Protein AF-A0A834VU44-F1 (afdb_monomer)

Structure (mmCIF, N/CA/C/O backbone):
data_AF-A0A834VU44-F1
#
_entry.id   AF-A0A834VU44-F1
#
loop_
_atom_site.group_PDB
_atom_site.id
_atom_site.type_symbol
_atom_site.label_atom_id
_atom_site.label_alt_id
_atom_site.label_comp_id
_atom_site.label_asym_id
_atom_site.label_entity_id
_atom_site.label_seq_id
_atom_site.pdbx_PDB_ins_code
_atom_site.Cartn_x
_atom_site.Cartn_y
_atom_site.Cartn_z
_atom_site.occupancy
_atom_site.B_iso_or_equiv
_atom_site.auth_seq_id
_atom_site.auth_comp_id
_atom_site.auth_asym_id
_atom_site.auth_atom_id
_atom_site.pdbx_PDB_model_num
ATOM 1 N N . MET A 1 1 ? 77.446 65.849 31.040 1.00 35.78 1 MET A N 1
ATOM 2 C CA . MET A 1 1 ? 78.351 64.693 31.191 1.00 35.78 1 MET A CA 1
ATOM 3 C C . MET A 1 1 ? 77.776 63.542 30.382 1.00 35.78 1 MET A C 1
ATOM 5 O O . MET A 1 1 ? 76.684 63.081 30.674 1.00 35.78 1 MET A O 1
ATOM 9 N N . THR A 1 2 ? 78.467 63.194 29.299 1.00 25.91 2 THR A N 1
ATOM 10 C CA . THR A 1 2 ? 78.384 61.926 28.547 1.00 25.91 2 THR A CA 1
ATOM 11 C C . THR A 1 2 ? 78.562 60.731 29.512 1.00 25.91 2 THR A C 1
ATOM 13 O O . THR A 1 2 ? 79.179 60.911 30.555 1.00 25.91 2 THR A O 1
ATOM 16 N N . ALA A 1 3 ? 78.030 59.518 29.307 1.00 26.41 3 ALA A N 1
ATOM 17 C CA . ALA A 1 3 ? 78.133 58.629 28.142 1.00 26.41 3 ALA A CA 1
ATOM 18 C C . ALA A 1 3 ? 77.092 57.465 28.229 1.00 26.41 3 ALA A C 1
ATOM 20 O O . ALA A 1 3 ? 76.773 57.043 29.334 1.00 26.41 3 ALA A O 1
ATOM 21 N N . ARG A 1 4 ? 76.456 57.072 27.100 1.00 25.58 4 ARG A N 1
ATOM 22 C CA . ARG A 1 4 ? 76.541 55.774 26.347 1.00 25.58 4 ARG A CA 1
ATOM 23 C C . ARG A 1 4 ? 76.145 54.480 27.096 1.00 25.58 4 ARG A C 1
ATOM 25 O O . ARG A 1 4 ? 76.582 54.294 28.215 1.00 25.58 4 ARG A O 1
ATOM 32 N N . SER A 1 5 ? 75.510 53.452 26.515 1.00 27.27 5 SER A N 1
ATOM 33 C CA . SER A 1 5 ? 74.769 53.168 25.258 1.00 27.27 5 SER A CA 1
ATOM 34 C C . SER A 1 5 ? 74.458 51.648 25.223 1.00 27.27 5 SER A C 1
ATOM 36 O O . SER A 1 5 ? 75.159 50.902 25.901 1.00 27.27 5 SER A O 1
ATOM 38 N N . VAL A 1 6 ? 73.552 51.224 24.323 1.00 26.75 6 VAL A N 1
ATOM 39 C CA . VAL A 1 6 ? 73.434 49.909 23.620 1.00 26.75 6 VAL A CA 1
ATOM 40 C C . VAL A 1 6 ? 72.148 49.084 23.885 1.00 26.75 6 VAL A C 1
ATOM 42 O O . VAL A 1 6 ? 71.980 48.463 24.928 1.00 26.75 6 VAL A O 1
ATOM 45 N N . ASP A 1 7 ? 71.292 49.103 22.851 1.00 26.14 7 ASP A N 1
ATOM 46 C CA . ASP A 1 7 ? 70.424 48.086 22.218 1.00 26.14 7 ASP A CA 1
ATOM 47 C C . ASP A 1 7 ? 69.514 47.113 23.000 1.00 26.14 7 ASP A C 1
ATOM 49 O O . ASP A 1 7 ? 69.965 46.185 23.673 1.00 26.14 7 ASP A O 1
ATOM 53 N N . ARG A 1 8 ? 68.206 47.189 22.681 1.00 26.48 8 ARG A N 1
ATOM 54 C CA . ARG A 1 8 ? 67.416 46.085 22.078 1.00 26.48 8 ARG A CA 1
ATOM 55 C C . ARG A 1 8 ? 66.049 46.586 21.551 1.00 26.48 8 ARG A C 1
ATOM 57 O O . ARG A 1 8 ? 65.388 47.327 22.275 1.00 26.48 8 ARG A O 1
ATOM 64 N N . PRO A 1 9 ? 65.602 46.205 20.336 1.00 29.59 9 PRO A N 1
ATOM 65 C CA . PRO A 1 9 ? 64.271 46.543 19.835 1.00 29.59 9 PRO A CA 1
ATOM 66 C C . PRO A 1 9 ? 63.207 45.531 20.292 1.00 29.59 9 PRO A C 1
ATOM 68 O O . PRO A 1 9 ? 63.489 44.355 20.516 1.00 29.59 9 PRO A O 1
ATOM 71 N N . VAL A 1 10 ? 61.984 46.041 20.422 1.00 31.08 10 VAL A N 1
ATOM 72 C CA . VAL A 1 10 ? 60.746 45.368 20.831 1.00 31.08 10 VAL A CA 1
ATOM 73 C C . VAL A 1 10 ? 60.162 44.595 19.639 1.00 31.08 10 VAL A C 1
ATOM 75 O O . VAL A 1 10 ? 59.882 45.197 18.604 1.00 31.08 10 VAL A O 1
ATOM 78 N N . GLU A 1 11 ? 59.983 43.275 19.769 1.00 29.22 11 GLU A N 1
ATOM 79 C CA . GLU A 1 11 ? 59.126 42.478 18.877 1.00 29.22 11 GLU A CA 1
ATOM 80 C C . GLU A 1 11 ? 57.672 42.580 19.356 1.00 29.22 11 GLU A C 1
ATOM 82 O O . GLU A 1 11 ? 57.302 42.008 20.379 1.00 29.22 11 GLU A O 1
ATOM 87 N N . GLU A 1 12 ? 56.838 43.275 18.587 1.00 33.94 12 GLU A N 1
ATOM 88 C CA . GLU A 1 12 ? 55.380 43.212 18.667 1.00 33.94 12 GLU A CA 1
ATOM 89 C C . GLU A 1 12 ? 54.871 42.863 17.258 1.00 33.94 12 GLU A C 1
ATOM 91 O O . GLU A 1 12 ? 55.197 43.552 16.291 1.00 33.94 12 GLU A O 1
ATOM 96 N N . GLY A 1 13 ? 54.113 41.767 17.117 1.00 36.47 13 GLY A N 1
ATOM 97 C CA . GLY A 1 13 ? 53.391 41.456 15.872 1.00 36.47 13 GLY A CA 1
ATOM 98 C C . GLY A 1 13 ? 53.697 40.117 15.191 1.00 36.47 13 GLY A C 1
ATOM 99 O O . GLY A 1 13 ? 53.938 40.095 13.983 1.00 36.47 13 GLY A O 1
ATOM 100 N N . LYS A 1 14 ? 53.628 38.982 15.909 1.00 30.94 14 LYS A N 1
ATOM 101 C CA . LYS A 1 14 ? 53.729 37.651 15.267 1.00 30.94 14 LYS A CA 1
ATOM 102 C C . LYS A 1 14 ? 52.655 36.614 15.613 1.00 30.94 14 LYS A C 1
ATOM 104 O O . LYS A 1 14 ? 52.687 35.538 15.029 1.00 30.94 14 LYS A O 1
ATOM 109 N N . GLU A 1 15 ? 51.660 36.924 16.445 1.00 35.28 15 GLU A N 1
ATOM 110 C CA . GLU A 1 15 ? 50.640 35.924 16.826 1.00 35.28 15 GLU A CA 1
ATOM 111 C C . GLU A 1 15 ? 49.313 35.986 16.047 1.00 35.28 15 GLU A C 1
ATOM 113 O O . GLU A 1 15 ? 48.540 35.037 16.099 1.00 35.28 15 GLU A O 1
ATOM 118 N N . LEU A 1 16 ? 49.057 37.013 15.225 1.00 35.88 16 LEU A N 1
ATOM 119 C CA . LEU A 1 16 ? 47.782 37.118 14.484 1.00 35.88 16 LEU A CA 1
ATOM 120 C C . LEU A 1 16 ? 47.770 36.504 13.070 1.00 35.88 16 LEU A C 1
ATOM 122 O O . LEU A 1 16 ? 46.755 36.581 12.381 1.00 35.88 16 LEU A O 1
ATOM 126 N N . ARG A 1 17 ? 48.866 35.889 12.604 1.00 31.48 17 ARG A N 1
ATOM 127 C CA . ARG A 1 17 ? 48.959 35.350 11.226 1.00 31.48 17 ARG A CA 1
ATOM 128 C C . ARG A 1 17 ? 48.899 33.828 11.108 1.00 31.48 17 ARG A C 1
ATOM 130 O O . ARG A 1 17 ? 48.793 33.328 9.992 1.00 31.48 17 ARG A O 1
ATOM 137 N N . THR A 1 18 ? 48.924 33.093 12.215 1.00 35.19 18 THR A N 1
ATOM 138 C CA . THR A 1 18 ? 48.945 31.620 12.201 1.00 35.19 18 THR A CA 1
ATOM 139 C C . THR A 1 18 ? 47.551 30.990 12.178 1.00 35.19 18 THR A C 1
ATOM 141 O O . THR A 1 18 ? 47.404 29.892 11.652 1.00 35.19 18 THR A O 1
ATOM 144 N N . HIS A 1 19 ? 46.512 31.693 12.643 1.00 34.56 19 HIS A N 1
ATOM 145 C CA . HIS A 1 19 ? 45.138 31.167 12.629 1.00 34.56 19 HIS A CA 1
ATOM 146 C C . HIS A 1 19 ? 44.426 31.328 11.275 1.00 34.56 19 HIS A C 1
ATOM 148 O O . HIS A 1 19 ? 43.649 30.463 10.893 1.00 34.56 19 HIS A O 1
ATOM 154 N N . ALA A 1 20 ? 44.771 32.346 10.478 1.00 34.84 20 ALA A N 1
ATOM 155 C CA . ALA A 1 20 ? 44.154 32.565 9.162 1.00 34.84 20 ALA A CA 1
ATOM 156 C C . ALA A 1 20 ? 44.626 31.582 8.065 1.00 34.84 20 ALA A C 1
ATOM 158 O O . ALA A 1 20 ? 44.031 31.517 6.992 1.00 34.84 20 ALA A O 1
ATOM 159 N N . VAL A 1 21 ? 45.699 30.818 8.305 1.00 37.38 21 VAL A N 1
ATOM 160 C CA . VAL A 1 21 ? 46.232 29.832 7.340 1.00 37.38 21 VAL A CA 1
ATOM 161 C C . VAL A 1 21 ? 45.755 28.406 7.655 1.00 37.38 21 VAL A C 1
ATOM 163 O O . VAL A 1 21 ? 45.798 27.543 6.777 1.00 37.38 21 VAL A O 1
ATOM 166 N N . ALA A 1 22 ? 45.255 28.159 8.871 1.00 34.41 22 ALA A N 1
ATOM 167 C CA . ALA A 1 22 ? 44.713 26.861 9.267 1.00 34.41 22 ALA A CA 1
ATOM 168 C C . ALA A 1 22 ? 43.292 26.634 8.712 1.00 34.41 22 ALA A C 1
ATOM 170 O O . ALA A 1 22 ? 43.035 25.568 8.156 1.00 34.41 22 ALA A O 1
ATOM 171 N N . ASP A 1 23 ? 42.420 27.648 8.736 1.00 39.59 23 ASP A N 1
ATOM 172 C CA . ASP A 1 23 ? 41.033 27.511 8.250 1.00 39.59 23 ASP A CA 1
ATOM 173 C C . ASP A 1 23 ? 40.938 27.383 6.719 1.00 39.59 23 ASP A C 1
ATOM 175 O O . ASP A 1 23 ? 40.192 26.553 6.203 1.00 39.59 23 ASP A O 1
ATOM 179 N N . ALA A 1 24 ? 41.810 28.064 5.965 1.00 37.41 24 ALA A N 1
ATOM 180 C CA . ALA A 1 24 ? 41.859 27.962 4.497 1.00 37.41 24 ALA A CA 1
ATOM 181 C C . ALA A 1 24 ? 42.406 26.613 3.967 1.00 37.41 24 ALA A C 1
ATOM 183 O O . ALA A 1 24 ? 42.509 26.391 2.748 1.00 37.41 24 ALA A O 1
ATOM 184 N N . ARG A 1 25 ? 42.839 25.718 4.864 1.00 34.88 25 ARG A N 1
ATOM 185 C CA . ARG A 1 25 ? 43.260 24.350 4.534 1.00 34.88 25 ARG A CA 1
ATOM 186 C C . ARG A 1 25 ? 42.205 23.311 4.937 1.00 34.88 25 ARG A C 1
ATOM 188 O O . ARG A 1 25 ? 42.191 22.252 4.326 1.00 34.88 25 ARG A O 1
ATOM 195 N N . VAL A 1 26 ? 41.301 23.626 5.868 1.00 40.75 26 VAL A N 1
ATOM 196 C CA . VAL A 1 26 ? 40.202 22.731 6.284 1.00 40.75 26 VAL A CA 1
ATOM 197 C C . VAL A 1 26 ? 38.992 22.837 5.343 1.00 40.75 26 VAL A C 1
ATOM 199 O O . VAL A 1 26 ? 38.330 21.836 5.092 1.00 40.75 26 VAL A O 1
ATOM 202 N N . GLU A 1 27 ? 38.762 23.988 4.704 1.00 37.47 27 GLU A N 1
ATOM 203 C CA . GLU A 1 27 ? 37.685 24.150 3.704 1.00 37.47 27 GLU A CA 1
ATOM 204 C C . GLU A 1 27 ? 38.009 23.595 2.304 1.00 37.47 27 GLU A C 1
ATOM 206 O O . GLU A 1 27 ? 37.139 23.576 1.435 1.00 37.47 27 GLU A O 1
ATOM 211 N N . ARG A 1 28 ? 39.237 23.116 2.056 1.00 38.34 28 ARG A N 1
ATOM 212 C CA . ARG A 1 28 ? 39.633 22.561 0.744 1.00 38.34 28 ARG A CA 1
ATOM 213 C C . ARG A 1 28 ? 39.470 21.049 0.590 1.00 38.34 28 ARG A C 1
ATOM 215 O O . ARG A 1 28 ? 39.653 20.568 -0.521 1.00 38.34 28 ARG A O 1
ATOM 222 N N . ASP A 1 29 ? 39.068 20.345 1.647 1.00 34.25 29 ASP A N 1
ATOM 223 C CA . ASP A 1 29 ? 38.863 18.888 1.641 1.00 34.25 29 ASP A CA 1
ATOM 224 C C . ASP A 1 29 ? 37.454 18.467 2.097 1.00 34.25 29 ASP A C 1
ATOM 226 O O . ASP A 1 29 ? 37.222 17.312 2.459 1.00 34.25 29 ASP A O 1
ATOM 230 N N . LEU A 1 30 ? 36.459 19.359 2.005 1.00 40.66 30 LEU A N 1
ATOM 231 C CA . LEU A 1 30 ? 35.083 18.891 1.849 1.00 40.66 30 LEU A CA 1
ATOM 232 C C . LEU A 1 30 ? 34.973 18.322 0.435 1.00 40.66 30 LEU A C 1
ATOM 234 O O . LEU A 1 30 ? 34.615 19.030 -0.506 1.00 40.66 30 LEU A O 1
ATOM 238 N N . GLN A 1 31 ? 35.335 17.045 0.282 1.00 39.56 31 GLN A N 1
ATOM 239 C CA . GLN A 1 31 ? 34.972 16.260 -0.889 1.00 39.56 31 GLN A CA 1
ATOM 240 C C . GLN A 1 31 ? 33.460 16.381 -1.047 1.00 39.56 31 GLN A C 1
ATOM 242 O O . GLN A 1 31 ? 32.682 15.738 -0.340 1.00 39.56 31 GLN A O 1
ATOM 247 N N . GLN A 1 32 ? 33.048 17.259 -1.956 1.00 38.91 32 GLN A N 1
ATOM 248 C CA . GLN A 1 32 ? 31.698 17.279 -2.462 1.00 38.91 32 GLN A CA 1
ATOM 249 C C . GLN A 1 32 ? 31.434 15.859 -2.949 1.00 38.91 32 GLN A C 1
ATOM 251 O O . GLN A 1 32 ? 32.124 15.379 -3.850 1.00 38.91 32 GLN A O 1
ATOM 256 N N . TRP A 1 33 ? 30.514 15.164 -2.271 1.00 32.84 33 TRP A N 1
ATOM 257 C CA . TRP A 1 33 ? 30.077 13.831 -2.670 1.00 32.84 33 TRP A CA 1
ATOM 258 C C . TRP A 1 33 ? 29.846 13.876 -4.180 1.00 32.84 33 TRP A C 1
ATOM 260 O O . TRP A 1 33 ? 29.156 14.803 -4.619 1.00 32.84 33 TRP A O 1
ATOM 270 N N . PRO A 1 34 ? 30.452 12.979 -4.977 1.00 38.06 34 PRO A N 1
ATOM 271 C CA . PRO A 1 34 ? 30.353 13.067 -6.421 1.00 38.06 34 PRO A CA 1
ATOM 272 C C . PRO A 1 34 ? 28.873 12.990 -6.786 1.00 38.06 34 PRO A C 1
ATOM 274 O O . PRO A 1 34 ? 28.247 11.935 -6.712 1.00 38.06 34 PRO A O 1
ATOM 277 N N . SER A 1 35 ? 28.285 14.135 -7.130 1.00 43.75 35 SER A N 1
ATOM 278 C CA . SER A 1 35 ? 26.992 14.168 -7.783 1.00 43.75 35 SER A CA 1
ATOM 279 C C . SER A 1 35 ? 27.274 13.685 -9.193 1.00 43.75 35 SER A C 1
ATOM 281 O O . SER A 1 35 ? 27.746 14.460 -10.027 1.00 43.75 35 SER A O 1
ATOM 283 N N . THR A 1 36 ? 27.073 12.389 -9.427 1.00 47.22 36 THR A N 1
ATOM 284 C CA . THR A 1 36 ? 27.122 11.812 -10.770 1.00 47.22 36 THR A CA 1
ATOM 285 C C . THR A 1 36 ? 26.264 12.683 -11.668 1.00 47.22 36 THR A C 1
ATOM 287 O O . THR A 1 36 ? 25.070 12.859 -11.398 1.00 47.22 36 THR A O 1
ATOM 290 N N . ARG A 1 37 ? 26.874 13.287 -12.688 1.00 47.69 37 ARG A N 1
ATOM 291 C CA . ARG A 1 37 ? 26.114 14.086 -13.651 1.00 47.69 37 ARG A CA 1
ATOM 292 C C . ARG A 1 37 ? 25.110 13.159 -14.328 1.00 47.69 37 ARG A C 1
ATOM 294 O O . ARG A 1 37 ? 25.424 11.998 -14.575 1.00 47.69 37 ARG A O 1
ATOM 301 N N . ASP A 1 38 ? 23.925 13.665 -14.663 1.00 49.00 38 ASP A N 1
ATOM 302 C CA . ASP A 1 38 ? 22.900 12.869 -15.358 1.00 49.00 38 ASP A CA 1
ATOM 303 C C . ASP A 1 38 ? 23.470 12.164 -16.605 1.00 49.00 38 ASP A C 1
ATOM 305 O O . ASP A 1 38 ? 23.071 11.048 -16.929 1.00 49.00 38 ASP A O 1
ATOM 309 N N . ASP A 1 39 ? 24.448 12.795 -17.260 1.00 50.66 39 ASP A N 1
ATOM 310 C CA . ASP A 1 39 ? 25.165 12.268 -18.421 1.00 50.66 39 ASP A CA 1
ATOM 311 C C . ASP A 1 39 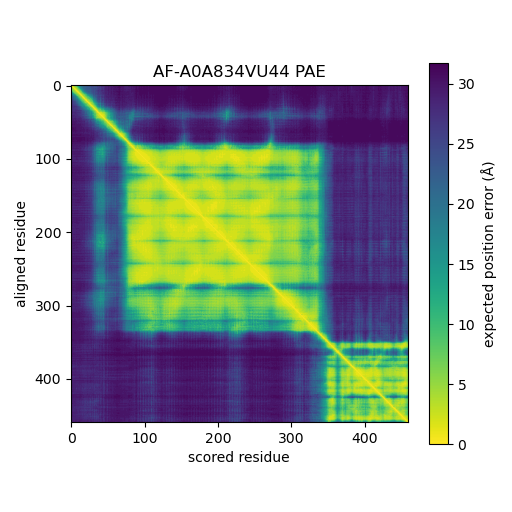? 26.045 11.046 -18.071 1.00 50.66 39 ASP A C 1
ATOM 313 O O . ASP A 1 39 ? 26.037 10.063 -18.806 1.00 50.66 39 ASP A O 1
ATOM 317 N N . GLU A 1 40 ? 26.725 11.051 -16.916 1.00 52.31 40 GLU A N 1
ATOM 318 C CA . GLU A 1 40 ? 27.540 9.925 -16.422 1.00 52.31 40 GLU A CA 1
ATOM 319 C C . GLU A 1 40 ? 26.679 8.742 -15.967 1.00 52.31 40 GLU A C 1
ATOM 321 O O . GLU A 1 40 ? 27.082 7.595 -16.131 1.00 52.31 40 GLU A O 1
ATOM 326 N N . ILE A 1 41 ? 25.479 8.983 -15.426 1.00 54.44 41 ILE A N 1
ATOM 327 C CA . ILE A 1 41 ? 24.534 7.907 -15.072 1.00 54.44 41 ILE A CA 1
ATOM 328 C C . ILE A 1 41 ? 24.050 7.203 -16.344 1.00 54.44 41 ILE A C 1
ATOM 330 O O . ILE A 1 41 ? 23.966 5.972 -16.392 1.00 54.44 41 ILE A O 1
ATOM 334 N N . VAL A 1 42 ? 23.741 7.979 -17.388 1.00 53.12 42 VAL A N 1
ATOM 335 C CA . VAL A 1 42 ? 23.354 7.446 -18.699 1.00 53.12 42 VAL A CA 1
ATOM 336 C C . VAL A 1 42 ? 24.524 6.684 -19.325 1.00 53.12 42 VAL A C 1
ATOM 338 O O . VAL A 1 42 ? 24.334 5.559 -19.781 1.00 53.12 42 VAL A O 1
ATOM 341 N N . GLU A 1 43 ? 25.739 7.225 -19.283 1.00 50.94 43 GLU A N 1
ATOM 342 C CA . GLU A 1 43 ? 26.929 6.577 -19.841 1.00 50.94 43 GLU A CA 1
ATOM 343 C C . GLU A 1 43 ? 27.366 5.331 -19.050 1.00 50.94 43 GLU A C 1
ATOM 345 O O . GLU A 1 43 ? 27.736 4.331 -19.651 1.00 50.94 43 GLU A O 1
ATOM 350 N N . ALA A 1 44 ? 27.235 5.304 -17.724 1.00 56.44 44 ALA A N 1
ATOM 351 C CA . ALA A 1 44 ? 27.503 4.106 -16.924 1.00 56.44 44 ALA A CA 1
ATOM 352 C C . ALA A 1 44 ? 26.451 3.002 -17.145 1.00 56.44 44 ALA A C 1
ATOM 354 O O . ALA A 1 44 ? 26.765 1.816 -17.056 1.00 56.44 44 ALA A O 1
ATOM 355 N N . THR A 1 45 ? 25.207 3.379 -17.464 1.00 51.47 45 THR A N 1
ATOM 356 C CA . THR A 1 45 ? 24.116 2.426 -17.733 1.00 51.47 45 THR A CA 1
ATOM 357 C C . THR A 1 45 ? 24.134 1.905 -19.181 1.00 51.47 45 THR A C 1
ATOM 359 O O . THR A 1 45 ? 23.692 0.782 -19.422 1.00 51.47 45 THR A O 1
ATOM 362 N N . TYR A 1 46 ? 24.653 2.687 -20.140 1.00 50.19 46 TYR A N 1
ATOM 363 C CA . TYR A 1 46 ? 24.617 2.392 -21.586 1.00 50.19 46 TYR A CA 1
ATOM 364 C C . TYR A 1 46 ? 25.994 2.426 -22.293 1.00 50.19 46 TYR A C 1
ATOM 366 O O . TYR A 1 46 ? 26.056 2.418 -23.521 1.00 50.19 46 TYR A O 1
ATOM 374 N N . GLY A 1 47 ? 27.097 2.481 -21.543 1.00 44.34 47 GLY A N 1
ATOM 375 C CA . GLY A 1 47 ? 28.463 2.658 -22.048 1.00 44.34 47 GLY A CA 1
ATOM 376 C C . GLY A 1 47 ? 29.043 1.471 -22.838 1.00 44.34 47 GLY A C 1
ATOM 377 O O . GLY A 1 47 ? 28.355 0.486 -23.114 1.00 44.34 47 GLY A O 1
ATOM 378 N N . PRO A 1 48 ? 30.341 1.527 -23.210 1.00 44.12 48 PRO A N 1
ATOM 379 C CA . PRO A 1 48 ? 30.934 0.799 -24.344 1.00 44.12 48 PRO A CA 1
ATOM 380 C C . PRO A 1 48 ? 30.940 -0.737 -24.249 1.00 44.12 48 PRO A C 1
ATOM 382 O O . PRO A 1 48 ? 31.267 -1.400 -25.234 1.00 44.12 48 PRO A O 1
ATOM 385 N N . HIS A 1 49 ? 30.505 -1.323 -23.130 1.00 42.78 49 HIS A N 1
ATOM 386 C CA . HIS A 1 49 ? 30.202 -2.754 -23.053 1.00 42.78 49 HIS A CA 1
ATOM 387 C C . HIS A 1 49 ? 29.148 -3.194 -24.086 1.00 42.78 49 HIS A C 1
ATOM 389 O O . HIS A 1 49 ? 29.215 -4.326 -24.562 1.00 42.78 49 HIS A O 1
ATOM 395 N N . TYR A 1 50 ? 28.263 -2.290 -24.527 1.00 39.06 50 TYR A N 1
ATOM 396 C CA . TYR A 1 50 ? 27.294 -2.577 -25.591 1.00 39.06 50 TYR A CA 1
ATOM 397 C C . TYR A 1 50 ? 27.941 -2.739 -26.979 1.00 39.06 50 TYR A C 1
ATOM 399 O O . TYR A 1 50 ? 27.456 -3.510 -27.800 1.00 39.06 50 TYR A O 1
ATOM 407 N N . ALA A 1 51 ? 29.058 -2.051 -27.251 1.00 37.84 51 ALA A N 1
ATOM 408 C CA . ALA A 1 51 ? 29.725 -2.110 -28.555 1.00 37.84 51 ALA A CA 1
ATOM 409 C C . ALA A 1 51 ? 30.546 -3.401 -28.737 1.00 37.84 51 ALA A C 1
ATOM 411 O O . ALA A 1 51 ? 30.618 -3.934 -29.848 1.00 37.84 51 ALA A O 1
ATOM 412 N N . SER A 1 52 ? 31.124 -3.926 -27.649 1.00 36.09 52 SER A N 1
ATOM 413 C CA . SER A 1 52 ? 31.962 -5.134 -27.677 1.00 36.09 52 SER A CA 1
ATOM 414 C C . SER A 1 52 ? 31.146 -6.412 -27.903 1.00 36.09 52 SER A C 1
ATOM 416 O O . SER A 1 52 ? 31.546 -7.256 -28.704 1.00 36.09 52 SER A O 1
ATOM 418 N N . GLU A 1 53 ? 29.967 -6.541 -27.282 1.00 39.50 53 GLU A N 1
ATOM 419 C CA . GLU A 1 53 ? 29.120 -7.737 -27.446 1.00 39.50 53 GLU A CA 1
ATOM 420 C C . GLU A 1 53 ? 28.561 -7.875 -28.876 1.00 39.50 53 GLU A C 1
ATOM 422 O O . GLU A 1 53 ? 28.450 -8.989 -29.396 1.00 39.50 53 GLU A O 1
ATOM 427 N N . THR A 1 54 ? 28.291 -6.759 -29.567 1.00 37.06 54 THR A N 1
ATOM 428 C CA . THR A 1 54 ? 27.868 -6.767 -30.982 1.00 37.06 54 THR A CA 1
ATOM 429 C C . THR A 1 54 ? 28.947 -7.236 -31.959 1.00 37.06 54 THR A C 1
ATOM 431 O O . THR A 1 54 ? 28.611 -7.705 -33.050 1.00 37.06 54 THR A O 1
ATOM 434 N N . ALA A 1 55 ? 30.231 -7.117 -31.609 1.00 37.81 55 ALA A N 1
ATOM 435 C CA . ALA A 1 55 ? 31.326 -7.539 -32.482 1.00 37.81 55 ALA A CA 1
ATOM 436 C C . ALA A 1 55 ? 31.634 -9.038 -32.333 1.00 37.81 55 ALA A C 1
ATOM 438 O O . ALA A 1 55 ? 31.877 -9.712 -33.336 1.00 37.81 55 ALA A O 1
ATOM 439 N N . GLU A 1 56 ? 31.554 -9.577 -31.113 1.00 36.19 56 GLU A N 1
ATOM 440 C CA . GLU A 1 56 ? 31.869 -10.985 -30.832 1.00 36.19 56 GLU A CA 1
ATOM 441 C C . GLU A 1 56 ? 30.743 -11.955 -31.228 1.00 36.19 56 GLU A C 1
ATOM 443 O O . GLU A 1 56 ? 31.018 -13.075 -31.650 1.00 36.19 56 GLU A O 1
ATOM 448 N N . GLN A 1 57 ? 29.472 -11.531 -31.203 1.00 38.78 57 GLN A N 1
ATOM 449 C CA . GLN A 1 57 ? 28.345 -12.396 -31.601 1.00 38.78 57 GLN A CA 1
ATOM 450 C C . GLN A 1 57 ? 28.093 -12.469 -33.118 1.00 38.78 57 GLN A C 1
ATOM 452 O O . GLN A 1 57 ? 27.207 -13.203 -33.562 1.00 38.78 57 GLN A O 1
ATOM 457 N N . ARG A 1 58 ? 28.853 -11.730 -33.940 1.00 35.53 58 ARG A N 1
ATOM 458 C CA . ARG A 1 58 ? 28.650 -11.697 -35.400 1.00 35.53 58 ARG A CA 1
ATOM 459 C C . ARG A 1 58 ? 29.292 -12.875 -36.146 1.00 35.53 58 ARG A C 1
ATOM 461 O O . ARG A 1 58 ? 28.986 -13.053 -37.324 1.00 35.53 58 ARG A O 1
ATOM 468 N N . ASN A 1 59 ? 30.122 -13.697 -35.500 1.00 43.00 59 ASN A N 1
ATOM 469 C CA . ASN A 1 59 ? 30.767 -14.835 -36.157 1.00 43.00 59 ASN A CA 1
ATOM 470 C C . ASN A 1 59 ? 30.316 -16.197 -35.601 1.00 43.00 59 ASN A C 1
ATOM 472 O O . ASN A 1 59 ? 30.401 -16.470 -34.413 1.00 43.00 59 ASN A O 1
ATOM 476 N N . GLU A 1 60 ? 29.885 -17.038 -36.547 1.00 45.22 60 GLU A N 1
ATOM 477 C CA . GLU A 1 60 ? 29.665 -18.491 -36.487 1.00 45.22 60 GLU A CA 1
ATOM 478 C C . GLU A 1 60 ? 28.375 -19.044 -35.844 1.00 45.22 60 GLU A C 1
ATOM 480 O O . GLU A 1 60 ? 28.314 -19.428 -34.678 1.00 45.22 60 GLU A O 1
ATOM 485 N N . LYS A 1 61 ? 27.370 -19.296 -36.701 1.00 33.81 61 LYS A N 1
ATOM 486 C CA . LYS A 1 61 ? 26.621 -20.569 -36.675 1.00 33.81 61 LYS A CA 1
ATOM 487 C C . LYS A 1 61 ? 26.047 -20.918 -38.060 1.00 33.81 61 LYS A C 1
ATOM 489 O O . LYS A 1 61 ? 25.447 -20.050 -38.695 1.00 33.81 61 LYS A O 1
ATOM 494 N N . PRO A 1 62 ? 26.208 -22.165 -38.548 1.00 42.12 62 PRO A N 1
ATOM 495 C CA . PRO A 1 62 ? 25.720 -22.577 -39.863 1.00 42.12 62 PRO A CA 1
ATOM 496 C C . PRO A 1 62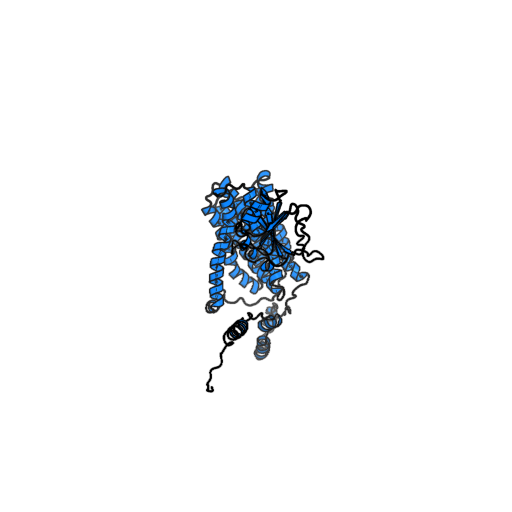 ? 24.182 -22.693 -39.881 1.00 42.12 62 PRO A C 1
ATOM 498 O O . PRO A 1 62 ? 23.557 -22.837 -38.824 1.00 42.12 62 PRO A O 1
ATOM 501 N N . PRO A 1 63 ? 23.538 -22.629 -41.061 1.00 44.09 63 PRO A N 1
ATOM 502 C CA . PRO A 1 63 ? 22.084 -22.568 -41.154 1.00 44.09 63 PRO A CA 1
ATOM 503 C C . PRO A 1 63 ? 21.443 -23.926 -40.824 1.00 44.09 63 PRO A C 1
ATOM 505 O O . PRO A 1 63 ? 21.549 -24.883 -41.584 1.00 44.09 63 PRO A O 1
ATOM 508 N N . GLY A 1 64 ? 20.744 -23.995 -39.688 1.00 49.16 64 GLY A N 1
ATOM 509 C CA . GLY A 1 64 ? 19.842 -25.099 -39.344 1.00 49.16 64 GLY A CA 1
ATOM 510 C C . GLY A 1 64 ? 18.501 -25.041 -40.103 1.00 49.16 64 GLY A C 1
ATOM 511 O O . GLY A 1 64 ? 18.158 -24.004 -40.682 1.00 49.16 64 GLY A O 1
ATOM 512 N N . PRO A 1 65 ? 17.723 -26.142 -40.111 1.00 57.94 65 PRO A N 1
ATOM 513 C CA . PRO A 1 65 ? 16.565 -26.318 -40.986 1.00 57.94 65 PRO A CA 1
ATOM 514 C C . PRO A 1 65 ? 15.440 -25.309 -40.710 1.00 57.94 65 PRO A C 1
ATOM 516 O O . PRO A 1 65 ? 15.154 -24.951 -39.566 1.00 57.94 65 PRO A O 1
ATOM 519 N N . ALA A 1 66 ? 14.758 -24.894 -41.784 1.00 56.19 66 ALA A N 1
ATOM 520 C CA . ALA A 1 66 ? 13.743 -23.834 -41.826 1.00 56.19 66 ALA A CA 1
ATOM 521 C C . ALA A 1 66 ? 12.602 -23.967 -40.794 1.00 56.19 66 ALA A C 1
ATOM 523 O O . ALA A 1 66 ? 11.986 -22.965 -40.433 1.00 56.19 66 ALA A O 1
ATOM 524 N N . LEU A 1 67 ? 12.359 -25.169 -40.261 1.00 48.53 67 LEU A N 1
ATOM 525 C CA . LEU A 1 67 ? 11.357 -25.414 -39.221 1.00 48.53 67 LEU A CA 1
ATOM 526 C C . LEU A 1 67 ? 11.706 -24.741 -37.878 1.00 48.53 67 LEU A C 1
ATOM 528 O O . LEU A 1 67 ? 10.816 -24.230 -37.199 1.00 48.53 67 LEU A O 1
ATOM 532 N N . ALA A 1 68 ? 12.995 -24.646 -37.529 1.00 47.31 68 ALA A N 1
ATOM 533 C CA . ALA A 1 68 ? 13.443 -23.927 -36.332 1.00 47.31 68 ALA A CA 1
ATOM 534 C C . ALA A 1 68 ? 13.185 -22.412 -36.448 1.00 47.31 68 ALA A C 1
ATOM 536 O O . ALA A 1 68 ? 12.912 -21.738 -35.457 1.00 47.31 68 ALA A O 1
ATOM 537 N N . ARG A 1 69 ? 13.189 -21.880 -37.677 1.00 46.59 69 ARG A N 1
ATOM 538 C CA . ARG A 1 69 ? 12.902 -20.468 -37.968 1.00 46.59 69 ARG A CA 1
ATOM 539 C C . ARG A 1 69 ? 11.405 -20.141 -37.849 1.00 46.59 69 ARG A C 1
ATOM 541 O O . ARG A 1 69 ? 11.062 -19.011 -37.522 1.00 46.59 69 ARG A O 1
ATOM 548 N N . ILE A 1 70 ? 10.521 -21.125 -38.049 1.00 51.81 70 ILE A N 1
ATOM 549 C CA . ILE A 1 70 ? 9.061 -20.967 -37.899 1.00 51.81 70 ILE A CA 1
ATOM 550 C C . ILE A 1 70 ? 8.636 -21.070 -36.423 1.00 51.81 70 ILE A C 1
ATOM 552 O O . ILE A 1 70 ? 7.753 -20.329 -35.998 1.00 51.81 70 ILE A O 1
ATOM 556 N N . LEU A 1 71 ? 9.314 -21.894 -35.613 1.00 47.84 71 LEU A N 1
ATOM 557 C CA . LEU A 1 71 ? 9.092 -21.969 -34.157 1.00 47.84 71 LEU A CA 1
ATOM 558 C C . LEU A 1 71 ? 9.768 -20.826 -33.371 1.00 47.84 71 LEU A C 1
ATOM 560 O O . LEU A 1 71 ? 9.413 -20.563 -32.228 1.00 47.84 71 LEU A O 1
ATOM 564 N N . SER A 1 72 ? 10.683 -20.087 -34.002 1.00 39.16 72 SER A N 1
ATOM 565 C CA . SER A 1 72 ? 11.356 -18.900 -33.449 1.00 39.16 72 SER A CA 1
ATOM 566 C C . SER A 1 72 ? 10.514 -17.611 -33.515 1.00 39.16 72 SER A C 1
ATOM 568 O O . SER A 1 72 ? 11.016 -16.525 -33.216 1.00 39.16 72 SER A O 1
ATOM 570 N N . ARG A 1 73 ? 9.230 -17.674 -33.892 1.00 42.94 73 ARG A N 1
ATOM 571 C CA . ARG A 1 73 ? 8.365 -16.490 -34.078 1.00 42.94 73 ARG A CA 1
ATOM 572 C C . ARG A 1 73 ? 7.859 -15.832 -32.780 1.00 42.94 73 ARG A C 1
ATOM 574 O O . ARG A 1 73 ? 6.846 -15.147 -32.799 1.00 42.94 73 ARG A O 1
ATOM 581 N N . SER A 1 74 ? 8.607 -15.960 -31.686 1.00 43.09 74 SER A N 1
ATOM 582 C CA . SER A 1 74 ? 8.522 -15.073 -30.517 1.00 43.09 74 SER A CA 1
ATOM 583 C C . SER A 1 74 ? 9.825 -14.280 -30.367 1.00 43.09 74 SER A C 1
ATOM 585 O O . SER A 1 74 ? 10.458 -14.259 -29.313 1.00 43.09 74 SER A O 1
ATOM 587 N N . SER A 1 75 ? 10.245 -13.615 -31.445 1.00 44.44 75 SER A N 1
ATOM 588 C CA . SER A 1 75 ? 11.276 -12.576 -31.403 1.00 44.44 75 SER A CA 1
ATOM 589 C C . SER A 1 75 ? 10.691 -11.291 -30.803 1.00 44.44 75 SER A C 1
ATOM 591 O O . SER A 1 75 ? 10.526 -10.291 -31.492 1.00 44.44 75 SER A O 1
ATOM 593 N N . ALA A 1 76 ? 10.358 -11.319 -29.510 1.00 44.56 76 ALA A N 1
ATOM 594 C CA . ALA A 1 76 ? 10.224 -10.103 -28.700 1.00 44.56 76 ALA A CA 1
ATOM 595 C C . ALA A 1 76 ? 11.600 -9.594 -28.213 1.00 44.56 76 ALA A C 1
ATOM 597 O O . ALA A 1 76 ? 11.682 -8.570 -27.547 1.00 44.56 76 ALA A O 1
ATOM 598 N N . ALA A 1 77 ? 12.683 -10.304 -28.550 1.00 46.03 77 ALA A N 1
ATOM 599 C CA . ALA A 1 77 ? 14.046 -10.014 -28.114 1.00 46.03 77 ALA A CA 1
ATOM 600 C C . ALA A 1 77 ? 14.763 -8.921 -28.935 1.00 46.03 77 ALA A C 1
ATOM 602 O O . ALA A 1 77 ? 15.921 -8.636 -28.660 1.00 46.03 77 ALA A O 1
ATOM 603 N N . SER A 1 78 ? 14.116 -8.315 -29.938 1.00 48.31 78 SER A N 1
ATOM 604 C CA . SER A 1 78 ? 14.761 -7.345 -30.842 1.00 48.31 78 SER A CA 1
ATOM 605 C C . SER A 1 78 ? 14.053 -5.990 -30.938 1.00 48.31 78 SER A C 1
ATOM 607 O O . SER A 1 78 ? 14.351 -5.222 -31.849 1.00 48.31 78 SER A O 1
ATOM 609 N N . TYR A 1 79 ? 13.089 -5.696 -30.059 1.00 56.00 79 TYR A N 1
ATOM 610 C CA . TYR A 1 79 ? 12.536 -4.345 -29.959 1.00 56.00 79 TYR A CA 1
ATOM 611 C C . TYR A 1 79 ? 13.375 -3.564 -28.953 1.00 56.00 79 TYR A C 1
ATOM 613 O O . TYR A 1 79 ? 13.238 -3.777 -27.750 1.00 56.00 79 TYR A O 1
ATOM 621 N N . ASP A 1 80 ? 14.256 -2.699 -29.451 1.00 61.34 80 ASP A N 1
ATOM 622 C CA . ASP A 1 80 ? 14.919 -1.698 -28.625 1.00 61.34 80 ASP A CA 1
ATOM 623 C C . ASP A 1 80 ? 13.873 -0.630 -28.250 1.00 61.34 80 ASP A C 1
ATOM 625 O O . ASP A 1 80 ? 13.388 0.087 -29.132 1.00 61.34 80 ASP A O 1
ATOM 629 N N . PRO A 1 81 ? 13.457 -0.528 -26.973 1.00 65.44 81 PRO A N 1
ATOM 630 C CA . PRO A 1 81 ? 12.443 0.431 -26.553 1.00 65.44 81 PRO A CA 1
ATOM 631 C C . PRO A 1 81 ? 12.944 1.888 -26.573 1.00 65.44 81 PRO A C 1
ATOM 633 O O . PRO A 1 81 ? 12.195 2.786 -26.169 1.00 65.44 81 PRO A O 1
ATOM 636 N N . GLY A 1 82 ? 14.178 2.133 -27.029 1.00 71.81 82 GLY A N 1
ATOM 637 C CA . GLY A 1 82 ? 14.814 3.444 -27.067 1.00 71.81 82 GLY A CA 1
ATOM 638 C C . GLY A 1 82 ? 15.205 3.935 -25.668 1.00 71.81 82 GLY A C 1
ATOM 639 O O . GLY A 1 82 ? 15.107 3.186 -24.689 1.00 71.81 82 GLY A O 1
ATOM 640 N N . PRO A 1 83 ? 15.621 5.203 -25.518 1.00 78.88 83 PRO A N 1
ATOM 641 C CA . PRO A 1 83 ? 15.851 5.804 -24.206 1.00 78.88 83 PRO A CA 1
ATOM 642 C C . PRO A 1 83 ? 14.534 5.984 -23.435 1.00 78.88 83 PRO A C 1
ATOM 644 O O . PRO A 1 83 ? 13.445 6.034 -24.020 1.00 78.88 83 PRO A O 1
ATOM 647 N N . ALA A 1 84 ? 14.618 6.057 -22.103 1.00 82.00 84 ALA A N 1
ATOM 648 C CA . ALA A 1 84 ? 13.447 6.305 -21.267 1.00 82.00 84 ALA A CA 1
ATOM 649 C C . ALA A 1 84 ? 12.764 7.622 -21.689 1.00 82.00 84 ALA A C 1
ATOM 651 O O . ALA A 1 84 ? 13.451 8.616 -21.919 1.00 82.00 84 ALA A O 1
ATOM 652 N N . PRO A 1 85 ? 11.425 7.650 -21.808 1.00 81.50 85 PRO A N 1
ATOM 653 C CA . PRO A 1 85 ? 10.719 8.827 -22.306 1.00 81.50 85 PRO A CA 1
ATOM 654 C C . PRO A 1 85 ? 10.785 10.026 -21.348 1.00 81.50 85 PRO A C 1
ATOM 656 O O . PRO A 1 85 ? 10.544 11.146 -21.789 1.00 81.50 85 PRO A O 1
ATOM 659 N N . ASP A 1 86 ? 11.073 9.805 -20.055 1.00 80.81 86 ASP A N 1
ATOM 660 C CA . ASP A 1 86 ? 11.232 10.845 -19.021 1.00 80.81 86 ASP A CA 1
ATOM 661 C C . ASP A 1 86 ? 10.055 11.848 -18.938 1.00 80.81 86 ASP A C 1
ATOM 663 O O . ASP A 1 86 ? 10.173 12.967 -18.430 1.00 80.81 86 ASP A O 1
ATOM 667 N N . GLY A 1 87 ? 8.880 11.429 -19.420 1.00 82.75 87 GLY A N 1
ATOM 668 C CA . GLY A 1 87 ? 7.688 12.255 -19.552 1.00 82.75 87 GLY A CA 1
ATOM 669 C C . GLY A 1 87 ? 6.708 11.735 -20.608 1.00 82.75 87 GLY A C 1
ATOM 670 O O . GLY A 1 87 ? 6.777 10.594 -21.063 1.00 82.75 87 GLY A O 1
ATOM 671 N N . GLY A 1 88 ? 5.758 12.590 -20.989 1.00 89.88 88 GLY A N 1
ATOM 672 C CA . GLY A 1 88 ? 4.697 12.262 -21.942 1.00 89.88 88 GLY A CA 1
ATOM 673 C C . GLY A 1 88 ? 3.482 11.575 -21.311 1.00 89.88 88 GLY A C 1
ATOM 674 O O . GLY A 1 88 ? 3.540 11.029 -20.208 1.00 89.88 88 GLY A O 1
ATOM 675 N N . LEU A 1 89 ? 2.353 11.614 -22.025 1.00 90.31 89 LEU A N 1
ATOM 676 C CA . LEU A 1 89 ? 1.063 11.126 -21.527 1.00 90.31 89 LEU A CA 1
ATOM 677 C C . LEU A 1 89 ? 1.134 9.650 -21.105 1.00 90.31 89 LEU A C 1
ATOM 679 O O . LEU A 1 89 ? 0.671 9.295 -20.029 1.00 90.31 89 LEU A O 1
ATOM 683 N N . THR A 1 90 ? 1.772 8.798 -21.912 1.00 89.75 90 THR A N 1
ATOM 684 C CA . THR A 1 90 ? 1.895 7.362 -21.621 1.00 89.75 90 THR A CA 1
ATOM 685 C C . THR A 1 90 ? 2.639 7.096 -20.313 1.00 89.75 90 THR A C 1
ATOM 687 O O . THR A 1 90 ? 2.186 6.258 -19.536 1.00 89.75 90 THR A O 1
ATOM 690 N N . ALA A 1 91 ? 3.741 7.810 -20.051 1.00 90.12 91 ALA A N 1
ATOM 691 C CA . ALA A 1 91 ? 4.541 7.636 -18.839 1.00 90.12 91 ALA A CA 1
ATOM 692 C C . ALA A 1 91 ? 3.785 8.118 -17.591 1.00 90.12 91 ALA A C 1
ATOM 694 O O . ALA A 1 91 ? 3.741 7.412 -16.584 1.00 90.12 91 ALA A O 1
ATOM 695 N N . TRP A 1 92 ? 3.111 9.270 -17.677 1.00 93.25 92 TRP A N 1
ATOM 696 C CA . TRP A 1 92 ? 2.279 9.789 -16.586 1.00 93.25 92 TRP A CA 1
ATOM 697 C C . TRP A 1 92 ? 1.035 8.935 -16.318 1.00 93.25 92 TRP A C 1
ATOM 699 O O . TRP A 1 92 ? 0.637 8.793 -15.165 1.00 93.25 92 TRP A O 1
ATOM 709 N N . ILE A 1 93 ? 0.463 8.291 -17.341 1.00 95.25 93 ILE A N 1
ATOM 710 C CA . ILE A 1 93 ? -0.592 7.288 -17.142 1.00 95.25 93 ILE A CA 1
ATOM 711 C C . ILE A 1 93 ? -0.062 6.109 -16.318 1.00 95.25 93 ILE A C 1
ATOM 713 O O . ILE A 1 93 ? -0.773 5.647 -15.430 1.00 95.25 93 ILE A O 1
ATOM 717 N N . GLN A 1 94 ? 1.174 5.640 -16.545 1.00 94.94 94 GLN A N 1
ATOM 718 C CA . GLN A 1 94 ? 1.743 4.558 -15.726 1.00 94.94 94 GLN A CA 1
ATOM 719 C C . GLN A 1 94 ? 1.947 4.995 -14.270 1.00 94.94 94 GLN A C 1
ATOM 721 O O . GLN A 1 94 ? 1.652 4.227 -13.357 1.00 94.94 94 GLN A O 1
ATOM 726 N N . VAL A 1 95 ? 2.380 6.242 -14.049 1.00 94.12 95 VAL A N 1
ATOM 727 C CA . VAL A 1 95 ? 2.467 6.845 -12.707 1.00 94.12 95 VAL A CA 1
ATOM 728 C C . VAL A 1 95 ? 1.093 6.863 -12.034 1.00 94.12 95 VAL A C 1
ATOM 730 O O . VAL A 1 95 ? 0.964 6.405 -10.902 1.00 94.12 95 VAL A O 1
ATOM 733 N N . LEU A 1 96 ? 0.047 7.316 -12.731 1.00 95.81 96 LEU A N 1
ATOM 734 C CA . LEU A 1 96 ? -1.316 7.306 -12.198 1.00 95.81 96 LEU A CA 1
ATOM 735 C C . LEU A 1 96 ? -1.802 5.879 -11.895 1.00 95.81 96 LEU A C 1
ATOM 737 O O . LEU A 1 96 ? -2.384 5.646 -10.841 1.00 95.81 96 LEU A O 1
ATOM 741 N N . CYS A 1 97 ? -1.527 4.905 -12.765 1.00 96.25 97 CYS A N 1
ATOM 742 C CA . CYS A 1 97 ? -1.904 3.509 -12.524 1.00 96.25 97 CYS A CA 1
ATOM 743 C C . CYS A 1 97 ? -1.223 2.941 -11.271 1.00 96.25 97 CYS A C 1
ATOM 745 O O . CYS A 1 97 ? -1.866 2.266 -10.464 1.00 96.25 97 CYS A O 1
ATOM 747 N N . THR A 1 98 ? 0.060 3.248 -11.068 1.00 95.62 98 THR A N 1
ATOM 748 C CA . THR A 1 98 ? 0.791 2.812 -9.870 1.00 95.62 98 THR A CA 1
ATOM 749 C C . THR A 1 98 ? 0.331 3.558 -8.627 1.00 95.62 98 THR A C 1
ATOM 751 O O . THR A 1 98 ? 0.186 2.926 -7.587 1.00 95.62 98 THR A O 1
ATOM 754 N N . HIS A 1 99 ? -0.026 4.838 -8.731 1.00 95.06 99 HIS A N 1
ATOM 755 C CA . HIS A 1 99 ? -0.687 5.564 -7.646 1.00 95.06 99 HIS A CA 1
ATOM 756 C C . HIS A 1 99 ? -2.001 4.880 -7.225 1.00 95.06 99 HIS A C 1
ATOM 758 O O . HIS A 1 99 ? -2.203 4.623 -6.042 1.00 95.06 99 HIS A O 1
ATOM 764 N N . LEU A 1 100 ? -2.867 4.511 -8.178 1.00 96.19 100 LEU A N 1
ATOM 765 C CA . LEU A 1 100 ? -4.117 3.789 -7.893 1.00 96.19 100 LEU A CA 1
ATOM 766 C C . LEU A 1 100 ? -3.868 2.383 -7.322 1.00 96.19 100 LEU A C 1
ATOM 768 O O . LEU A 1 100 ? -4.594 1.923 -6.442 1.00 96.19 100 LEU A O 1
ATOM 772 N N . THR A 1 101 ? -2.815 1.703 -7.772 1.00 96.25 101 THR A N 1
ATOM 773 C CA . THR A 1 101 ? -2.416 0.410 -7.200 1.00 96.25 101 THR A CA 1
ATOM 774 C C . THR A 1 101 ? -1.972 0.574 -5.744 1.00 96.25 101 THR A C 1
ATOM 776 O O . THR A 1 101 ? -2.438 -0.161 -4.872 1.00 96.25 101 THR A O 1
ATOM 779 N N . ILE A 1 102 ? -1.138 1.574 -5.445 1.00 93.81 102 ILE A N 1
ATOM 780 C CA . ILE A 1 102 ? -0.675 1.876 -4.081 1.00 93.81 102 ILE A CA 1
ATOM 781 C C . ILE A 1 102 ? -1.848 2.313 -3.190 1.00 93.81 102 ILE A C 1
ATOM 783 O O . ILE A 1 102 ? -1.936 1.870 -2.046 1.00 93.81 102 ILE A O 1
ATOM 787 N N . PHE A 1 103 ? -2.805 3.071 -3.729 1.00 93.75 103 PHE A N 1
ATOM 788 C CA . PHE A 1 103 ? -4.060 3.412 -3.051 1.00 93.75 103 PHE A CA 1
ATOM 789 C C . PHE A 1 103 ? -4.809 2.171 -2.550 1.00 93.75 103 PHE A C 1
ATOM 791 O O . PHE A 1 103 ? -5.207 2.114 -1.388 1.00 93.75 103 PHE A O 1
ATOM 798 N N . THR A 1 104 ? -4.977 1.149 -3.393 1.00 94.00 104 THR A N 1
ATOM 799 C CA . THR A 1 104 ? -5.713 -0.069 -2.995 1.00 94.00 104 THR A CA 1
ATOM 800 C C . THR A 1 104 ? -4.909 -1.016 -2.102 1.00 94.00 104 THR A C 1
ATOM 802 O O . THR A 1 104 ? -5.496 -1.780 -1.342 1.00 94.00 104 THR A O 1
ATOM 805 N N . THR A 1 105 ? -3.579 -0.983 -2.184 1.00 91.81 105 THR A N 1
ATOM 806 C CA . THR A 1 105 ? -2.693 -1.902 -1.454 1.00 91.81 105 THR A CA 1
ATOM 807 C C . THR A 1 105 ? -2.260 -1.295 -0.120 1.00 91.81 105 THR A C 1
ATOM 809 O O . THR A 1 105 ? -2.735 -1.710 0.939 1.00 91.81 105 THR A O 1
ATOM 812 N N . PHE A 1 106 ? -1.408 -0.269 -0.166 1.00 87.75 106 PHE A N 1
ATOM 813 C CA . PHE A 1 106 ? -0.924 0.448 1.010 1.00 87.75 106 PHE A CA 1
ATOM 814 C C . PHE A 1 106 ? -2.014 1.281 1.681 1.00 87.75 106 PHE A C 1
ATOM 816 O O . PHE A 1 106 ? -2.078 1.281 2.901 1.00 87.75 106 PHE A O 1
ATOM 823 N N . GLY A 1 107 ? -2.922 1.915 0.936 1.00 86.56 107 GLY A N 1
ATOM 824 C CA . GLY A 1 107 ? -4.009 2.677 1.564 1.00 86.56 107 GLY A CA 1
ATOM 825 C C . GLY A 1 107 ? -4.952 1.804 2.402 1.00 86.56 107 GLY A C 1
ATOM 826 O O . GLY A 1 107 ? -5.374 2.186 3.494 1.00 86.56 107 GLY A O 1
ATOM 827 N N . PHE A 1 108 ? -5.251 0.586 1.936 1.00 87.12 108 PHE A N 1
ATOM 828 C CA . PHE A 1 108 ? -6.020 -0.373 2.737 1.00 87.12 108 PHE A CA 1
ATOM 829 C C . PHE A 1 108 ? -5.230 -0.844 3.961 1.00 87.12 108 PHE A C 1
ATOM 831 O O . PHE A 1 108 ? -5.795 -1.031 5.037 1.00 87.12 108 PHE A O 1
ATOM 838 N N . PHE A 1 109 ? -3.919 -1.006 3.797 1.00 83.56 109 PHE A N 1
ATOM 839 C CA . PHE A 1 109 ? -3.014 -1.375 4.871 1.00 83.56 109 PHE A CA 1
ATOM 840 C C . PHE A 1 109 ? -2.895 -0.290 5.955 1.00 83.56 109 PHE A C 1
ATOM 842 O O . PHE A 1 109 ? -3.001 -0.617 7.132 1.00 83.56 109 PHE A O 1
ATOM 849 N N . THR A 1 110 ? -2.739 0.992 5.612 1.00 79.38 110 THR A N 1
ATOM 850 C CA . THR A 1 110 ? -2.652 2.060 6.629 1.00 79.38 110 THR A CA 1
ATOM 851 C C . THR A 1 110 ? -3.975 2.250 7.376 1.00 79.38 110 THR A C 1
ATOM 853 O O . THR A 1 110 ? -3.996 2.571 8.562 1.00 79.38 110 THR A O 1
ATOM 856 N N . SER A 1 111 ? -5.091 1.880 6.741 1.00 78.19 111 SER A N 1
ATOM 857 C CA . SER A 1 111 ? -6.415 1.817 7.372 1.00 78.19 111 SER A CA 1
ATOM 858 C C . SER A 1 111 ? -6.560 0.708 8.431 1.00 78.19 111 SER A C 1
ATOM 860 O O . SER A 1 111 ? -7.613 0.608 9.068 1.00 78.19 111 SER A O 1
ATOM 862 N N . PHE A 1 112 ? -5.535 -0.127 8.655 1.00 76.81 112 PHE A N 1
ATOM 863 C CA . PHE A 1 112 ? -5.569 -1.253 9.597 1.00 76.81 112 PHE A CA 1
ATOM 864 C C . PHE A 1 112 ? -6.015 -0.865 11.013 1.00 76.81 112 PHE A C 1
ATOM 866 O O . PHE A 1 112 ? -6.790 -1.602 11.624 1.00 76.81 112 PHE A O 1
ATOM 873 N N . GLY A 1 113 ? -5.610 0.305 11.518 1.00 70.50 113 GLY A N 1
ATOM 874 C CA . GLY A 1 113 ? -5.957 0.757 12.874 1.00 70.50 113 GLY A CA 1
ATOM 875 C C . GLY A 1 113 ? -7.469 0.900 13.124 1.00 70.50 113 GLY A C 1
ATOM 876 O O . GLY A 1 113 ? -7.957 0.667 14.238 1.00 70.50 113 GLY A O 1
ATOM 877 N N . VAL A 1 114 ? -8.240 1.211 12.077 1.00 74.38 114 VAL A N 1
ATOM 878 C CA . VAL A 1 114 ? -9.708 1.273 12.148 1.00 74.38 114 VAL A CA 1
ATOM 879 C C . VAL A 1 114 ? -10.299 -0.127 12.306 1.00 74.38 114 VAL A C 1
ATOM 881 O O . VAL A 1 114 ? -11.141 -0.345 13.181 1.00 74.38 114 VAL A O 1
ATOM 884 N N . TYR A 1 115 ? -9.823 -1.090 11.514 1.00 76.88 115 TYR A N 1
ATOM 885 C CA . TYR A 1 115 ? -10.282 -2.479 11.581 1.00 76.88 115 TYR A CA 1
ATOM 886 C C . TYR A 1 115 ? -9.851 -3.164 12.878 1.00 76.88 115 TYR A C 1
ATOM 888 O O . TYR A 1 115 ? -10.647 -3.881 13.476 1.00 76.88 115 TYR A O 1
ATOM 896 N N . GLN A 1 116 ? -8.640 -2.882 13.366 1.00 77.44 116 GLN A N 1
ATOM 897 C CA . GLN A 1 116 ? -8.161 -3.380 14.654 1.00 77.44 116 GLN A CA 1
ATOM 898 C C . GLN A 1 116 ? -9.111 -2.990 15.787 1.00 77.44 116 GLN A C 1
ATOM 900 O O . GLN A 1 116 ? -9.543 -3.845 16.553 1.00 77.44 116 GLN A O 1
ATOM 905 N N . THR A 1 117 ? -9.512 -1.719 15.841 1.00 75.88 117 THR A N 1
ATOM 906 C CA . THR A 1 117 ? -10.491 -1.238 16.827 1.00 75.88 117 THR A CA 1
ATOM 907 C C . THR A 1 117 ? -11.802 -2.009 16.762 1.00 75.88 117 THR A C 1
ATOM 909 O O . THR A 1 117 ? -12.381 -2.359 17.788 1.00 75.88 117 THR A O 1
ATOM 912 N N . TYR A 1 118 ? -12.290 -2.251 15.547 1.00 80.75 118 TYR A N 1
ATOM 913 C CA . TYR A 1 118 ? -13.528 -2.984 15.337 1.00 80.75 118 TYR A CA 1
ATOM 914 C C . TYR A 1 118 ? -13.409 -4.442 15.806 1.00 80.75 118 TYR A C 1
ATOM 916 O O . TYR A 1 118 ? -14.320 -4.941 16.469 1.00 80.75 118 TYR A O 1
ATOM 924 N N . TYR A 1 119 ? -12.284 -5.104 15.522 1.00 83.88 119 TYR A N 1
ATOM 925 C CA . TYR A 1 119 ? -12.005 -6.478 15.947 1.00 83.88 119 TYR A CA 1
ATOM 926 C C . TYR A 1 119 ? -11.849 -6.608 17.468 1.00 83.88 119 TYR A C 1
ATOM 928 O O . TYR A 1 119 ? -12.372 -7.559 18.048 1.00 83.88 119 TYR A O 1
ATOM 936 N N . GLU A 1 120 ? -11.196 -5.647 18.122 1.00 82.06 120 GLU A N 1
ATOM 937 C CA . GLU A 1 120 ? -11.081 -5.607 19.586 1.00 82.06 120 GLU A CA 1
ATOM 938 C C . GLU A 1 120 ? -12.460 -5.418 20.235 1.00 82.06 120 GLU A C 1
ATOM 940 O O . GLU A 1 120 ? -12.873 -6.228 21.063 1.00 82.06 120 GLU A O 1
ATOM 945 N N . ASN A 1 121 ? -13.212 -4.397 19.812 1.00 80.44 121 ASN A N 1
ATOM 946 C CA . ASN A 1 121 ? -14.469 -4.017 20.464 1.00 80.44 121 ASN A CA 1
ATOM 947 C C . ASN A 1 121 ? -15.640 -4.961 20.157 1.00 80.44 121 ASN A C 1
ATOM 949 O O . ASN A 1 121 ? -16.498 -5.166 21.012 1.00 80.44 121 ASN A O 1
ATOM 953 N N . THR A 1 122 ? -15.711 -5.506 18.940 1.00 78.00 122 THR A N 1
ATOM 954 C CA . THR A 1 122 ? -16.886 -6.274 18.482 1.00 78.00 122 THR A CA 1
ATOM 955 C C . THR A 1 122 ? -16.678 -7.777 18.605 1.00 78.00 122 THR A C 1
ATOM 957 O O . THR A 1 122 ? -17.612 -8.502 18.935 1.00 78.00 122 THR A O 1
ATOM 960 N N . LEU A 1 123 ? -15.462 -8.258 18.326 1.00 78.88 123 LEU A N 1
ATOM 961 C CA . LEU A 1 123 ? -15.135 -9.687 18.347 1.00 78.88 123 LEU A CA 1
ATOM 962 C C . LEU A 1 123 ? -14.369 -10.096 19.614 1.00 78.88 123 LEU A C 1
ATOM 964 O O . LEU A 1 123 ? -14.145 -11.288 19.816 1.00 78.88 123 LEU A O 1
ATOM 968 N N . GLY A 1 124 ? -13.966 -9.139 20.461 1.00 79.44 124 GLY A N 1
ATOM 969 C CA . GLY A 1 124 ? -13.247 -9.410 21.709 1.00 79.44 124 GLY A CA 1
ATOM 970 C C . GLY A 1 124 ? -11.866 -10.033 21.492 1.00 79.44 124 GLY A C 1
ATOM 971 O O . GLY A 1 124 ? -11.383 -10.777 22.345 1.00 79.44 124 GLY A O 1
ATOM 972 N N . ILE A 1 125 ? -11.248 -9.800 20.330 1.00 83.69 125 ILE A N 1
ATOM 973 C CA . ILE A 1 125 ? -9.976 -10.430 19.964 1.00 83.69 125 ILE A CA 1
ATOM 974 C C . ILE A 1 125 ? -8.829 -9.674 20.638 1.00 83.69 125 ILE A C 1
ATOM 976 O O . ILE A 1 125 ? -8.777 -8.447 20.608 1.00 83.69 125 ILE A O 1
ATOM 980 N N . ALA A 1 126 ? -7.875 -10.412 21.210 1.00 83.88 126 ALA A N 1
ATOM 981 C CA . ALA A 1 126 ? -6.692 -9.820 21.820 1.00 83.88 126 ALA A CA 1
ATOM 982 C C . ALA A 1 126 ? -5.864 -9.015 20.788 1.00 83.88 126 ALA A C 1
ATOM 984 O O . ALA A 1 126 ? -5.592 -9.539 19.699 1.00 83.88 126 ALA A O 1
ATOM 985 N N . PRO A 1 127 ? -5.369 -7.809 21.136 1.00 79.31 127 PRO A N 1
ATOM 986 C CA . PRO A 1 127 ? -4.580 -6.966 20.231 1.00 79.31 127 PRO A CA 1
ATOM 987 C C . PRO A 1 127 ? -3.373 -7.692 19.627 1.00 79.31 127 PRO A C 1
ATOM 989 O O . PRO A 1 127 ? -3.104 -7.575 18.437 1.00 79.31 127 PRO A O 1
ATOM 992 N N . SER A 1 128 ? -2.695 -8.534 20.414 1.00 82.69 128 SER A N 1
ATOM 993 C CA . SER A 1 128 ? -1.555 -9.339 19.955 1.00 82.69 128 SER A CA 1
ATOM 994 C C . SER A 1 128 ? -1.907 -10.290 18.807 1.00 82.69 128 SER A C 1
ATOM 996 O O . SER A 1 128 ? -1.094 -10.507 17.912 1.00 82.69 128 SER A O 1
ATOM 998 N N . THR A 1 129 ? -3.123 -10.843 18.807 1.00 85.12 129 THR A N 1
ATOM 999 C CA . THR A 1 129 ? -3.604 -11.740 17.746 1.00 85.12 129 THR A CA 1
ATOM 1000 C C . THR A 1 129 ? -3.965 -10.955 16.489 1.00 85.12 129 THR A C 1
ATOM 1002 O O . THR A 1 129 ? -3.720 -11.419 15.378 1.00 85.12 129 THR A O 1
ATOM 1005 N N . ILE A 1 130 ? -4.493 -9.741 16.647 1.00 84.25 130 ILE A N 1
ATOM 1006 C CA . ILE A 1 130 ? -4.793 -8.852 15.522 1.00 84.25 130 ILE A CA 1
ATOM 1007 C C . ILE A 1 130 ? -3.494 -8.389 14.856 1.00 84.25 130 ILE A C 1
ATOM 1009 O O . ILE A 1 130 ? -3.385 -8.447 13.632 1.00 84.25 130 ILE A O 1
ATOM 1013 N N . SER A 1 131 ? -2.472 -8.037 15.639 1.00 84.75 131 SER A N 1
ATOM 1014 C CA . SER A 1 131 ? -1.166 -7.631 15.113 1.00 84.75 131 SER A CA 1
ATOM 1015 C C . SER A 1 131 ? -0.515 -8.696 14.225 1.00 84.75 131 SER A C 1
ATOM 1017 O O . SER A 1 131 ? 0.168 -8.343 13.263 1.00 84.75 131 SER A O 1
ATOM 1019 N N . TRP A 1 132 ? -0.757 -9.990 14.473 1.00 88.00 132 TRP A N 1
ATOM 1020 C CA . TRP A 1 132 ? -0.293 -11.072 13.589 1.00 88.00 132 TRP A CA 1
ATOM 1021 C C . TRP A 1 132 ? -0.886 -10.995 12.177 1.00 88.00 132 TRP A C 1
ATOM 1023 O O . TRP A 1 132 ? -0.173 -11.263 11.210 1.00 88.00 132 TRP A O 1
ATOM 1033 N N . ILE A 1 133 ? -2.155 -10.592 12.043 1.00 88.69 133 ILE A N 1
ATOM 1034 C CA . ILE A 1 133 ? -2.832 -10.425 10.746 1.00 88.69 133 ILE A CA 1
ATOM 1035 C C . ILE A 1 133 ? -2.153 -9.310 9.939 1.00 88.69 133 ILE A C 1
ATOM 1037 O O . ILE A 1 133 ? -1.830 -9.505 8.770 1.00 88.69 133 ILE A O 1
ATOM 1041 N N . GLY A 1 134 ? -1.887 -8.161 10.566 1.00 85.44 134 GLY A N 1
ATOM 1042 C CA . GLY A 1 134 ? -1.175 -7.057 9.913 1.00 85.44 134 GLY A CA 1
ATOM 1043 C C . GLY A 1 134 ? 0.276 -7.415 9.580 1.00 85.44 134 GLY A C 1
ATOM 1044 O O . GLY A 1 134 ? 0.760 -7.129 8.487 1.00 85.44 134 GLY A O 1
ATOM 1045 N N . SER A 1 135 ? 0.964 -8.108 10.491 1.00 88.75 135 SER A N 1
ATOM 1046 C CA . SER A 1 135 ? 2.380 -8.464 10.333 1.00 88.75 135 SER A CA 1
ATOM 1047 C C . SER A 1 135 ? 2.604 -9.452 9.189 1.00 88.75 135 SER A C 1
ATOM 1049 O O . SER A 1 135 ? 3.517 -9.256 8.385 1.00 88.75 135 SER A O 1
ATOM 1051 N N . ILE A 1 136 ? 1.756 -10.484 9.063 1.00 91.94 136 ILE A N 1
ATOM 1052 C CA . ILE A 1 136 ? 1.862 -11.437 7.949 1.00 91.94 136 ILE A CA 1
ATOM 1053 C C . ILE A 1 136 ? 1.555 -10.765 6.605 1.00 91.94 136 ILE A C 1
ATOM 1055 O O . ILE A 1 136 ? 2.186 -11.089 5.601 1.00 91.94 136 ILE A O 1
ATOM 1059 N N . GLN A 1 137 ? 0.649 -9.783 6.591 1.00 91.00 137 GLN A N 1
ATOM 1060 C CA . GLN A 1 137 ? 0.322 -9.015 5.393 1.00 91.00 137 GLN A CA 1
ATOM 1061 C C . GLN A 1 137 ? 1.537 -8.216 4.888 1.00 91.00 137 GLN A C 1
ATOM 1063 O O . GLN A 1 137 ? 1.840 -8.256 3.694 1.00 91.00 137 GLN A O 1
ATOM 1068 N N . VAL A 1 138 ? 2.266 -7.539 5.788 1.00 88.88 138 VAL A N 1
ATOM 1069 C CA . VAL A 1 138 ? 3.510 -6.810 5.454 1.00 88.88 138 VAL A CA 1
ATOM 1070 C C . VAL A 1 138 ? 4.619 -7.767 5.035 1.00 88.88 138 VAL A C 1
ATOM 1072 O O . VAL A 1 138 ? 5.315 -7.515 4.051 1.00 88.88 138 VAL A O 1
ATOM 1075 N N . PHE A 1 139 ? 4.771 -8.877 5.760 1.00 92.00 139 PHE A N 1
ATOM 1076 C CA . PHE A 1 139 ? 5.749 -9.904 5.422 1.00 92.00 139 PHE A CA 1
ATOM 1077 C C . PHE A 1 139 ? 5.538 -10.406 3.990 1.00 92.00 139 PHE A C 1
ATOM 1079 O O . PHE A 1 139 ? 6.479 -10.390 3.202 1.00 92.00 139 PHE A O 1
ATOM 1086 N N . LEU A 1 140 ? 4.309 -10.782 3.625 1.00 94.25 140 LEU A N 1
ATOM 1087 C CA . LEU A 1 140 ? 3.995 -11.278 2.283 1.00 94.25 140 LEU A CA 1
ATOM 1088 C C . LEU A 1 140 ? 4.165 -10.207 1.201 1.00 94.25 140 LEU A C 1
ATOM 1090 O O . LEU A 1 140 ? 4.661 -10.537 0.124 1.00 94.25 140 LEU A O 1
ATOM 1094 N N . LEU A 1 141 ? 3.822 -8.944 1.484 1.00 91.38 141 LEU A N 1
ATOM 1095 C CA . LEU A 1 141 ? 4.052 -7.823 0.566 1.00 91.38 141 LEU A CA 1
ATOM 1096 C C . LEU A 1 141 ? 5.528 -7.748 0.139 1.00 91.38 141 LEU A C 1
ATOM 1098 O O . LEU A 1 141 ? 5.815 -7.720 -1.059 1.00 91.38 141 LEU A O 1
ATOM 1102 N N . PHE A 1 142 ? 6.461 -7.719 1.095 1.00 89.69 142 PHE A N 1
ATOM 1103 C CA . PHE A 1 142 ? 7.886 -7.584 0.773 1.00 89.69 142 PHE A CA 1
ATOM 1104 C C . PHE A 1 142 ? 8.529 -8.899 0.336 1.00 89.69 142 PHE A C 1
ATOM 1106 O O . PHE A 1 142 ? 9.300 -8.902 -0.621 1.00 89.69 142 PHE A O 1
ATOM 1113 N N . PHE A 1 143 ? 8.194 -10.016 0.987 1.00 91.69 143 PHE A N 1
ATOM 1114 C CA . PHE A 1 143 ? 8.764 -11.326 0.671 1.00 91.69 143 PHE A CA 1
ATOM 1115 C C . PHE A 1 143 ? 8.442 -11.754 -0.762 1.00 91.69 143 PHE A C 1
ATOM 1117 O O . PHE A 1 143 ? 9.321 -12.221 -1.487 1.00 91.69 143 PHE A O 1
ATOM 1124 N N . LEU A 1 144 ? 7.196 -11.554 -1.205 1.00 92.81 144 LEU A N 1
ATOM 1125 C CA . LEU A 1 144 ? 6.832 -11.838 -2.590 1.00 92.81 144 LEU A CA 1
ATOM 1126 C C . LEU A 1 144 ? 7.428 -10.846 -3.578 1.00 92.81 144 LEU A C 1
ATOM 1128 O O . LEU A 1 144 ? 7.638 -11.233 -4.724 1.00 92.81 144 LEU A O 1
ATOM 1132 N N . GLY A 1 145 ? 7.742 -9.622 -3.147 1.00 86.75 145 GLY A N 1
ATOM 1133 C CA . GLY A 1 145 ? 8.392 -8.610 -3.978 1.00 86.75 145 GLY A CA 1
ATOM 1134 C C . GLY A 1 145 ? 9.642 -9.135 -4.688 1.00 86.75 145 GLY A C 1
ATOM 1135 O O . GLY A 1 145 ? 9.828 -8.876 -5.874 1.00 86.75 145 GLY A O 1
ATOM 1136 N N . THR A 1 146 ? 10.442 -9.962 -4.009 1.00 86.81 146 THR A N 1
ATOM 1137 C CA . THR A 1 146 ? 11.624 -10.609 -4.600 1.00 86.81 146 THR A CA 1
ATOM 1138 C C . THR A 1 146 ? 11.262 -11.479 -5.808 1.00 86.81 146 THR A C 1
ATOM 1140 O O . THR A 1 146 ? 11.863 -11.365 -6.872 1.00 86.81 146 THR A O 1
ATOM 1143 N N . PHE A 1 147 ? 10.240 -12.327 -5.680 1.00 89.94 147 PHE A N 1
ATOM 1144 C CA . PHE A 1 147 ? 9.824 -13.238 -6.751 1.00 89.94 147 PHE A CA 1
ATOM 1145 C C . PHE A 1 147 ? 9.097 -12.504 -7.879 1.00 89.94 147 PHE A C 1
ATOM 1147 O O . PHE A 1 147 ? 9.274 -12.816 -9.058 1.00 89.94 147 PHE A O 1
ATOM 1154 N N . THR A 1 148 ? 8.267 -11.527 -7.523 1.00 90.25 148 THR A N 1
ATOM 1155 C CA . THR A 1 148 ? 7.417 -10.800 -8.468 1.00 90.25 148 THR A CA 1
ATOM 1156 C C . THR A 1 148 ? 8.212 -9.771 -9.260 1.00 90.25 148 THR A C 1
ATOM 1158 O O . THR A 1 148 ? 7.910 -9.564 -10.437 1.00 90.25 148 THR A O 1
ATOM 1161 N N . GLY A 1 149 ? 9.282 -9.218 -8.680 1.00 86.44 149 GLY A N 1
ATOM 1162 C CA . GLY A 1 149 ? 10.304 -8.451 -9.390 1.00 86.44 149 GLY A CA 1
ATOM 1163 C C . GLY A 1 149 ? 10.963 -9.279 -10.495 1.00 86.44 149 GLY A C 1
ATOM 1164 O O . GLY A 1 149 ? 10.848 -8.927 -11.667 1.00 86.44 149 GLY A O 1
ATOM 1165 N N . CYS A 1 150 ? 11.523 -10.449 -10.163 1.00 86.19 150 CYS A N 1
ATOM 1166 C CA . CYS A 1 150 ? 12.134 -11.335 -11.163 1.00 86.19 150 CYS A CA 1
ATOM 1167 C C . CYS A 1 150 ? 11.142 -11.790 -12.249 1.00 86.19 150 CYS A C 1
ATOM 1169 O O . CYS A 1 150 ? 11.490 -11.863 -13.428 1.00 86.19 150 CYS A O 1
ATOM 1171 N N . ALA A 1 151 ? 9.893 -12.086 -11.874 1.00 86.31 151 ALA A N 1
ATOM 1172 C CA . ALA A 1 151 ? 8.848 -12.437 -12.835 1.00 86.31 151 ALA A CA 1
ATOM 1173 C C . ALA A 1 151 ? 8.502 -11.260 -13.769 1.00 86.31 151 ALA A C 1
ATOM 1175 O O . ALA A 1 151 ? 8.239 -11.459 -14.957 1.00 86.31 151 ALA A O 1
ATOM 1176 N N . THR A 1 152 ? 8.534 -10.031 -13.252 1.00 86.44 152 THR A N 1
ATOM 1177 C CA . THR A 1 152 ? 8.322 -8.808 -14.038 1.00 86.44 152 THR A CA 1
ATOM 1178 C C . THR A 1 152 ? 9.451 -8.594 -15.038 1.00 86.44 152 THR A C 1
ATOM 1180 O O . THR A 1 152 ? 9.168 -8.335 -16.209 1.00 86.44 152 THR A O 1
ATOM 1183 N N . ASP A 1 153 ? 10.700 -8.800 -14.619 1.00 84.38 153 ASP A N 1
ATOM 1184 C CA . ASP A 1 153 ? 11.875 -8.729 -15.496 1.00 84.38 153 ASP A CA 1
ATOM 1185 C C . ASP A 1 153 ? 11.824 -9.788 -16.610 1.00 84.38 153 ASP A C 1
ATOM 1187 O O . ASP A 1 153 ? 12.219 -9.527 -17.749 1.00 84.38 153 ASP A O 1
ATOM 1191 N N . ALA A 1 154 ? 11.246 -10.959 -16.319 1.00 84.44 154 ALA A N 1
ATOM 1192 C CA . ALA A 1 154 ? 10.963 -12.012 -17.296 1.00 84.44 154 ALA A CA 1
ATOM 1193 C C . ALA A 1 154 ? 9.783 -11.698 -18.243 1.00 84.44 154 ALA A C 1
ATOM 1195 O O . ALA A 1 154 ? 9.394 -12.545 -19.049 1.00 84.44 154 ALA A O 1
ATOM 1196 N N . GLY A 1 155 ? 9.195 -10.501 -18.166 1.00 84.69 155 GLY A N 1
ATOM 1197 C CA . GLY A 1 155 ? 8.087 -10.066 -19.021 1.00 84.69 155 GLY A CA 1
ATOM 1198 C C . GLY A 1 155 ? 6.703 -10.547 -18.574 1.00 84.69 155 GLY A C 1
ATOM 1199 O O . GLY A 1 155 ? 5.729 -10.363 -19.305 1.00 84.69 155 GLY A O 1
ATOM 1200 N N . LEU A 1 156 ? 6.572 -11.127 -17.376 1.00 88.50 156 LEU A N 1
ATOM 1201 C CA . LEU A 1 156 ? 5.308 -11.670 -16.855 1.00 88.50 156 LEU A CA 1
ATOM 1202 C C . LEU A 1 156 ? 4.492 -10.653 -16.039 1.00 88.50 156 LEU A C 1
ATOM 1204 O O . LEU A 1 156 ? 3.605 -11.042 -15.281 1.00 88.50 156 LEU A O 1
ATOM 1208 N N . PHE A 1 157 ? 4.736 -9.351 -16.220 1.00 91.75 157 PHE A N 1
ATOM 1209 C CA . PHE A 1 157 ? 4.060 -8.280 -15.476 1.00 91.75 157 PHE A CA 1
ATOM 1210 C C . PHE A 1 157 ? 2.528 -8.429 -15.461 1.00 91.75 157 PHE A C 1
ATOM 1212 O O . PHE A 1 157 ? 1.913 -8.432 -14.398 1.00 91.75 157 PHE A O 1
ATOM 1219 N N . ARG A 1 158 ? 1.894 -8.577 -16.637 1.00 91.88 158 ARG A N 1
ATOM 1220 C CA . ARG A 1 158 ? 0.424 -8.641 -16.747 1.00 91.88 158 ARG A CA 1
ATOM 1221 C C . ARG A 1 158 ? -0.169 -9.861 -16.025 1.00 91.88 158 ARG A C 1
ATOM 1223 O O . ARG A 1 158 ? -1.062 -9.653 -15.207 1.00 91.88 158 ARG A O 1
ATOM 1230 N N . PRO A 1 159 ? 0.300 -11.102 -16.268 1.00 93.50 159 PRO A N 1
ATOM 1231 C CA . PRO A 1 159 ? -0.154 -12.268 -15.509 1.00 93.50 159 PRO A CA 1
ATOM 1232 C C . PRO A 1 159 ? 0.004 -12.117 -13.992 1.00 93.50 159 PRO A C 1
ATOM 1234 O O . PRO A 1 159 ? -0.928 -12.430 -13.251 1.00 93.50 159 PRO A O 1
ATOM 1237 N N . VAL A 1 160 ? 1.150 -11.608 -13.530 1.00 94.88 160 VAL A N 1
ATOM 1238 C CA . VAL A 1 160 ? 1.436 -11.421 -12.098 1.00 94.88 160 VAL A CA 1
ATOM 1239 C C . VAL A 1 160 ? 0.476 -10.403 -11.482 1.00 94.88 160 VAL A C 1
ATOM 1241 O O . VAL A 1 160 ? -0.167 -10.698 -10.473 1.00 94.88 160 VAL A O 1
ATOM 1244 N N . TYR A 1 161 ? 0.296 -9.251 -12.132 1.00 95.75 161 TYR A N 1
ATOM 1245 C CA . TYR A 1 161 ? -0.601 -8.200 -11.656 1.00 95.75 161 TYR A CA 1
ATOM 1246 C C . TYR A 1 161 ? -2.067 -8.653 -11.612 1.00 95.75 161 TYR A C 1
ATOM 1248 O O . TYR A 1 161 ? -2.752 -8.420 -10.617 1.00 95.75 161 TYR A O 1
ATOM 1256 N N . ILE A 1 162 ? -2.551 -9.332 -12.661 1.00 96.44 162 ILE A N 1
ATOM 1257 C CA . ILE A 1 162 ? -3.929 -9.851 -12.718 1.00 96.44 162 ILE A CA 1
ATOM 1258 C C . ILE A 1 162 ? -4.149 -10.901 -11.625 1.00 96.44 162 ILE A C 1
ATOM 1260 O O . ILE A 1 162 ? -5.174 -10.874 -10.951 1.00 96.44 162 ILE A O 1
ATOM 1264 N N . THR A 1 163 ? -3.173 -11.785 -11.402 1.00 96.62 163 THR A N 1
ATOM 1265 C CA . THR A 1 163 ? -3.235 -12.773 -10.314 1.00 96.62 163 THR A CA 1
ATOM 1266 C C . THR A 1 163 ? -3.333 -12.078 -8.956 1.00 96.62 163 THR A C 1
ATOM 1268 O O . THR A 1 163 ? -4.165 -12.454 -8.131 1.00 96.62 163 THR A O 1
ATOM 1271 N N . GLY A 1 164 ? -2.547 -11.017 -8.746 1.00 96.38 164 GLY A N 1
ATOM 1272 C CA . GLY A 1 164 ? -2.638 -10.175 -7.556 1.00 96.38 164 GLY A CA 1
ATOM 1273 C C . GLY A 1 164 ? -4.018 -9.540 -7.383 1.00 96.38 164 GLY A C 1
ATOM 1274 O O . GLY A 1 164 ? -4.606 -9.662 -6.312 1.00 96.38 164 GLY A O 1
ATOM 1275 N N . ALA A 1 165 ? -4.584 -8.963 -8.446 1.00 97.00 165 ALA A N 1
ATOM 1276 C CA . ALA A 1 165 ? -5.929 -8.385 -8.423 1.00 97.00 165 ALA A CA 1
ATOM 1277 C C . ALA A 1 165 ? -7.005 -9.433 -8.084 1.00 97.00 165 ALA A C 1
ATOM 1279 O O . ALA A 1 165 ? -7.907 -9.162 -7.293 1.00 97.00 165 ALA A O 1
ATOM 1280 N N . CYS A 1 166 ? -6.897 -10.656 -8.614 1.00 97.50 166 CYS A N 1
ATOM 1281 C CA . CYS A 1 166 ? -7.797 -11.753 -8.257 1.00 97.50 166 CYS A CA 1
ATOM 1282 C C . CYS A 1 166 ? -7.705 -12.105 -6.766 1.00 97.50 166 CYS A C 1
ATOM 1284 O O . CYS A 1 166 ? -8.741 -12.195 -6.107 1.00 97.50 166 CYS A O 1
ATOM 1286 N N . PHE A 1 167 ? -6.494 -12.254 -6.216 1.00 97.44 167 PHE A N 1
ATOM 1287 C CA . PHE A 1 167 ? -6.312 -12.482 -4.777 1.00 97.44 167 PHE A CA 1
ATOM 1288 C C . PHE A 1 167 ? -6.838 -11.316 -3.934 1.00 97.44 167 PHE A C 1
ATOM 1290 O O . PHE A 1 167 ? -7.419 -11.558 -2.875 1.00 97.44 167 PHE A O 1
ATOM 1297 N N . GLN A 1 168 ? -6.698 -10.076 -4.412 1.00 97.06 168 GLN A N 1
ATOM 1298 C CA . GLN A 1 168 ? -7.202 -8.888 -3.723 1.00 97.06 168 GLN A CA 1
ATOM 1299 C C . GLN A 1 168 ? -8.725 -8.933 -3.608 1.00 97.06 168 GLN A C 1
ATOM 1301 O O . GLN A 1 168 ? -9.282 -8.737 -2.530 1.00 97.06 168 GLN A O 1
ATOM 1306 N N . LEU A 1 169 ? -9.399 -9.243 -4.718 1.00 97.06 169 LEU A N 1
ATOM 1307 C CA . LEU A 1 169 ? -10.855 -9.328 -4.781 1.00 97.06 169 LEU A CA 1
ATOM 1308 C C . LEU A 1 169 ? -11.388 -10.500 -3.961 1.00 97.06 169 LEU A C 1
ATOM 1310 O O . LEU A 1 169 ? -12.325 -10.327 -3.187 1.00 97.06 169 LEU A O 1
ATOM 1314 N N . VAL A 1 170 ? -10.774 -11.677 -4.077 1.00 96.88 170 VAL A N 1
ATOM 1315 C CA . VAL A 1 170 ? -11.155 -12.824 -3.247 1.00 96.88 170 VAL A CA 1
ATOM 1316 C C . VAL A 1 170 ? -10.983 -12.470 -1.773 1.00 96.88 170 VAL A C 1
ATOM 1318 O O . VAL A 1 170 ? -11.942 -12.596 -1.021 1.00 96.88 170 VAL A O 1
ATOM 1321 N N . GLY A 1 171 ? -9.822 -11.941 -1.379 1.00 95.88 171 GLY A N 1
ATOM 1322 C CA . GLY A 1 171 ? -9.531 -11.584 0.007 1.00 95.88 171 GLY A CA 1
ATOM 1323 C C . GLY A 1 171 ? -10.493 -10.547 0.584 1.00 95.88 171 GLY A C 1
ATOM 1324 O O . GLY A 1 171 ? -10.978 -10.730 1.697 1.00 95.88 171 GLY A O 1
ATOM 1325 N N . ILE A 1 172 ? -10.820 -9.482 -0.157 1.00 95.44 172 ILE A N 1
ATOM 1326 C CA . ILE A 1 172 ? -11.709 -8.424 0.350 1.00 95.44 172 ILE A CA 1
ATOM 1327 C C . ILE A 1 172 ? -13.171 -8.887 0.430 1.00 95.44 172 ILE A C 1
ATOM 1329 O O . ILE A 1 172 ? -13.859 -8.590 1.407 1.00 95.44 172 ILE A O 1
ATOM 1333 N N . PHE A 1 173 ? -13.658 -9.660 -0.547 1.00 96.25 173 PHE A N 1
ATOM 1334 C CA . PHE A 1 173 ? -15.037 -10.153 -0.522 1.00 96.25 173 PHE A CA 1
ATOM 1335 C C . PHE A 1 173 ? -15.231 -11.294 0.480 1.00 96.25 173 PHE A C 1
ATOM 1337 O O . PHE A 1 173 ? -16.290 -11.360 1.104 1.00 96.25 173 PHE A O 1
ATOM 1344 N N . THR A 1 174 ? -14.228 -12.151 0.705 1.00 94.62 174 THR A N 1
ATOM 1345 C CA . THR A 1 174 ? -14.294 -13.141 1.792 1.00 94.62 174 THR A CA 1
ATOM 1346 C C . THR A 1 174 ? -14.151 -12.479 3.158 1.00 94.62 174 THR A C 1
ATOM 1348 O O . THR A 1 174 ? -14.819 -12.908 4.099 1.00 94.62 174 THR A O 1
ATOM 1351 N N . LEU A 1 175 ? -13.363 -11.400 3.271 1.00 93.62 175 LEU A N 1
ATOM 1352 C CA . LEU A 1 175 ? -13.232 -10.620 4.506 1.00 93.62 175 LEU A CA 1
ATOM 1353 C C . LEU A 1 175 ? -14.583 -10.086 4.998 1.00 93.62 175 LEU A C 1
ATOM 1355 O O . LEU A 1 175 ? -14.859 -10.143 6.194 1.00 93.62 175 LEU A O 1
ATOM 1359 N N . ALA A 1 176 ? -15.447 -9.640 4.083 1.00 92.69 176 ALA A N 1
ATOM 1360 C CA . ALA A 1 176 ? -16.783 -9.147 4.418 1.00 92.69 176 ALA A CA 1
ATOM 1361 C C . ALA A 1 176 ? -17.661 -10.179 5.156 1.00 92.69 176 ALA A C 1
ATOM 1363 O O . ALA A 1 176 ? -18.526 -9.789 5.936 1.00 92.69 176 ALA A O 1
ATOM 1364 N N . GLU A 1 177 ? -17.434 -11.479 4.941 1.00 91.44 177 GLU A N 1
ATOM 1365 C CA . GLU A 1 177 ? -18.213 -12.576 5.542 1.00 91.44 177 GLU A CA 1
ATOM 1366 C C . GLU A 1 177 ? -17.515 -13.255 6.730 1.00 91.44 177 GLU A C 1
ATOM 1368 O O . GLU A 1 177 ? -18.030 -14.225 7.295 1.00 91.44 177 GLU A O 1
ATOM 1373 N N . CYS A 1 178 ? -16.333 -12.779 7.120 1.00 89.88 178 CYS A N 1
ATOM 1374 C CA . CYS A 1 178 ? -15.558 -13.395 8.188 1.00 89.88 178 CYS A CA 1
ATOM 1375 C C . CYS A 1 178 ? -16.209 -13.170 9.559 1.00 89.88 178 CYS A C 1
ATOM 1377 O O . CYS A 1 178 ? -16.484 -12.042 9.963 1.00 89.88 178 CYS A O 1
ATOM 1379 N N . LYS A 1 179 ? -16.391 -14.259 10.311 1.00 83.88 179 LYS A N 1
ATOM 1380 C CA . LYS A 1 179 ? -16.942 -14.255 11.681 1.00 83.88 179 LYS A CA 1
ATOM 1381 C C . LYS A 1 179 ? -15.941 -14.732 12.730 1.00 83.88 179 LYS A C 1
ATOM 1383 O O . LYS A 1 179 ? -16.199 -14.622 13.922 1.00 83.88 179 LYS A O 1
ATOM 1388 N N . SER A 1 180 ? -14.821 -15.306 12.296 1.00 86.62 180 SER A N 1
ATOM 1389 C CA . SER A 1 180 ? -13.820 -15.915 13.174 1.00 86.62 180 SER A CA 1
ATOM 1390 C C . SER A 1 180 ? -12.406 -15.452 12.834 1.00 86.62 180 SER A C 1
ATOM 1392 O O . SER A 1 180 ? -12.107 -15.088 11.698 1.00 86.62 180 SER A O 1
ATOM 1394 N N . VAL A 1 181 ? -11.518 -15.498 13.831 1.00 87.38 181 VAL A N 1
ATOM 1395 C CA . VAL A 1 181 ? -10.134 -14.999 13.735 1.00 87.38 181 VAL A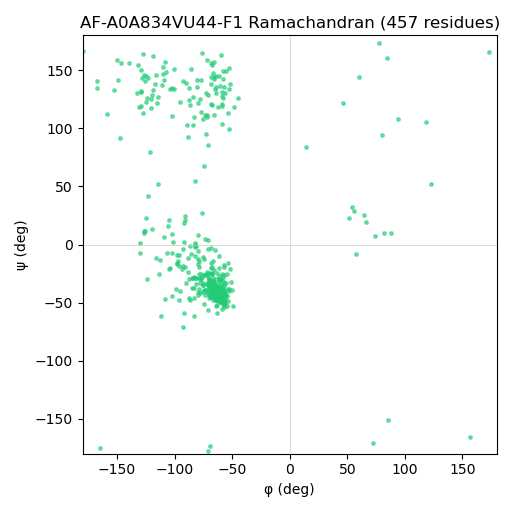 CA 1
ATOM 1396 C C . VAL A 1 181 ? -9.352 -15.663 12.605 1.00 87.38 181 VAL A C 1
ATOM 1398 O O . VAL A 1 181 ? -8.649 -14.987 11.861 1.00 87.38 181 VAL A O 1
ATOM 1401 N N . TRP A 1 182 ? -9.486 -16.980 12.436 1.00 88.38 182 TRP A N 1
ATOM 1402 C CA . TRP A 1 182 ? -8.767 -17.705 11.386 1.00 88.38 182 TRP A CA 1
ATOM 1403 C C . TRP A 1 182 ? -9.251 -17.315 9.979 1.00 88.38 182 TRP A C 1
ATOM 1405 O O . TRP A 1 182 ? -8.443 -17.263 9.054 1.00 88.38 182 TRP A O 1
ATOM 1415 N N . GLN A 1 183 ? -10.539 -16.974 9.815 1.00 92.06 183 GLN A N 1
ATOM 1416 C CA . GLN A 1 183 ? -11.082 -16.469 8.546 1.00 92.06 183 GLN A CA 1
ATOM 1417 C C . GLN A 1 183 ? -10.518 -15.083 8.225 1.00 92.06 183 GLN A C 1
ATOM 1419 O O . GLN A 1 183 ? -10.132 -14.833 7.081 1.00 92.06 183 GLN A O 1
ATOM 1424 N N . LEU A 1 184 ? -10.421 -14.214 9.240 1.00 89.94 184 LEU A N 1
ATOM 1425 C CA . LEU A 1 184 ? -9.795 -12.894 9.122 1.00 89.94 184 LEU A CA 1
ATOM 1426 C C . LEU A 1 184 ? -8.314 -13.023 8.757 1.00 89.94 184 LEU A C 1
ATOM 1428 O O . LEU A 1 184 ? -7.851 -12.366 7.829 1.00 89.94 184 LEU A O 1
ATOM 1432 N N . PHE A 1 185 ? -7.582 -13.916 9.424 1.00 91.94 185 PHE A N 1
ATOM 1433 C CA . PHE A 1 185 ? -6.170 -14.164 9.140 1.00 91.94 185 PHE A CA 1
ATOM 1434 C C . PHE A 1 185 ? -5.947 -14.636 7.696 1.00 91.94 185 PHE A C 1
ATOM 1436 O O . PHE A 1 185 ? -5.074 -14.114 7.004 1.00 91.94 185 PHE A O 1
ATOM 1443 N N . LEU A 1 186 ? -6.762 -15.575 7.207 1.00 94.38 186 LEU A N 1
ATOM 1444 C CA . LEU A 1 186 ? -6.633 -16.088 5.843 1.00 94.38 186 LEU A CA 1
ATOM 1445 C C . LEU A 1 186 ? -7.041 -15.052 4.784 1.00 94.38 186 LEU A C 1
ATOM 1447 O O . LEU A 1 186 ? -6.351 -14.901 3.777 1.00 94.38 186 LEU A O 1
ATOM 1451 N N . SER A 1 187 ? -8.141 -14.328 5.000 1.00 94.31 187 SER A N 1
ATOM 1452 C CA . SER A 1 187 ? -8.654 -13.358 4.023 1.00 94.31 187 SER A CA 1
ATOM 1453 C C . SER A 1 187 ? -7.807 -12.084 3.990 1.00 94.31 187 SER A C 1
ATOM 1455 O O . SER A 1 187 ? -7.343 -11.669 2.931 1.00 94.31 187 SER A O 1
ATOM 1457 N N . GLN A 1 188 ? -7.556 -11.478 5.151 1.00 92.69 188 GLN A N 1
ATOM 1458 C CA . GLN A 1 188 ? -6.847 -10.204 5.255 1.00 92.69 188 GLN A CA 1
ATOM 1459 C C . GLN A 1 188 ? -5.329 -10.380 5.331 1.00 92.69 188 GLN A C 1
ATOM 1461 O O . GLN A 1 188 ? -4.594 -9.688 4.636 1.00 92.69 188 GLN A O 1
ATOM 1466 N N . GLY A 1 189 ? -4.845 -11.301 6.161 1.00 91.94 189 GLY A N 1
ATOM 1467 C CA . GLY A 1 189 ? -3.408 -11.512 6.327 1.00 91.94 189 GLY A CA 1
ATOM 1468 C C . GLY A 1 189 ? -2.796 -12.155 5.087 1.00 91.94 189 GLY A C 1
ATOM 1469 O O . GLY A 1 189 ? -1.882 -11.605 4.475 1.00 91.94 189 GLY A O 1
ATOM 1470 N N . VAL A 1 190 ? -3.331 -13.313 4.693 1.00 95.62 190 VAL A N 1
ATOM 1471 C CA . VAL A 1 190 ? -2.773 -14.104 3.590 1.00 95.62 190 VAL A CA 1
ATOM 1472 C C . VAL A 1 190 ? -3.251 -13.599 2.232 1.00 95.62 190 VAL A C 1
ATOM 1474 O O . VAL A 1 190 ? -2.421 -13.161 1.447 1.00 95.62 190 VAL A O 1
ATOM 1477 N N . CYS A 1 191 ? -4.552 -13.613 1.923 1.00 95.94 191 CYS A N 1
ATOM 1478 C CA . CYS A 1 191 ? -5.010 -13.306 0.559 1.00 95.94 191 CYS A CA 1
ATOM 1479 C C . CYS A 1 191 ? -4.699 -11.859 0.145 1.00 95.94 191 CYS A C 1
ATOM 1481 O O . CYS A 1 191 ? -4.122 -11.653 -0.924 1.00 95.94 191 CYS A O 1
ATOM 1483 N N . LEU A 1 192 ? -4.996 -10.864 0.993 1.00 95.06 192 LEU A N 1
ATOM 1484 C CA . LEU A 1 192 ? -4.614 -9.475 0.695 1.00 95.06 192 LEU A CA 1
ATOM 1485 C C . LEU A 1 192 ? -3.096 -9.247 0.782 1.00 95.06 192 LEU A C 1
ATOM 1487 O O . LEU A 1 192 ? -2.574 -8.421 0.040 1.00 95.06 192 LEU A O 1
ATOM 1491 N N . GLY A 1 193 ? -2.361 -9.984 1.622 1.00 94.62 193 GLY A N 1
ATOM 1492 C CA . GLY A 1 193 ? -0.892 -9.934 1.652 1.00 94.62 193 GLY A CA 1
ATOM 1493 C C . GLY A 1 193 ? -0.257 -10.442 0.355 1.00 94.62 193 GLY A C 1
ATOM 1494 O O . GLY A 1 193 ? 0.600 -9.770 -0.223 1.00 94.62 193 GLY A O 1
ATOM 1495 N N . LEU A 1 194 ? -0.729 -11.590 -0.147 1.00 96.56 194 LEU A N 1
ATOM 1496 C CA . LEU A 1 194 ? -0.330 -12.150 -1.441 1.00 96.56 194 LEU A CA 1
ATOM 1497 C C . LEU A 1 194 ? -0.643 -11.170 -2.577 1.00 96.56 194 LEU A C 1
ATOM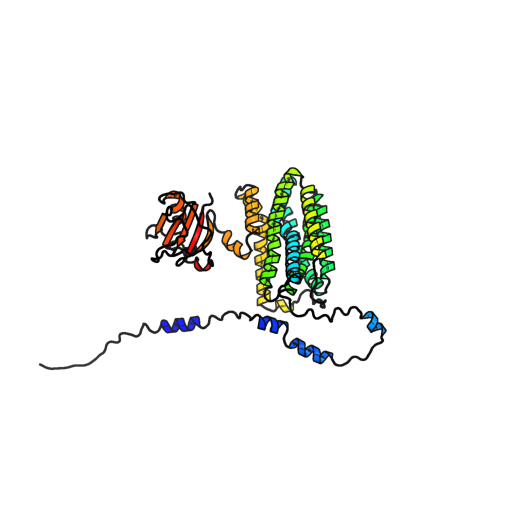 1499 O O . LEU A 1 194 ? 0.220 -10.890 -3.407 1.00 96.56 194 LEU A O 1
ATOM 1503 N N . ALA A 1 195 ? -1.856 -10.614 -2.585 1.00 96.50 195 ALA A N 1
ATOM 1504 C CA . ALA A 1 195 ? -2.274 -9.615 -3.562 1.00 96.50 195 ALA A CA 1
ATOM 1505 C C . ALA A 1 195 ? -1.342 -8.398 -3.580 1.00 96.50 195 ALA A C 1
ATOM 1507 O O . ALA A 1 195 ? -0.805 -8.032 -4.627 1.00 96.50 195 ALA A O 1
ATOM 1508 N N . ASN A 1 196 ? -1.087 -7.830 -2.401 1.00 94.12 196 ASN A N 1
ATOM 1509 C CA . ASN A 1 196 ? -0.228 -6.671 -2.229 1.00 94.12 196 ASN A CA 1
ATOM 1510 C C . ASN A 1 196 ? 1.199 -6.943 -2.750 1.00 94.12 196 ASN A C 1
ATOM 1512 O O . ASN A 1 196 ? 1.747 -6.113 -3.477 1.00 94.12 196 ASN A O 1
ATOM 1516 N N . GLY A 1 197 ? 1.786 -8.109 -2.455 1.00 93.62 197 GLY A N 1
ATOM 1517 C CA . GLY A 1 197 ? 3.124 -8.481 -2.940 1.00 93.62 197 GLY A CA 1
ATOM 1518 C C . GLY A 1 197 ? 3.204 -8.756 -4.449 1.00 93.62 197 GLY A C 1
ATOM 1519 O O . GLY A 1 197 ? 4.216 -8.456 -5.091 1.00 93.62 197 GLY A O 1
ATOM 1520 N N . LEU A 1 198 ? 2.119 -9.268 -5.039 1.00 95.50 198 LEU A N 1
ATOM 1521 C CA . LEU A 1 198 ? 1.974 -9.472 -6.486 1.00 95.50 198 LEU A CA 1
ATOM 1522 C C . LEU A 1 198 ? 1.780 -8.163 -7.261 1.00 95.50 198 LEU A C 1
ATOM 1524 O O . LEU A 1 198 ? 2.114 -8.104 -8.440 1.00 95.50 198 LEU A O 1
ATOM 1528 N N . GLN A 1 199 ? 1.261 -7.110 -6.632 1.00 95.56 199 GLN A N 1
ATOM 1529 C CA . GLN A 1 199 ? 0.959 -5.852 -7.320 1.00 95.56 199 GLN A CA 1
ATOM 1530 C C . GLN A 1 199 ? 2.000 -4.760 -7.069 1.00 95.56 199 GLN A C 1
ATOM 1532 O O . GLN A 1 199 ? 2.409 -4.082 -8.014 1.00 95.56 199 GLN A O 1
ATOM 1537 N N . PHE A 1 200 ? 2.442 -4.578 -5.823 1.00 92.69 200 PHE A N 1
ATOM 1538 C CA . PHE A 1 200 ? 3.253 -3.427 -5.421 1.00 92.69 200 PHE A CA 1
ATOM 1539 C C . PHE A 1 200 ? 4.616 -3.381 -6.124 1.00 92.69 200 PHE A C 1
ATOM 1541 O O . PHE A 1 200 ? 4.914 -2.421 -6.838 1.00 92.69 200 PHE A O 1
ATOM 1548 N N . CYS A 1 201 ? 5.432 -4.426 -5.951 1.00 91.19 201 CYS A N 1
ATOM 1549 C CA . CYS A 1 201 ? 6.799 -4.445 -6.470 1.00 91.19 201 CYS A CA 1
ATOM 1550 C C . CYS A 1 201 ? 6.845 -4.352 -8.011 1.00 91.19 201 CYS A C 1
ATOM 1552 O O . CYS A 1 201 ? 7.526 -3.454 -8.517 1.00 91.19 201 CYS A O 1
ATOM 1554 N N . PRO A 1 202 ? 6.055 -5.142 -8.772 1.00 92.19 202 PRO A N 1
ATOM 1555 C CA . PRO A 1 202 ? 5.990 -5.021 -10.230 1.00 92.19 202 PRO A CA 1
ATOM 1556 C C . PRO A 1 202 ? 5.605 -3.623 -10.712 1.00 92.19 202 PRO A C 1
ATOM 1558 O O . PRO A 1 202 ? 6.175 -3.114 -11.677 1.00 92.19 202 PRO A O 1
ATOM 1561 N N . SER A 1 203 ? 4.643 -2.982 -10.045 1.00 93.38 203 SER A N 1
ATOM 1562 C CA . SER A 1 203 ? 4.128 -1.668 -10.450 1.00 93.38 203 SER A CA 1
ATOM 1563 C C . SER A 1 203 ? 5.146 -0.550 -10.221 1.00 93.38 203 SER A C 1
ATOM 1565 O O . SER A 1 203 ? 5.268 0.358 -11.050 1.00 93.38 203 SER A O 1
ATOM 1567 N N . MET A 1 204 ? 5.905 -0.629 -9.124 1.00 91.25 204 MET A N 1
ATOM 1568 C CA . MET A 1 204 ? 7.012 0.288 -8.829 1.00 91.25 204 MET A CA 1
ATOM 1569 C C . MET A 1 204 ? 8.178 0.089 -9.798 1.00 91.25 204 MET A C 1
ATOM 1571 O O . MET A 1 204 ? 8.700 1.064 -10.351 1.00 91.25 204 MET A O 1
ATOM 1575 N N . ALA A 1 205 ? 8.546 -1.171 -10.054 1.00 89.94 205 ALA A N 1
ATOM 1576 C CA . ALA A 1 205 ? 9.572 -1.517 -11.028 1.00 89.94 205 ALA A CA 1
ATOM 1577 C C . ALA A 1 205 ? 9.205 -0.968 -12.412 1.00 89.94 205 ALA A C 1
ATOM 1579 O O . ALA A 1 205 ? 10.010 -0.262 -13.016 1.00 89.94 205 ALA A O 1
ATOM 1580 N N . LEU A 1 206 ? 7.963 -1.172 -12.866 1.00 91.25 206 LEU A N 1
ATOM 1581 C CA . LEU A 1 206 ? 7.499 -0.694 -14.165 1.00 91.25 206 LEU A CA 1
ATOM 1582 C C . LEU A 1 206 ? 7.648 0.825 -14.323 1.00 91.25 206 LEU A C 1
ATOM 1584 O O . LEU A 1 206 ? 8.200 1.267 -15.328 1.00 91.25 206 LEU A O 1
ATOM 1588 N N . VAL A 1 207 ? 7.213 1.630 -13.348 1.00 91.44 207 VAL A N 1
ATOM 1589 C CA . VAL A 1 207 ? 7.319 3.103 -13.425 1.00 91.44 207 VAL A CA 1
ATOM 1590 C C . VAL A 1 207 ? 8.774 3.553 -13.499 1.00 91.44 207 VAL A C 1
ATOM 1592 O O . VAL A 1 207 ? 9.094 4.461 -14.268 1.00 91.44 207 VAL A O 1
ATOM 1595 N N . SER A 1 208 ? 9.671 2.875 -12.780 1.00 88.88 208 SER A N 1
ATOM 1596 C CA . SER A 1 208 ? 11.100 3.186 -12.830 1.00 88.88 208 SER A CA 1
ATOM 1597 C C . SER A 1 208 ? 11.728 3.002 -14.219 1.00 88.88 208 SER A C 1
ATOM 1599 O O . SER A 1 208 ? 12.741 3.624 -14.512 1.00 88.88 208 SER A O 1
ATOM 1601 N N . THR A 1 209 ? 11.104 2.219 -15.108 1.00 89.06 209 THR A N 1
ATOM 1602 C CA . THR A 1 209 ? 11.576 2.031 -16.494 1.00 89.06 209 THR A CA 1
ATOM 1603 C C . THR A 1 209 ? 11.194 3.178 -17.435 1.00 89.06 209 THR A C 1
ATOM 1605 O O . THR A 1 209 ? 11.760 3.293 -18.523 1.00 89.06 209 THR A O 1
ATOM 1608 N N . TYR A 1 210 ? 10.222 4.012 -17.046 1.00 87.12 210 TYR A N 1
ATOM 1609 C CA . TYR A 1 210 ? 9.741 5.144 -17.844 1.00 87.12 210 TYR A CA 1
ATOM 1610 C C . TYR A 1 210 ? 10.484 6.453 -17.540 1.00 87.12 210 TYR A C 1
ATOM 1612 O O . TYR A 1 210 ? 10.452 7.363 -18.369 1.00 87.12 210 TYR A O 1
ATOM 1620 N N . PHE A 1 211 ? 11.150 6.545 -16.385 1.00 86.25 211 PHE A N 1
ATOM 1621 C CA . PHE A 1 211 ? 11.819 7.755 -15.910 1.00 86.25 211 PHE A CA 1
ATOM 1622 C C . PHE A 1 211 ? 13.232 7.446 -15.411 1.00 86.25 211 PHE A C 1
ATOM 1624 O O . PHE A 1 211 ? 13.416 6.568 -14.570 1.00 86.25 211 PHE A O 1
ATOM 1631 N N . VAL A 1 212 ? 14.209 8.222 -15.872 1.00 84.00 212 VAL A N 1
ATOM 1632 C CA . VAL A 1 212 ? 15.597 8.226 -15.398 1.00 84.00 212 VAL A CA 1
ATOM 1633 C C . VAL A 1 212 ? 15.863 9.550 -14.685 1.00 84.00 212 VAL A C 1
ATOM 1635 O O . VAL A 1 212 ? 16.041 9.552 -13.468 1.00 84.00 212 VAL A O 1
ATOM 1638 N N . LYS A 1 213 ? 15.758 10.685 -15.391 1.00 81.19 213 LYS A N 1
ATOM 1639 C CA . LYS A 1 213 ? 16.030 12.023 -14.825 1.00 81.19 213 LYS A CA 1
ATOM 1640 C C . LYS A 1 213 ? 15.025 12.428 -13.751 1.00 81.19 213 LYS A C 1
ATOM 1642 O O . LYS A 1 213 ? 15.377 13.026 -12.741 1.00 81.19 213 LYS A O 1
ATOM 1647 N N . ARG A 1 214 ? 13.744 12.097 -13.951 1.00 79.88 214 ARG A N 1
ATOM 1648 C CA . ARG A 1 214 ? 12.652 12.448 -13.016 1.00 79.88 214 ARG A CA 1
ATOM 1649 C C . ARG A 1 214 ? 12.171 11.258 -12.189 1.00 79.88 214 ARG A C 1
ATOM 1651 O O . ARG A 1 214 ? 11.054 11.281 -11.673 1.00 79.88 214 ARG A O 1
ATOM 1658 N N . ARG A 1 215 ? 13.000 10.216 -12.052 1.00 82.12 215 ARG A N 1
ATOM 1659 C CA . ARG A 1 215 ? 12.622 8.956 -11.394 1.00 82.12 215 ARG A CA 1
ATOM 1660 C C . ARG A 1 215 ? 12.149 9.166 -9.958 1.00 82.12 215 ARG A C 1
ATOM 1662 O O . ARG A 1 215 ? 11.079 8.681 -9.607 1.00 82.12 215 ARG A O 1
ATOM 1669 N N . ALA A 1 216 ? 12.905 9.910 -9.151 1.00 81.94 216 ALA A N 1
ATOM 1670 C CA . ALA A 1 216 ? 12.549 10.167 -7.755 1.00 81.94 216 ALA A CA 1
ATOM 1671 C C . ALA A 1 216 ? 11.210 10.914 -7.632 1.00 81.94 216 ALA A C 1
ATOM 1673 O O . ALA A 1 216 ? 10.365 10.536 -6.826 1.00 81.94 216 ALA A O 1
ATOM 1674 N N . PHE A 1 217 ? 10.977 11.914 -8.488 1.00 81.25 217 PHE A N 1
ATOM 1675 C CA . PHE A 1 217 ? 9.724 12.669 -8.514 1.00 81.25 217 PHE A CA 1
ATOM 1676 C C . PHE A 1 217 ? 8.530 11.800 -8.938 1.00 81.25 217 PHE A C 1
ATOM 1678 O O . PHE A 1 217 ? 7.485 11.819 -8.289 1.00 81.25 217 PHE A O 1
ATOM 1685 N N . ALA A 1 218 ? 8.694 10.993 -9.991 1.00 80.00 218 ALA A N 1
ATOM 1686 C CA . ALA A 1 218 ? 7.658 10.077 -10.461 1.00 80.00 218 ALA A CA 1
ATOM 1687 C C . ALA A 1 218 ? 7.307 9.025 -9.396 1.00 80.00 218 ALA A C 1
ATOM 1689 O O . ALA A 1 218 ? 6.130 8.830 -9.096 1.00 80.00 218 ALA A O 1
ATOM 1690 N N . LEU A 1 219 ? 8.313 8.396 -8.776 1.00 85.81 219 LEU A N 1
ATOM 1691 C CA . LEU A 1 219 ? 8.100 7.428 -7.695 1.00 85.81 219 LEU A CA 1
ATOM 1692 C C . LEU A 1 219 ? 7.481 8.087 -6.453 1.00 85.81 219 LEU A C 1
ATOM 1694 O O . LEU A 1 219 ? 6.578 7.507 -5.851 1.00 85.81 219 LEU A O 1
ATOM 1698 N N . GLY A 1 220 ? 7.877 9.318 -6.119 1.00 82.88 220 GLY A N 1
ATOM 1699 C CA . GLY A 1 220 ? 7.242 10.108 -5.064 1.00 82.88 220 GLY A CA 1
ATOM 1700 C C . GLY A 1 220 ? 5.744 10.301 -5.311 1.00 82.88 220 GLY A C 1
ATOM 1701 O O . GLY A 1 220 ? 4.936 10.004 -4.436 1.00 82.88 220 GLY A O 1
ATOM 1702 N N . PHE A 1 221 ? 5.348 10.688 -6.528 1.00 86.88 221 PHE A N 1
ATOM 1703 C CA . PHE A 1 221 ? 3.932 10.837 -6.880 1.00 86.88 221 PHE A CA 1
ATOM 1704 C C . PHE A 1 221 ? 3.158 9.512 -6.807 1.00 86.88 221 PHE A C 1
ATOM 1706 O O . PHE A 1 221 ? 2.004 9.486 -6.370 1.00 86.88 221 PHE A O 1
ATOM 1713 N N . THR A 1 222 ? 3.781 8.393 -7.196 1.00 87.94 222 THR A N 1
ATOM 1714 C CA . THR A 1 222 ? 3.154 7.077 -7.004 1.00 87.94 222 THR A CA 1
ATOM 1715 C C . THR A 1 222 ? 2.961 6.749 -5.523 1.00 87.94 222 THR A C 1
ATOM 1717 O O . THR A 1 222 ? 1.886 6.289 -5.142 1.00 87.94 222 THR A O 1
ATOM 1720 N N . ALA A 1 223 ? 3.948 7.056 -4.675 1.00 83.62 223 ALA A N 1
ATOM 1721 C CA . ALA A 1 223 ? 3.901 6.791 -3.239 1.00 83.62 223 ALA A CA 1
ATOM 1722 C C . ALA A 1 223 ? 2.795 7.585 -2.522 1.00 83.62 223 ALA A C 1
ATOM 1724 O O . ALA A 1 223 ? 2.196 7.061 -1.582 1.00 83.62 223 ALA A O 1
ATOM 1725 N N . LEU A 1 224 ? 2.438 8.780 -3.020 1.00 86.12 224 LEU A N 1
ATOM 1726 C CA . LEU A 1 224 ? 1.285 9.554 -2.526 1.00 86.12 224 LEU A CA 1
ATOM 1727 C C . LEU A 1 224 ? -0.043 8.779 -2.595 1.00 86.12 224 LEU A C 1
ATOM 1729 O O . LEU A 1 224 ? -0.994 9.147 -1.909 1.00 86.12 224 LEU A O 1
ATOM 1733 N N . GLY A 1 225 ? -0.116 7.700 -3.385 1.00 86.31 225 GLY A N 1
ATOM 1734 C CA . GLY A 1 225 ? -1.269 6.799 -3.414 1.00 86.31 225 GLY A CA 1
ATOM 1735 C C . GLY A 1 225 ? -1.583 6.201 -2.044 1.00 86.31 225 GLY A C 1
ATOM 1736 O O . GLY A 1 225 ? -2.747 6.013 -1.702 1.00 86.31 225 GLY A O 1
ATOM 1737 N N . SER A 1 226 ? -0.556 5.961 -1.223 1.00 87.44 226 SER A N 1
ATOM 1738 C CA . SER A 1 226 ? -0.737 5.453 0.139 1.00 87.44 226 SER A CA 1
ATOM 1739 C C . SER A 1 226 ? -1.482 6.469 0.995 1.00 87.44 226 SER A C 1
ATOM 1741 O O . SER A 1 226 ? -2.407 6.102 1.708 1.00 87.44 226 SER A O 1
ATOM 1743 N N . CYS A 1 227 ? -1.119 7.748 0.881 1.00 83.12 227 CYS A N 1
ATOM 1744 C CA . CYS A 1 227 ? -1.728 8.842 1.629 1.00 83.12 227 CYS A CA 1
ATOM 1745 C C . CYS A 1 227 ? -3.188 9.044 1.202 1.00 83.12 227 CYS A C 1
ATOM 1747 O O . CYS A 1 227 ? -4.083 9.123 2.040 1.00 83.12 227 CYS A O 1
ATOM 1749 N N . THR A 1 228 ? -3.459 9.086 -0.109 1.00 87.19 228 THR A N 1
ATOM 1750 C CA . THR A 1 228 ? -4.829 9.266 -0.618 1.00 87.19 228 THR A CA 1
ATOM 1751 C C . THR A 1 228 ? -5.733 8.099 -0.216 1.00 87.19 228 THR A C 1
ATOM 1753 O O . THR A 1 228 ? -6.876 8.322 0.188 1.00 87.19 228 THR A O 1
ATOM 1756 N N . GLY A 1 229 ? -5.222 6.865 -0.245 1.00 86.81 229 GLY A N 1
ATOM 1757 C CA . GLY A 1 229 ? -5.945 5.678 0.220 1.00 86.81 229 GLY A CA 1
ATOM 1758 C C . GLY A 1 229 ? -6.134 5.632 1.733 1.00 86.81 229 GLY A C 1
ATOM 1759 O O . GLY A 1 229 ? -7.239 5.341 2.190 1.00 86.81 229 GLY A O 1
ATOM 1760 N N . GLY A 1 230 ? -5.101 5.999 2.489 1.00 83.06 230 GLY A N 1
ATOM 1761 C CA . GLY A 1 230 ? -5.120 6.090 3.949 1.00 83.06 230 GLY A CA 1
ATOM 1762 C C . GLY A 1 230 ? -6.047 7.177 4.490 1.00 83.06 230 GLY A C 1
ATOM 1763 O O . GLY A 1 230 ? -6.534 7.068 5.605 1.00 83.06 230 GLY A O 1
ATOM 1764 N N . VAL A 1 231 ? -6.384 8.192 3.690 1.00 82.38 231 VAL A N 1
ATOM 1765 C CA . VAL A 1 231 ? -7.409 9.184 4.052 1.00 82.38 231 VAL A CA 1
ATOM 1766 C C . VAL A 1 231 ? -8.808 8.717 3.649 1.00 82.38 231 VAL A C 1
ATOM 1768 O O . VAL A 1 231 ? -9.744 8.782 4.445 1.00 82.38 231 VAL A O 1
ATOM 1771 N N . ILE A 1 232 ? -8.977 8.239 2.414 1.00 88.31 232 ILE A N 1
ATOM 1772 C CA . ILE A 1 232 ? -10.306 7.951 1.857 1.00 88.31 232 ILE A CA 1
ATOM 1773 C C . ILE A 1 232 ? -10.921 6.686 2.472 1.00 88.31 232 ILE A C 1
ATOM 1775 O O . ILE A 1 232 ? -12.106 6.687 2.817 1.00 88.31 232 ILE A O 1
ATOM 1779 N N . LEU A 1 233 ? -10.149 5.606 2.632 1.00 88.00 233 LEU A N 1
ATOM 1780 C CA . LEU A 1 233 ? -10.687 4.323 3.097 1.00 88.00 233 LEU A CA 1
ATOM 1781 C C . LEU A 1 233 ? -11.168 4.363 4.561 1.00 88.00 233 LEU A C 1
ATOM 1783 O O . LEU A 1 233 ? -12.289 3.908 4.803 1.00 88.00 233 LEU A O 1
ATOM 1787 N N . PRO A 1 234 ? -10.444 4.957 5.532 1.00 83.44 234 PRO A N 1
ATOM 1788 C CA . PRO A 1 234 ? -10.938 5.101 6.902 1.00 83.44 234 PRO A CA 1
ATOM 1789 C C . PRO A 1 234 ? -12.202 5.948 7.002 1.00 83.44 234 PRO A C 1
ATOM 1791 O O . PRO A 1 234 ? -13.086 5.625 7.793 1.00 83.44 234 PRO A O 1
ATOM 1794 N N . VAL A 1 235 ? -12.318 7.000 6.183 1.00 85.19 235 VAL A N 1
ATOM 1795 C CA . VAL A 1 235 ? -13.518 7.851 6.134 1.00 85.19 235 VAL A CA 1
ATOM 1796 C C . VAL A 1 235 ? -14.726 7.053 5.646 1.00 85.19 235 VAL A C 1
ATOM 1798 O O . VAL A 1 235 ? -15.794 7.132 6.255 1.00 85.19 235 VAL A O 1
ATOM 1801 N N . ILE A 1 236 ? -14.562 6.230 4.602 1.00 88.75 236 ILE A N 1
ATOM 1802 C CA . ILE A 1 236 ? -15.625 5.325 4.136 1.00 88.75 236 ILE A CA 1
ATOM 1803 C C . ILE A 1 236 ? -16.048 4.388 5.267 1.00 88.75 236 ILE A C 1
ATOM 1805 O O . ILE A 1 236 ? -17.247 4.249 5.519 1.00 88.75 236 ILE A O 1
ATOM 1809 N N . VAL A 1 237 ? -15.089 3.786 5.980 1.00 86.12 237 VAL A N 1
ATOM 1810 C CA . VAL A 1 237 ? -15.400 2.899 7.107 1.00 86.12 237 VAL A CA 1
ATOM 1811 C C . VAL A 1 237 ? -16.136 3.653 8.211 1.00 86.12 237 VAL A C 1
ATOM 1813 O O . VAL A 1 237 ? -17.172 3.188 8.665 1.00 86.12 237 VAL A O 1
ATOM 1816 N N . GLN A 1 238 ? -15.676 4.837 8.606 1.00 82.56 238 GLN A N 1
ATOM 1817 C CA . GLN A 1 238 ? -16.299 5.615 9.678 1.00 82.56 238 GLN A CA 1
ATOM 1818 C C . GLN A 1 238 ? -17.764 5.976 9.381 1.00 82.56 238 GLN A C 1
ATOM 1820 O O . GLN A 1 238 ? -18.593 5.944 10.288 1.00 82.56 238 GLN A O 1
ATOM 1825 N N . GLN A 1 239 ? -18.088 6.299 8.127 1.00 87.19 239 GLN A N 1
ATOM 1826 C CA . GLN A 1 239 ? -19.441 6.703 7.725 1.00 87.19 239 GLN A CA 1
ATOM 1827 C C . GLN A 1 239 ? -20.364 5.503 7.449 1.00 87.19 239 GLN A C 1
ATOM 1829 O O . GLN A 1 239 ? -21.554 5.529 7.778 1.00 87.19 239 GLN A O 1
ATOM 1834 N N . CYS A 1 240 ? -19.831 4.433 6.854 1.00 87.62 240 CYS A N 1
ATOM 1835 C CA . CYS A 1 240 ? -20.627 3.272 6.445 1.00 87.62 240 CYS A CA 1
ATOM 1836 C C . CYS A 1 240 ? -20.788 2.236 7.562 1.00 87.62 240 CYS A C 1
ATOM 1838 O O . CYS A 1 240 ? -21.812 1.557 7.621 1.00 87.62 240 CYS A O 1
ATOM 1840 N N . LEU A 1 241 ? -19.816 2.113 8.471 1.00 85.44 241 LEU A N 1
ATOM 1841 C CA . LEU A 1 241 ? -19.836 1.085 9.512 1.00 85.44 241 LEU A CA 1
ATOM 1842 C C . LEU A 1 241 ? -21.043 1.218 10.463 1.00 85.44 241 LEU A C 1
ATOM 1844 O O . LEU A 1 241 ? -21.677 0.191 10.711 1.00 85.44 241 LEU A O 1
ATOM 1848 N N . PRO A 1 242 ? -21.433 2.419 10.949 1.00 86.00 242 PRO A N 1
ATOM 1849 C CA . PRO A 1 242 ? -22.596 2.569 11.830 1.00 86.00 242 PRO A CA 1
ATOM 1850 C C . PRO A 1 242 ? -23.942 2.367 11.122 1.00 86.00 242 PRO A C 1
ATOM 1852 O O . PRO A 1 242 ? -24.917 1.990 11.762 1.00 86.00 242 PRO A O 1
ATOM 1855 N N . SER A 1 243 ? -24.009 2.647 9.816 1.00 88.06 243 SER A N 1
ATOM 1856 C CA . SER A 1 243 ? -25.258 2.672 9.043 1.00 88.06 243 SER A CA 1
ATOM 1857 C C . SER A 1 243 ? -25.545 1.356 8.313 1.00 88.06 243 SER A C 1
ATOM 1859 O O . SER A 1 243 ? -26.690 0.910 8.279 1.00 88.06 243 SER A O 1
ATOM 1861 N N . LEU A 1 244 ? -24.517 0.723 7.743 1.00 89.44 244 LEU A N 1
ATOM 1862 C CA . LEU A 1 244 ? -24.625 -0.468 6.888 1.00 89.44 244 LEU A CA 1
ATOM 1863 C C . LEU A 1 244 ? -24.013 -1.727 7.521 1.00 89.44 244 LEU A C 1
ATOM 1865 O O . LEU A 1 244 ? -24.232 -2.840 7.036 1.00 89.44 244 LEU A O 1
ATOM 1869 N N . GLY A 1 245 ? -23.238 -1.565 8.596 1.00 88.62 245 GLY A N 1
ATOM 1870 C CA . GLY A 1 245 ? -22.504 -2.648 9.242 1.00 88.62 245 GLY A CA 1
ATOM 1871 C C . GLY A 1 245 ? -21.226 -3.053 8.498 1.00 88.62 245 GLY A C 1
ATOM 1872 O O . GLY A 1 245 ? -20.920 -2.590 7.395 1.00 88.62 245 GLY A O 1
ATOM 1873 N N . PHE A 1 246 ? -20.450 -3.939 9.126 1.00 88.38 246 PHE A N 1
ATOM 1874 C CA . PHE A 1 246 ? -19.130 -4.348 8.636 1.00 88.38 246 PHE A CA 1
ATOM 1875 C C . PHE A 1 246 ? -19.158 -5.044 7.263 1.00 88.38 246 PHE A C 1
ATOM 1877 O O . PHE A 1 246 ? -18.424 -4.592 6.382 1.00 88.38 246 PHE A O 1
ATOM 1884 N N . PRO A 1 247 ? -20.026 -6.047 7.000 1.00 91.00 247 PRO A N 1
ATOM 1885 C CA . PRO A 1 247 ? -20.005 -6.764 5.722 1.00 91.00 247 PRO A CA 1
ATOM 1886 C C . PRO A 1 247 ? -20.229 -5.850 4.514 1.00 91.00 247 PRO A C 1
ATOM 1888 O O . PRO A 1 247 ? -19.487 -5.901 3.535 1.00 91.00 247 PRO A O 1
ATOM 1891 N N . TRP A 1 248 ? -21.223 -4.960 4.580 1.00 93.81 248 TRP A N 1
ATOM 1892 C CA . TRP A 1 248 ? -21.515 -4.032 3.486 1.00 93.81 248 TRP A CA 1
ATOM 1893 C C . TRP A 1 248 ? -20.449 -2.952 3.324 1.00 93.81 248 TRP A C 1
ATOM 1895 O O . TRP A 1 248 ? -20.102 -2.621 2.192 1.00 93.81 248 TRP A O 1
ATOM 1905 N N . THR A 1 249 ? -19.870 -2.469 4.423 1.00 92.31 249 THR A N 1
ATOM 1906 C CA . THR A 1 249 ? -18.760 -1.506 4.382 1.00 92.31 249 THR A CA 1
ATOM 1907 C C . THR A 1 249 ? -17.548 -2.076 3.640 1.00 92.31 249 THR A C 1
ATOM 1909 O O . THR A 1 249 ? -17.019 -1.436 2.730 1.00 92.31 249 THR A O 1
ATOM 1912 N N . ILE A 1 250 ? -17.147 -3.312 3.958 1.00 93.62 250 ILE A N 1
ATOM 1913 C CA . ILE A 1 250 ? -16.025 -3.980 3.282 1.00 93.62 250 ILE A CA 1
ATOM 1914 C C . ILE A 1 250 ? -16.347 -4.273 1.811 1.00 93.62 250 ILE A C 1
ATOM 1916 O O . ILE A 1 250 ? -15.485 -4.093 0.952 1.00 93.62 250 ILE A O 1
ATOM 1920 N N . ARG A 1 251 ? -17.589 -4.651 1.478 1.00 95.44 251 ARG A N 1
ATOM 1921 C CA . ARG A 1 251 ? -18.010 -4.848 0.077 1.00 95.44 251 ARG A CA 1
ATOM 1922 C C . ARG A 1 251 ? -17.925 -3.564 -0.746 1.00 95.44 251 ARG A C 1
ATOM 1924 O O . ARG A 1 251 ? -17.481 -3.628 -1.887 1.00 95.44 251 ARG A O 1
ATOM 1931 N N . ILE A 1 252 ? -18.309 -2.411 -0.189 1.00 95.31 252 ILE A N 1
ATOM 1932 C CA . ILE A 1 252 ? -18.171 -1.106 -0.865 1.00 95.31 252 ILE A CA 1
ATOM 1933 C C . ILE A 1 252 ? -16.702 -0.849 -1.215 1.00 95.31 252 ILE A C 1
ATOM 1935 O O . ILE A 1 252 ? -16.390 -0.522 -2.360 1.00 95.31 252 ILE A O 1
ATOM 1939 N N . ILE A 1 253 ? -15.795 -1.075 -0.262 1.00 94.38 253 ILE A N 1
ATOM 1940 C CA . ILE A 1 253 ? -14.349 -0.968 -0.495 1.00 94.38 253 ILE A CA 1
ATOM 1941 C C . ILE A 1 253 ? -13.895 -1.969 -1.566 1.00 94.38 253 ILE A C 1
ATOM 1943 O O . ILE A 1 253 ? -13.153 -1.599 -2.474 1.00 94.38 253 ILE A O 1
ATOM 1947 N N . GLY A 1 254 ? -14.396 -3.205 -1.526 1.00 95.62 254 GLY A N 1
ATOM 1948 C CA . GLY A 1 254 ? -14.134 -4.221 -2.545 1.00 95.62 254 GLY A CA 1
ATOM 1949 C C . GLY A 1 254 ? -14.580 -3.808 -3.951 1.00 95.62 254 GLY A C 1
ATOM 1950 O O . GLY A 1 254 ? -13.839 -4.016 -4.909 1.00 95.62 254 GLY A O 1
ATOM 1951 N N . PHE A 1 255 ? -15.737 -3.156 -4.098 1.00 97.31 255 PHE A N 1
ATOM 1952 C CA . PHE A 1 255 ? -16.193 -2.621 -5.387 1.00 97.31 255 PHE A CA 1
ATOM 1953 C C . PHE A 1 255 ? -15.331 -1.455 -5.882 1.00 97.31 255 PHE A C 1
ATOM 1955 O O . PHE A 1 255 ? -15.058 -1.367 -7.081 1.00 97.31 255 PHE A O 1
ATOM 1962 N N . ILE A 1 256 ? -14.850 -0.595 -4.980 1.00 96.19 256 ILE A N 1
ATOM 1963 C CA . ILE A 1 256 ? -13.886 0.460 -5.325 1.00 96.19 256 ILE A CA 1
ATOM 1964 C C . ILE A 1 256 ? -12.583 -0.175 -5.822 1.00 96.19 256 ILE A C 1
ATOM 1966 O O . ILE A 1 256 ? -12.094 0.182 -6.892 1.00 96.19 256 ILE A O 1
ATOM 1970 N N . MET A 1 257 ? -12.050 -1.165 -5.100 1.00 96.31 257 MET A N 1
ATOM 1971 C CA . MET A 1 257 ? -10.851 -1.898 -5.517 1.00 96.31 257 MET A CA 1
ATOM 1972 C C . MET A 1 257 ? -11.050 -2.605 -6.861 1.00 96.31 257 MET A C 1
ATOM 1974 O O . MET A 1 257 ? -10.151 -2.570 -7.696 1.00 96.31 257 MET A O 1
ATOM 1978 N N . LEU A 1 258 ? -12.216 -3.205 -7.111 1.00 97.25 258 LEU A N 1
ATOM 1979 C CA . LEU A 1 258 ? -12.556 -3.831 -8.394 1.00 97.25 258 LEU A CA 1
ATOM 1980 C C . LEU A 1 258 ? -12.511 -2.830 -9.548 1.00 97.25 258 LEU A C 1
ATOM 1982 O O . LEU A 1 258 ? -11.896 -3.107 -10.581 1.00 97.25 258 LEU A O 1
ATOM 1986 N N . LEU A 1 259 ? -13.140 -1.667 -9.370 1.00 97.56 259 LEU A N 1
ATOM 1987 C CA . LEU A 1 259 ? -13.147 -0.610 -10.375 1.00 97.56 259 LEU A CA 1
ATOM 1988 C C . LEU A 1 259 ? -11.721 -0.136 -10.672 1.00 97.56 259 LEU A C 1
ATOM 1990 O O . LEU A 1 259 ? -11.316 -0.093 -11.834 1.00 97.56 259 LEU A O 1
ATOM 1994 N N . LEU A 1 260 ? -10.948 0.165 -9.626 1.00 96.44 260 LEU A N 1
ATOM 1995 C CA . LEU A 1 260 ? -9.578 0.651 -9.773 1.00 96.44 260 LEU A CA 1
ATOM 1996 C C . LEU A 1 260 ? -8.674 -0.391 -10.438 1.00 96.44 260 LEU A C 1
ATOM 1998 O O . LEU A 1 260 ? -7.980 -0.048 -11.390 1.00 96.44 260 LEU A O 1
ATOM 2002 N N . ASN A 1 261 ? -8.747 -1.661 -10.026 1.00 95.94 261 ASN A N 1
ATOM 2003 C CA . ASN A 1 261 ? -7.997 -2.744 -10.667 1.00 95.94 261 ASN A CA 1
ATOM 2004 C C . ASN A 1 261 ? -8.378 -2.930 -12.138 1.00 95.94 261 ASN A C 1
ATOM 2006 O O . ASN A 1 261 ? -7.518 -3.172 -12.978 1.00 95.94 261 ASN A O 1
ATOM 2010 N N . THR A 1 262 ? -9.660 -2.802 -12.480 1.00 96.75 262 THR A N 1
ATOM 2011 C CA . THR A 1 262 ? -10.105 -2.915 -13.877 1.00 96.75 262 THR A CA 1
ATOM 2012 C C . THR A 1 262 ? -9.486 -1.809 -14.734 1.00 96.75 262 THR A C 1
ATOM 2014 O O . THR A 1 262 ? -8.981 -2.072 -15.828 1.00 96.75 262 THR A O 1
ATOM 2017 N N . VAL A 1 263 ? -9.468 -0.577 -14.215 1.00 96.56 263 VAL A N 1
ATOM 2018 C CA . VAL A 1 263 ? -8.854 0.577 -14.884 1.00 96.56 263 VAL A CA 1
ATOM 2019 C C . VAL A 1 263 ? -7.342 0.391 -15.029 1.00 96.56 263 VAL A C 1
ATOM 2021 O O . VAL A 1 263 ? -6.809 0.576 -16.125 1.00 96.56 263 VAL A O 1
ATOM 2024 N N . THR A 1 264 ? -6.638 -0.014 -13.971 1.00 95.75 264 THR A N 1
ATOM 2025 C CA . THR A 1 264 ? -5.180 -0.198 -14.023 1.00 95.75 264 THR A CA 1
ATOM 2026 C C . THR A 1 264 ? -4.782 -1.347 -14.949 1.00 95.75 264 THR A C 1
ATOM 2028 O O . THR A 1 264 ? -3.876 -1.171 -15.763 1.00 95.75 264 THR A O 1
ATOM 2031 N N . ILE A 1 265 ? -5.488 -2.485 -14.925 1.00 95.25 265 ILE A N 1
ATOM 2032 C CA . ILE A 1 265 ? -5.247 -3.617 -15.842 1.00 95.25 265 ILE A CA 1
ATOM 2033 C C . ILE A 1 265 ? -5.386 -3.178 -17.306 1.00 95.25 265 ILE A C 1
ATOM 2035 O O . ILE A 1 265 ? -4.580 -3.580 -18.150 1.00 95.25 265 ILE A O 1
ATOM 2039 N N . ALA A 1 266 ? -6.379 -2.339 -17.617 1.00 95.56 266 ALA A N 1
ATOM 2040 C CA . ALA A 1 266 ? -6.599 -1.842 -18.973 1.00 95.56 266 ALA A CA 1
ATOM 2041 C C . ALA A 1 266 ? -5.507 -0.858 -19.437 1.00 95.56 266 ALA A C 1
ATOM 2043 O O . ALA A 1 266 ? -5.125 -0.861 -20.612 1.00 95.56 266 ALA A O 1
ATOM 2044 N N . LEU A 1 267 ? -4.998 -0.020 -18.529 1.00 95.00 267 LEU A N 1
ATOM 2045 C CA . LEU A 1 267 ? -4.083 1.080 -18.853 1.00 95.00 267 LEU A CA 1
ATOM 2046 C C . LEU A 1 267 ? -2.594 0.729 -18.723 1.00 95.00 267 LEU A C 1
ATOM 2048 O O . LEU A 1 267 ? -1.761 1.393 -19.356 1.00 95.00 267 LEU A O 1
ATOM 2052 N N . TYR A 1 268 ? -2.241 -0.308 -17.958 1.00 94.50 268 TYR A N 1
ATOM 2053 C CA . TYR A 1 268 ? -0.848 -0.700 -17.769 1.00 94.50 268 TYR A CA 1
ATOM 2054 C C . TYR A 1 268 ? -0.180 -1.158 -19.072 1.00 94.50 268 TYR A C 1
ATOM 2056 O O . TYR A 1 268 ? -0.670 -2.036 -19.802 1.00 94.50 268 TYR A O 1
ATOM 2064 N N . ARG A 1 269 ? 1.001 -0.593 -19.337 1.00 89.19 269 ARG A N 1
ATOM 2065 C CA . ARG A 1 269 ? 1.833 -0.906 -20.504 1.00 89.19 269 ARG A CA 1
ATOM 2066 C C . ARG A 1 269 ? 3.263 -1.221 -20.085 1.00 89.19 269 ARG A C 1
ATOM 2068 O O . ARG A 1 269 ? 3.969 -0.371 -19.548 1.00 89.19 269 ARG A O 1
ATOM 2075 N N . THR A 1 270 ? 3.698 -2.437 -20.391 1.00 87.50 270 THR A N 1
ATOM 2076 C CA . THR A 1 270 ? 5.085 -2.883 -20.236 1.00 87.50 270 THR A CA 1
ATOM 2077 C C . THR A 1 270 ? 5.967 -2.245 -21.300 1.00 87.50 270 THR A C 1
ATOM 2079 O O . THR A 1 270 ? 5.616 -2.276 -22.479 1.00 87.50 270 THR A O 1
ATOM 2082 N N . ARG A 1 271 ? 7.099 -1.668 -20.887 1.00 80.38 271 ARG A N 1
ATOM 2083 C CA . ARG A 1 271 ? 8.042 -0.994 -21.791 1.00 80.38 271 ARG A CA 1
ATOM 2084 C C . ARG A 1 271 ? 9.203 -1.888 -22.220 1.00 80.38 271 ARG A C 1
ATOM 2086 O O . ARG A 1 271 ? 9.546 -1.909 -23.395 1.00 80.38 271 ARG A O 1
ATOM 2093 N N . LEU A 1 272 ? 9.833 -2.563 -21.261 1.00 78.12 272 LEU A N 1
ATOM 2094 C CA . LEU A 1 272 ? 11.048 -3.336 -21.501 1.00 78.12 272 LEU A CA 1
ATOM 2095 C C . LEU A 1 272 ? 10.725 -4.710 -22.109 1.00 78.12 272 LEU A C 1
ATOM 2097 O O . LEU A 1 272 ? 9.734 -5.328 -21.704 1.00 78.12 272 LEU A O 1
ATOM 2101 N N . PRO A 1 273 ? 11.551 -5.200 -23.054 1.00 72.38 273 PRO A N 1
ATOM 2102 C CA . PRO A 1 273 ? 11.454 -6.570 -23.528 1.00 72.38 273 PRO A CA 1
ATOM 2103 C C . PRO A 1 273 ? 11.843 -7.558 -22.412 1.00 72.38 273 PRO A C 1
ATOM 2105 O O . PRO A 1 273 ? 12.611 -7.201 -21.515 1.00 72.38 273 PRO A O 1
ATOM 2108 N N . PRO A 1 274 ? 11.345 -8.807 -22.462 1.00 77.94 274 PRO A N 1
ATOM 2109 C CA . PRO A 1 274 ? 11.668 -9.825 -21.468 1.00 77.94 274 PRO A CA 1
ATOM 2110 C C . PRO A 1 274 ? 13.177 -10.076 -21.381 1.00 77.94 274 PRO A C 1
ATOM 2112 O O . PRO A 1 274 ? 13.814 -10.410 -22.385 1.00 77.94 274 PRO A O 1
ATOM 2115 N N . ARG A 1 275 ? 13.746 -9.978 -20.178 1.00 75.62 275 ARG A N 1
ATOM 2116 C CA . ARG A 1 275 ? 15.126 -10.387 -19.887 1.00 75.62 275 ARG A CA 1
ATOM 2117 C C . ARG A 1 275 ? 15.114 -11.757 -19.205 1.00 75.62 275 ARG A C 1
ATOM 2119 O O . ARG A 1 275 ? 14.171 -12.111 -18.505 1.00 75.62 275 ARG A O 1
ATOM 2126 N N . LYS A 1 276 ? 16.174 -12.553 -19.384 1.00 71.25 276 LYS A N 1
ATOM 2127 C CA . LYS A 1 276 ? 16.363 -13.758 -18.560 1.00 71.25 276 LYS A CA 1
ATOM 2128 C C . LYS A 1 276 ? 16.513 -13.330 -17.099 1.00 71.25 276 LYS A C 1
ATOM 2130 O O . LYS A 1 276 ? 17.452 -12.599 -16.782 1.00 71.25 276 LYS A O 1
ATOM 2135 N N . ALA A 1 277 ? 15.594 -13.772 -16.242 1.00 65.50 277 ALA A N 1
ATOM 2136 C CA . ALA A 1 277 ? 15.687 -13.541 -14.807 1.00 65.50 277 ALA A CA 1
ATOM 2137 C C . ALA A 1 277 ? 17.026 -14.092 -14.288 1.00 65.50 277 ALA A C 1
ATOM 2139 O O . ALA A 1 277 ? 17.412 -15.216 -14.620 1.00 65.50 277 ALA A O 1
ATOM 2140 N N . GLY A 1 278 ? 17.752 -13.267 -13.532 1.00 68.31 278 GLY A N 1
ATOM 2141 C CA . GLY A 1 278 ? 18.973 -13.680 -12.844 1.00 68.31 278 GLY A CA 1
ATOM 2142 C C . GLY A 1 278 ? 18.680 -14.618 -11.664 1.00 68.31 278 GLY A C 1
ATOM 2143 O O . GLY A 1 278 ? 17.522 -14.966 -11.419 1.00 68.31 278 GLY A O 1
ATOM 2144 N N . PRO A 1 279 ? 19.715 -15.043 -10.918 1.00 75.31 279 PRO A N 1
ATOM 2145 C CA . PRO A 1 279 ? 19.515 -15.764 -9.663 1.00 75.31 279 PRO A CA 1
ATOM 2146 C C . PRO A 1 279 ? 18.678 -14.926 -8.678 1.00 75.31 279 PRO A C 1
ATOM 2148 O O . PRO A 1 279 ? 18.838 -13.713 -8.607 1.00 75.31 279 PRO A O 1
ATOM 2151 N N . LEU A 1 280 ? 17.793 -15.580 -7.909 1.00 73.50 280 LEU A N 1
ATOM 2152 C CA . LEU A 1 280 ? 16.876 -14.917 -6.960 1.00 73.50 280 LEU A CA 1
ATOM 2153 C C . LEU A 1 280 ? 17.600 -14.129 -5.862 1.00 73.50 280 LEU A C 1
ATOM 2155 O O . LEU A 1 280 ? 17.076 -13.142 -5.357 1.00 73.50 280 LEU A O 1
ATOM 2159 N N . VAL A 1 281 ? 18.783 -14.597 -5.472 1.00 79.75 281 VAL A N 1
ATOM 2160 C CA . VAL A 1 281 ? 19.647 -13.927 -4.507 1.00 79.75 281 VAL A CA 1
ATOM 2161 C C . VAL A 1 281 ? 21.035 -13.869 -5.112 1.00 79.75 281 VAL A C 1
ATOM 2163 O O . VAL A 1 281 ? 21.640 -14.909 -5.386 1.00 79.75 281 VAL A O 1
ATOM 2166 N N . ASP A 1 282 ? 21.528 -12.653 -5.314 1.00 83.38 282 ASP A N 1
ATOM 2167 C CA . ASP A 1 282 ? 22.918 -12.429 -5.668 1.00 83.38 282 ASP A CA 1
ATOM 2168 C C . ASP A 1 282 ? 23.757 -12.297 -4.393 1.00 83.38 282 ASP A C 1
ATOM 2170 O O . ASP A 1 282 ? 23.879 -11.228 -3.796 1.00 83.38 282 ASP A O 1
ATOM 2174 N N . TRP A 1 283 ? 24.315 -13.420 -3.944 1.00 86.75 283 TRP A N 1
ATOM 2175 C CA . TRP A 1 283 ? 25.146 -13.471 -2.740 1.00 86.75 283 TRP A CA 1
ATOM 2176 C C . TRP A 1 283 ? 26.420 -12.630 -2.859 1.00 86.75 283 TRP A C 1
ATOM 2178 O O . TRP A 1 283 ? 26.940 -12.187 -1.836 1.00 86.75 283 TRP A O 1
ATOM 2188 N N . ALA A 1 284 ? 26.902 -12.380 -4.081 1.00 88.31 284 ALA A N 1
ATOM 2189 C CA . ALA A 1 284 ? 28.085 -11.557 -4.308 1.00 88.31 284 ALA A CA 1
ATOM 2190 C C . ALA A 1 284 ? 27.847 -10.099 -3.890 1.00 88.31 284 ALA A C 1
ATOM 2192 O O . ALA A 1 284 ? 28.745 -9.474 -3.334 1.00 88.31 284 ALA A O 1
ATOM 2193 N N . SER A 1 285 ? 26.620 -9.591 -4.047 1.00 87.31 285 SER A N 1
ATOM 2194 C CA . SER A 1 285 ? 26.252 -8.236 -3.622 1.00 87.31 285 SER A CA 1
ATOM 2195 C C . SER A 1 285 ? 26.452 -8.005 -2.115 1.00 87.31 285 SER A C 1
ATOM 2197 O O . SER A 1 285 ? 26.790 -6.900 -1.707 1.00 87.31 285 SER A O 1
ATOM 2199 N N . PHE A 1 286 ? 26.327 -9.037 -1.269 1.00 88.56 286 PHE A N 1
ATOM 2200 C CA . PHE A 1 286 ? 26.577 -8.917 0.178 1.00 88.56 286 PHE A CA 1
ATOM 2201 C C . PHE A 1 286 ? 28.065 -8.834 0.555 1.00 88.56 286 PHE A C 1
ATOM 2203 O O . PHE A 1 286 ? 28.387 -8.513 1.702 1.00 88.56 286 PHE A O 1
ATOM 2210 N N . ALA A 1 287 ? 28.979 -9.092 -0.383 1.00 91.88 287 ALA A N 1
ATOM 2211 C CA . ALA A 1 287 ? 30.402 -8.841 -0.166 1.00 91.88 287 ALA A CA 1
ATOM 2212 C C . ALA A 1 287 ? 30.725 -7.334 -0.172 1.00 91.88 287 ALA A C 1
ATOM 2214 O O . ALA A 1 287 ? 31.704 -6.915 0.446 1.00 91.88 287 ALA A O 1
ATOM 2215 N N . GLU A 1 288 ? 29.885 -6.516 -0.815 1.00 94.50 288 GLU A N 1
ATOM 2216 C CA . GLU A 1 288 ? 30.026 -5.062 -0.848 1.00 94.50 288 GLU A CA 1
ATOM 2217 C C . GLU A 1 288 ? 29.551 -4.443 0.475 1.00 94.50 288 GLU A C 1
ATOM 2219 O O . GLU A 1 288 ? 28.363 -4.456 0.819 1.00 94.50 288 GLU A O 1
ATO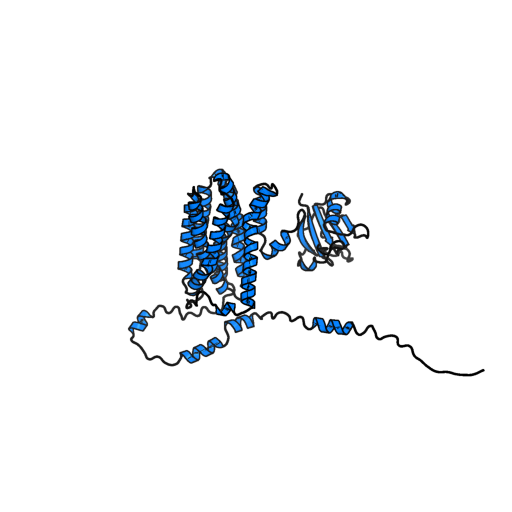M 2224 N N . LEU A 1 289 ? 30.483 -3.852 1.227 1.00 92.69 289 LEU A N 1
ATOM 2225 C CA . LEU A 1 289 ? 30.199 -3.242 2.530 1.00 92.69 289 LEU A CA 1
ATOM 2226 C C . LEU A 1 289 ? 29.082 -2.175 2.481 1.00 92.69 289 LEU A C 1
ATOM 2228 O O . LEU A 1 289 ? 28.213 -2.217 3.357 1.00 92.69 289 LEU A O 1
ATOM 2232 N N . PRO A 1 290 ? 29.032 -1.254 1.491 1.00 94.12 290 PRO A N 1
ATOM 2233 C CA . PRO A 1 290 ? 27.954 -0.268 1.409 1.00 94.12 290 PRO A CA 1
ATOM 2234 C C . PRO A 1 290 ? 26.568 -0.909 1.275 1.00 94.12 290 PRO A C 1
ATOM 2236 O O . PRO A 1 290 ? 25.614 -0.455 1.907 1.00 94.12 290 PRO A O 1
ATOM 2239 N N . TYR A 1 291 ? 26.457 -1.992 0.500 1.00 89.69 291 TYR A N 1
ATOM 2240 C CA . TYR A 1 291 ? 25.198 -2.711 0.305 1.00 89.69 291 TYR A CA 1
ATOM 2241 C C . TYR A 1 291 ? 24.760 -3.440 1.581 1.00 89.69 291 TYR A C 1
ATOM 2243 O O . TYR A 1 291 ? 23.599 -3.346 1.988 1.00 89.69 291 TYR A O 1
ATOM 2251 N N . THR A 1 292 ? 25.690 -4.106 2.266 1.00 92.25 292 THR A N 1
ATOM 2252 C CA . THR A 1 292 ? 25.400 -4.804 3.526 1.00 92.25 292 THR A CA 1
ATOM 2253 C C . THR A 1 292 ? 25.003 -3.835 4.643 1.00 92.25 292 THR A C 1
ATOM 2255 O O . THR A 1 292 ? 24.030 -4.091 5.357 1.00 92.25 292 THR A O 1
ATOM 2258 N N . LEU A 1 293 ? 25.685 -2.689 4.762 1.00 93.50 293 LEU A N 1
ATOM 2259 C CA . LEU A 1 293 ? 25.311 -1.635 5.712 1.00 93.50 293 LEU A CA 1
ATOM 2260 C C . LEU A 1 293 ? 23.939 -1.031 5.388 1.00 93.50 293 LEU A C 1
ATOM 2262 O O . LEU A 1 293 ? 23.149 -0.801 6.304 1.00 93.50 293 LEU A O 1
ATOM 2266 N N . TYR A 1 294 ? 23.623 -0.832 4.105 1.00 90.94 294 TYR A N 1
ATOM 2267 C CA . TYR A 1 294 ? 22.296 -0.388 3.678 1.00 90.94 294 TYR A CA 1
ATOM 2268 C C . TYR A 1 294 ? 21.204 -1.392 4.073 1.00 90.94 294 TYR A C 1
ATOM 2270 O O . TYR A 1 294 ? 20.192 -0.994 4.649 1.00 90.94 294 TYR A O 1
ATOM 2278 N N . CYS A 1 295 ? 21.418 -2.691 3.839 1.00 89.81 295 CYS A N 1
ATOM 2279 C CA . CYS A 1 295 ? 20.464 -3.737 4.219 1.00 89.81 295 CYS A CA 1
ATOM 2280 C C . CYS A 1 295 ? 20.242 -3.792 5.738 1.00 89.81 295 CYS A C 1
ATOM 2282 O O . CYS A 1 295 ? 19.099 -3.868 6.193 1.00 89.81 295 CYS A O 1
ATOM 2284 N N . ALA A 1 296 ? 21.320 -3.716 6.526 1.00 91.88 296 ALA A N 1
ATOM 2285 C CA . ALA A 1 296 ? 21.237 -3.682 7.985 1.00 91.88 296 ALA A CA 1
ATOM 2286 C C . ALA A 1 296 ? 20.493 -2.430 8.481 1.00 91.88 296 ALA A C 1
ATOM 2288 O O . ALA A 1 296 ? 19.607 -2.534 9.329 1.00 91.88 296 ALA A O 1
ATOM 2289 N N . GLY A 1 297 ? 20.799 -1.258 7.917 1.00 92.12 297 GLY A N 1
ATOM 2290 C CA . GLY A 1 297 ? 20.096 -0.011 8.222 1.00 92.12 297 GLY A CA 1
ATOM 2291 C C . GLY A 1 297 ? 18.605 -0.095 7.897 1.00 92.12 297 GLY A C 1
ATOM 2292 O O . GLY A 1 297 ? 17.774 0.168 8.765 1.00 92.12 297 GLY A O 1
ATOM 2293 N N . ALA A 1 298 ? 18.259 -0.550 6.690 1.00 86.81 298 ALA A N 1
ATOM 2294 C CA . ALA A 1 298 ? 16.875 -0.726 6.260 1.00 86.81 298 ALA A CA 1
ATOM 2295 C C . ALA A 1 298 ? 16.103 -1.679 7.186 1.00 86.81 298 ALA A C 1
ATOM 2297 O O . ALA A 1 298 ? 14.966 -1.382 7.549 1.00 86.81 298 ALA A O 1
ATOM 2298 N N . PHE A 1 299 ? 16.723 -2.779 7.627 1.00 87.69 299 PHE A N 1
ATOM 2299 C CA . PHE A 1 299 ? 16.124 -3.708 8.586 1.00 87.69 299 PHE A CA 1
ATOM 2300 C C . PHE A 1 299 ? 15.721 -3.010 9.896 1.00 87.69 299 PHE A C 1
ATOM 2302 O O . PHE A 1 299 ? 14.564 -3.103 10.313 1.00 87.69 299 PHE A O 1
ATOM 2309 N N . PHE A 1 300 ? 16.636 -2.257 10.516 1.00 88.06 300 PHE A N 1
ATOM 2310 C CA . PHE A 1 300 ? 16.333 -1.522 11.749 1.00 88.06 300 PHE A CA 1
ATOM 2311 C C . PHE A 1 300 ? 15.316 -0.394 11.524 1.00 88.06 300 PHE A C 1
ATOM 2313 O O . PHE A 1 300 ? 14.441 -0.182 12.367 1.00 88.06 300 PHE A O 1
ATOM 2320 N N . SER A 1 301 ? 15.371 0.290 10.378 1.00 84.94 301 SER A N 1
ATOM 2321 C CA . SER A 1 301 ? 14.392 1.321 10.020 1.00 84.94 301 SER A CA 1
ATOM 2322 C C . SER A 1 301 ? 12.979 0.753 9.871 1.00 84.94 301 SER A C 1
ATOM 2324 O O . SER A 1 301 ? 12.038 1.317 10.430 1.00 84.94 301 SER A O 1
ATOM 2326 N N . PHE A 1 302 ? 12.809 -0.378 9.177 1.00 81.44 302 PHE A N 1
ATOM 2327 C CA . PHE A 1 302 ? 11.498 -1.017 9.016 1.00 81.44 302 PHE A CA 1
ATOM 2328 C C . PHE A 1 302 ? 10.936 -1.553 10.332 1.00 81.44 302 PHE A C 1
ATOM 2330 O O . PHE A 1 302 ? 9.718 -1.536 10.524 1.00 81.44 302 PHE A O 1
ATOM 2337 N N . TRP A 1 303 ? 11.806 -1.979 11.252 1.00 80.19 303 TRP A N 1
ATOM 2338 C CA . TRP A 1 303 ? 11.380 -2.433 12.571 1.00 80.19 303 TRP A CA 1
ATOM 2339 C C . TRP A 1 303 ? 10.717 -1.310 13.383 1.00 80.19 303 TRP A C 1
ATOM 2341 O O . TRP A 1 303 ? 9.660 -1.524 13.978 1.00 80.19 303 TRP A O 1
ATOM 2351 N N . GLY A 1 304 ? 11.283 -0.098 13.345 1.00 79.75 304 GLY A N 1
ATOM 2352 C CA . GLY A 1 304 ? 10.696 1.081 13.991 1.00 79.75 304 GLY A CA 1
ATOM 2353 C C . GLY A 1 304 ? 9.480 1.650 13.251 1.00 79.75 304 GLY A C 1
ATOM 2354 O O . GLY A 1 304 ? 8.497 2.034 13.885 1.00 79.75 304 GLY A O 1
ATOM 2355 N N . LEU A 1 305 ? 9.518 1.667 11.913 1.00 79.50 305 LEU A N 1
ATOM 2356 C CA . LEU A 1 305 ? 8.489 2.289 11.073 1.00 79.50 305 LEU A CA 1
ATOM 2357 C C . LEU A 1 305 ? 7.093 1.703 11.337 1.00 79.50 305 LEU A C 1
ATOM 2359 O O . LEU A 1 305 ? 6.153 2.437 11.640 1.00 79.50 305 LEU A O 1
ATOM 2363 N N . TYR A 1 306 ? 6.949 0.378 11.249 1.00 76.31 306 TYR A N 1
ATOM 2364 C CA . TYR A 1 306 ? 5.634 -0.262 11.339 1.00 76.31 306 TYR A CA 1
ATOM 2365 C C . TYR A 1 306 ? 5.058 -0.282 12.753 1.00 76.31 306 TYR A C 1
ATOM 2367 O O . TYR A 1 306 ? 3.837 -0.265 12.909 1.00 76.31 306 TYR A O 1
ATOM 2375 N N . PHE A 1 307 ? 5.907 -0.256 13.784 1.00 76.56 307 PHE A N 1
ATOM 2376 C CA . PHE A 1 307 ? 5.445 -0.132 15.165 1.00 76.56 307 PHE A CA 1
ATOM 2377 C C . PHE A 1 307 ? 4.588 1.129 15.353 1.00 76.56 307 PHE A C 1
ATOM 2379 O O . PHE A 1 307 ? 3.491 1.046 15.911 1.00 76.56 307 PHE A O 1
ATOM 2386 N N . ALA A 1 308 ? 5.039 2.271 14.822 1.00 74.38 308 ALA A N 1
ATOM 2387 C CA . ALA A 1 308 ? 4.278 3.515 14.874 1.00 74.38 308 ALA A CA 1
ATOM 2388 C C . ALA A 1 308 ? 2.944 3.397 14.114 1.00 74.38 308 ALA A C 1
ATOM 2390 O O . ALA A 1 308 ? 1.899 3.707 14.678 1.00 74.38 308 ALA A O 1
ATOM 2391 N N . PHE A 1 309 ? 2.952 2.876 12.879 1.00 71.19 309 PHE A N 1
ATOM 2392 C CA . PHE A 1 309 ? 1.729 2.705 12.073 1.00 71.19 309 PHE A CA 1
ATOM 2393 C C . PHE A 1 309 ? 0.649 1.864 12.762 1.00 71.19 309 PHE A C 1
ATOM 2395 O O . PHE A 1 309 ? -0.523 2.234 12.728 1.00 71.19 309 PHE A O 1
ATOM 2402 N N . PHE A 1 310 ? 1.018 0.754 13.404 1.00 71.25 310 PHE A N 1
ATOM 2403 C CA . PHE A 1 310 ? 0.027 -0.130 14.018 1.00 71.25 310 PHE A CA 1
ATOM 2404 C C . PHE A 1 310 ? -0.466 0.366 15.378 1.00 71.25 310 PHE A C 1
ATOM 2406 O O . PHE A 1 310 ? -1.663 0.309 15.662 1.00 71.25 310 PHE A O 1
ATOM 2413 N N . TYR A 1 311 ? 0.433 0.849 16.239 1.00 74.81 311 TYR A N 1
ATOM 2414 C CA . TYR A 1 311 ? 0.092 1.036 17.650 1.00 74.81 311 TYR A CA 1
ATOM 2415 C C . TYR A 1 311 ? -0.296 2.462 18.028 1.00 74.81 311 TYR A C 1
ATOM 2417 O O . TYR A 1 311 ? -0.941 2.625 19.067 1.00 74.81 311 TYR A O 1
ATOM 2425 N N . ILE A 1 312 ? -0.006 3.480 17.210 1.00 77.12 312 ILE A N 1
ATOM 2426 C CA . ILE A 1 312 ? -0.245 4.882 17.592 1.00 77.12 312 ILE A CA 1
ATOM 2427 C C . ILE A 1 312 ? -1.723 5.181 17.887 1.00 77.12 312 ILE A C 1
ATOM 2429 O O . ILE A 1 312 ? -2.039 5.831 18.884 1.00 77.12 312 ILE A O 1
ATOM 2433 N N . GLY A 1 313 ? -2.647 4.619 17.098 1.00 71.25 313 GLY A N 1
ATOM 2434 C CA . GLY A 1 313 ? -4.087 4.785 17.310 1.00 71.25 313 GLY A CA 1
ATOM 2435 C C . GLY A 1 313 ? -4.596 4.071 18.567 1.00 71.25 313 GLY A C 1
ATOM 2436 O O . GLY A 1 313 ? -5.536 4.537 19.215 1.00 71.25 313 GLY A O 1
ATOM 2437 N N . SER A 1 314 ? -3.981 2.945 18.942 1.00 73.12 314 SER A N 1
ATOM 2438 C CA . SER A 1 314 ? -4.303 2.231 20.187 1.00 73.12 314 SER A CA 1
ATOM 2439 C C . SER A 1 314 ? -3.718 2.941 21.411 1.00 73.12 314 SER A C 1
ATOM 2441 O O . SER A 1 314 ? -4.413 3.117 22.407 1.00 73.12 314 SER A O 1
ATOM 2443 N N . TYR A 1 315 ? -2.485 3.445 21.309 1.00 78.12 315 TYR A N 1
ATOM 2444 C CA . TYR A 1 315 ? -1.804 4.194 22.360 1.00 78.12 315 TYR A CA 1
ATOM 2445 C C . TYR A 1 315 ? -2.540 5.497 22.691 1.00 78.12 315 TYR A C 1
ATOM 2447 O O . TYR A 1 315 ? -2.796 5.786 23.862 1.00 78.12 315 TYR A O 1
ATOM 2455 N N . ALA A 1 316 ? -2.970 6.239 21.663 1.00 75.69 316 ALA A N 1
ATOM 2456 C CA . ALA A 1 316 ? -3.745 7.463 21.839 1.00 75.69 316 ALA A CA 1
ATOM 2457 C C . ALA A 1 316 ? -5.035 7.233 22.642 1.00 75.69 316 ALA A C 1
ATOM 2459 O O . ALA A 1 316 ? -5.389 8.041 23.493 1.00 75.69 316 ALA A O 1
ATOM 2460 N N . ARG A 1 317 ? -5.727 6.114 22.423 1.00 73.25 317 ARG A N 1
ATOM 2461 C CA . ARG A 1 317 ? -6.990 5.831 23.120 1.00 73.25 317 ARG A CA 1
ATOM 2462 C C . ARG A 1 317 ? -6.776 5.218 24.497 1.00 73.25 317 ARG A C 1
ATOM 2464 O O . ARG A 1 317 ? -7.386 5.667 25.459 1.00 73.25 317 ARG A O 1
ATOM 2471 N N . ASN A 1 318 ? -5.897 4.224 24.594 1.00 74.69 318 ASN A N 1
ATOM 2472 C CA . ASN A 1 318 ? -5.748 3.415 25.804 1.00 74.69 318 ASN A CA 1
ATOM 2473 C C . ASN A 1 318 ? -4.880 4.088 26.874 1.00 74.69 318 ASN A C 1
ATOM 2475 O O . ASN A 1 318 ? -5.075 3.824 28.056 1.00 74.69 318 ASN A O 1
ATOM 2479 N N . VAL A 1 319 ? -3.924 4.935 26.475 1.00 81.25 319 VAL A N 1
ATOM 2480 C CA . VAL A 1 319 ? -2.987 5.592 27.403 1.00 81.25 319 VAL A CA 1
ATOM 2481 C C . VAL A 1 319 ? -3.291 7.080 27.539 1.00 81.25 319 VAL A C 1
ATOM 2483 O O . VAL A 1 319 ? -3.361 7.587 28.654 1.00 81.25 319 VAL A O 1
ATOM 2486 N N . LEU A 1 320 ? -3.501 7.781 26.419 1.00 80.31 320 LEU A N 1
ATOM 2487 C CA . LEU A 1 320 ? -3.768 9.227 26.428 1.00 80.31 320 LEU A CA 1
ATOM 2488 C C . LEU A 1 320 ? -5.253 9.574 26.638 1.00 80.31 320 LEU A C 1
ATOM 2490 O O . LEU A 1 320 ? -5.579 10.744 26.814 1.00 80.31 320 LEU A O 1
ATOM 2494 N N . GLY A 1 321 ? -6.155 8.585 26.615 1.00 73.00 321 GLY A N 1
ATOM 2495 C CA . GLY A 1 321 ? -7.596 8.808 26.774 1.00 73.00 321 GLY A CA 1
ATOM 2496 C C . GLY A 1 321 ? -8.236 9.591 25.622 1.00 73.00 321 GLY A C 1
ATOM 2497 O O . GLY A 1 321 ? -9.308 10.170 25.795 1.00 73.00 321 GLY A O 1
ATOM 2498 N N . ALA A 1 322 ? -7.589 9.645 24.454 1.00 74.19 322 ALA A N 1
ATOM 2499 C CA . ALA A 1 322 ? -8.099 10.365 23.297 1.00 74.19 322 ALA A CA 1
ATOM 2500 C C . ALA A 1 322 ? -9.380 9.714 22.756 1.00 74.19 322 ALA A C 1
ATOM 2502 O O . ALA A 1 322 ? -9.556 8.493 22.777 1.00 74.19 322 ALA A O 1
ATOM 2503 N N . THR A 1 323 ? -10.268 10.537 22.206 1.00 74.69 323 THR A N 1
ATOM 2504 C CA . THR A 1 323 ? -11.475 10.054 21.528 1.00 74.69 323 THR A CA 1
ATOM 2505 C C . THR A 1 323 ? -11.125 9.275 20.256 1.00 74.69 323 THR A C 1
ATOM 2507 O O . THR A 1 323 ? -10.076 9.473 19.637 1.00 74.69 323 THR A O 1
ATOM 2510 N N . TYR A 1 324 ? -12.039 8.408 19.810 1.00 66.88 324 TYR A N 1
ATOM 2511 C CA . TYR A 1 324 ? -11.880 7.653 18.562 1.00 66.88 324 TYR A CA 1
ATOM 2512 C C . TYR A 1 324 ? -11.571 8.566 17.362 1.00 66.88 324 TYR A C 1
ATOM 2514 O O . TYR A 1 324 ? -10.680 8.273 16.567 1.00 66.88 324 TYR A O 1
ATOM 2522 N N . GLN A 1 325 ? -12.221 9.729 17.288 1.00 62.69 325 GLN A N 1
ATOM 2523 C CA . GLN A 1 325 ? -12.005 10.705 16.221 1.00 62.69 325 GLN A CA 1
ATOM 2524 C C . GLN A 1 325 ? -10.617 11.363 16.286 1.00 62.69 325 GLN A C 1
ATOM 2526 O O . GLN A 1 325 ? -9.966 11.514 15.256 1.00 62.69 325 GLN A O 1
ATOM 2531 N N . GLN A 1 326 ? -10.116 11.677 17.486 1.00 67.12 326 GLN A N 1
ATOM 2532 C CA . GLN A 1 326 ? -8.753 12.195 17.664 1.00 67.12 326 GLN A CA 1
ATOM 2533 C C . GLN A 1 326 ? -7.688 11.164 17.265 1.00 67.12 326 GLN A C 1
ATOM 2535 O O . GLN A 1 326 ? -6.694 11.528 16.643 1.00 67.12 326 GLN A O 1
ATOM 2540 N N . SER A 1 327 ? -7.910 9.877 17.556 1.00 66.00 327 SER A N 1
ATOM 2541 C CA . SER A 1 327 ? -6.978 8.812 17.153 1.00 66.00 327 SER A CA 1
ATOM 2542 C C . SER A 1 327 ? -6.900 8.626 15.634 1.00 66.00 327 SER A C 1
ATOM 2544 O O . SER A 1 327 ? -5.815 8.407 15.099 1.00 66.00 327 SER A O 1
ATOM 2546 N N . ILE A 1 328 ? -8.026 8.790 14.930 1.00 64.75 328 ILE A N 1
ATOM 2547 C CA . ILE A 1 328 ? -8.066 8.773 13.463 1.00 64.75 328 ILE A CA 1
ATOM 2548 C C . ILE A 1 328 ? -7.344 9.996 12.901 1.00 64.75 328 ILE A C 1
ATOM 2550 O O . ILE A 1 328 ? -6.527 9.841 12.006 1.00 64.75 328 ILE A O 1
ATOM 2554 N N . ASN A 1 329 ? -7.575 11.192 13.449 1.00 66.75 329 ASN A N 1
ATOM 2555 C CA . ASN A 1 329 ? -6.870 12.398 13.003 1.00 66.75 329 ASN A CA 1
ATOM 2556 C C . ASN A 1 329 ? -5.346 12.257 13.125 1.00 66.75 329 ASN A C 1
ATOM 2558 O O . ASN A 1 329 ? -4.617 12.729 12.260 1.00 66.75 329 ASN A O 1
ATOM 2562 N N . LEU A 1 330 ? -4.866 11.565 14.158 1.00 68.75 330 LEU A N 1
ATOM 2563 C CA . LEU A 1 330 ? -3.443 11.305 14.361 1.00 68.75 330 LEU A CA 1
ATOM 2564 C C . LEU A 1 330 ? -2.882 10.344 13.295 1.00 68.75 330 LEU A C 1
ATOM 2566 O O . LEU A 1 330 ? -1.831 10.615 12.720 1.00 68.75 330 LEU A O 1
ATOM 2570 N N . LEU A 1 331 ? -3.627 9.284 12.957 1.00 65.62 331 LEU A N 1
ATOM 2571 C CA . LEU A 1 331 ? -3.298 8.398 11.831 1.00 65.62 331 LEU A CA 1
ATOM 2572 C C . LEU A 1 331 ? -3.307 9.149 10.491 1.00 65.62 331 LEU A C 1
ATOM 2574 O O . LEU A 1 331 ? -2.404 8.967 9.685 1.00 65.62 331 LEU A O 1
ATOM 2578 N N . LEU A 1 332 ? -4.276 10.043 10.276 1.00 64.12 332 LEU A N 1
ATOM 2579 C CA . LEU A 1 332 ? -4.354 10.863 9.066 1.00 64.12 332 LEU A CA 1
ATOM 2580 C C . LEU A 1 332 ? -3.157 11.814 8.949 1.00 64.12 332 LEU A C 1
ATOM 2582 O O . LEU A 1 332 ? -2.622 11.979 7.858 1.00 64.12 332 LEU A O 1
ATOM 2586 N N . VAL A 1 333 ? -2.704 12.421 10.050 1.00 68.44 333 VAL A N 1
ATOM 2587 C CA . VAL A 1 333 ? -1.492 13.262 10.063 1.00 68.44 333 VAL A CA 1
ATOM 2588 C C . VAL A 1 333 ? -0.240 12.428 9.776 1.00 68.44 333 VAL A C 1
ATOM 2590 O O . VAL A 1 333 ? 0.622 12.857 9.009 1.00 68.44 333 VAL A O 1
ATOM 2593 N N . GLN A 1 334 ? -0.152 11.215 10.325 1.00 68.44 334 GLN A N 1
ATOM 2594 C CA . GLN A 1 334 ? 0.947 10.296 10.027 1.00 68.44 334 GLN A CA 1
ATOM 2595 C C . GLN A 1 334 ? 0.954 9.861 8.550 1.00 68.44 334 GLN A C 1
ATOM 2597 O O . GLN A 1 334 ? 2.016 9.813 7.941 1.00 68.44 334 GLN A O 1
ATOM 2602 N N . ASP A 1 335 ? -0.213 9.603 7.957 1.00 61.06 335 ASP A N 1
ATOM 2603 C CA . ASP A 1 335 ? -0.337 9.198 6.551 1.00 61.06 335 ASP A CA 1
ATOM 2604 C C . ASP A 1 335 ? -0.166 10.367 5.567 1.00 61.06 335 ASP A C 1
ATOM 2606 O O . ASP A 1 335 ? 0.247 10.152 4.430 1.00 61.06 335 ASP A O 1
ATOM 2610 N N . THR A 1 336 ? -0.490 11.605 5.958 1.00 53.03 336 THR A N 1
ATOM 2611 C CA . THR A 1 336 ? -0.396 12.797 5.086 1.00 53.03 336 THR A CA 1
ATOM 2612 C C . THR A 1 336 ? 0.969 13.480 5.118 1.00 53.03 336 THR A C 1
ATOM 2614 O O . THR A 1 336 ? 1.249 14.319 4.258 1.00 53.03 336 THR A O 1
ATOM 2617 N N . THR A 1 337 ? 1.840 13.108 6.056 1.00 53.38 337 THR A N 1
ATOM 2618 C CA . THR A 1 337 ? 3.207 13.624 6.138 1.00 53.38 337 THR A CA 1
ATOM 2619 C C . THR A 1 337 ? 4.157 12.651 5.428 1.00 53.38 337 THR A C 1
ATOM 2621 O O . THR A 1 337 ? 4.182 11.466 5.755 1.00 53.38 337 THR A O 1
ATOM 2624 N N . PRO A 1 338 ? 4.929 13.075 4.405 1.00 46.44 338 PRO A N 1
ATOM 2625 C CA . PRO A 1 338 ? 5.917 12.192 3.794 1.00 46.44 338 PRO A CA 1
ATOM 2626 C C . PRO A 1 338 ? 6.888 11.645 4.859 1.00 46.44 338 PRO A C 1
ATOM 2628 O O . PRO A 1 338 ? 7.186 12.349 5.828 1.00 46.44 338 PRO A O 1
ATOM 2631 N N . PRO A 1 339 ? 7.440 10.425 4.693 1.00 44.75 339 PRO A N 1
ATOM 2632 C CA . PRO A 1 339 ? 8.256 9.771 5.722 1.00 44.75 339 PRO A CA 1
ATOM 2633 C C . PRO A 1 339 ? 9.447 10.619 6.210 1.00 44.75 339 PRO A C 1
ATOM 2635 O O . PRO A 1 339 ? 9.845 10.492 7.365 1.00 44.75 339 PRO A O 1
ATOM 2638 N N . ALA A 1 340 ? 9.951 11.542 5.381 1.00 36.75 340 ALA A N 1
ATOM 2639 C CA . ALA A 1 340 ? 10.995 12.504 5.740 1.00 36.75 340 ALA A CA 1
ATOM 2640 C C . ALA A 1 340 ? 10.545 13.607 6.727 1.00 36.75 340 ALA A C 1
ATOM 2642 O O . ALA A 1 340 ? 11.374 14.142 7.453 1.00 36.75 340 ALA A O 1
ATOM 2643 N N . THR A 1 341 ? 9.251 13.930 6.795 1.00 35.78 341 THR A N 1
ATOM 2644 C CA . THR A 1 341 ? 8.693 14.959 7.697 1.00 35.78 341 THR A CA 1
ATOM 2645 C C . THR A 1 341 ? 8.201 14.410 9.037 1.00 35.78 341 THR A C 1
ATOM 2647 O O . THR A 1 341 ? 8.112 15.160 10.007 1.00 35.78 341 THR A O 1
ATOM 2650 N N . THR A 1 342 ? 7.951 13.101 9.149 1.00 36.84 342 THR A N 1
ATOM 2651 C CA . THR A 1 342 ? 7.472 12.4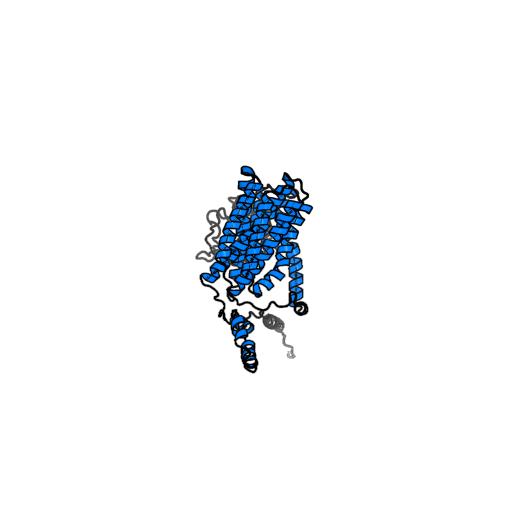72 10.398 1.00 36.84 342 THR A CA 1
ATOM 2652 C C . THR A 1 342 ? 8.454 12.625 11.562 1.00 36.84 342 THR A C 1
ATOM 2654 O O . THR A 1 342 ? 8.032 12.730 12.709 1.00 36.84 342 THR A O 1
ATOM 2657 N N . ALA A 1 343 ? 9.760 12.704 11.280 1.00 36.28 343 ALA A N 1
ATOM 2658 C CA . ALA A 1 343 ? 10.790 12.907 12.301 1.00 36.28 343 ALA A CA 1
ATOM 2659 C C . ALA A 1 343 ? 10.730 14.299 12.965 1.00 36.28 343 ALA A C 1
ATOM 2661 O O . ALA A 1 343 ? 11.253 14.465 14.064 1.00 36.28 343 ALA A O 1
ATOM 2662 N N . LEU A 1 344 ? 10.079 15.283 12.333 1.00 34.97 344 LEU A N 1
ATOM 2663 C CA . LEU A 1 344 ? 9.980 16.653 12.847 1.00 34.97 344 LEU A CA 1
ATOM 2664 C C . LEU A 1 344 ? 8.672 16.928 13.606 1.00 34.97 344 LEU A C 1
ATOM 2666 O O . LEU A 1 344 ? 8.595 17.916 14.329 1.00 34.97 344 LEU A O 1
ATOM 2670 N N . ILE A 1 345 ? 7.660 16.059 13.485 1.00 39.31 345 ILE A N 1
ATOM 2671 C CA . ILE A 1 345 ? 6.308 16.308 14.026 1.00 39.31 345 ILE A CA 1
ATOM 2672 C C . ILE A 1 345 ? 6.036 15.508 15.312 1.00 39.31 345 ILE A C 1
ATOM 2674 O O . ILE A 1 345 ? 5.176 15.879 16.106 1.00 39.31 345 ILE A O 1
ATOM 2678 N N . THR A 1 346 ? 6.784 14.432 15.582 1.00 33.59 346 THR A N 1
ATOM 2679 C CA . THR A 1 346 ? 6.568 13.606 16.790 1.00 33.59 346 THR A CA 1
ATOM 2680 C C . THR A 1 346 ? 7.227 14.150 18.059 1.00 33.59 346 THR A C 1
ATOM 2682 O O . THR A 1 346 ? 7.065 13.565 19.130 1.00 33.59 346 THR A O 1
ATOM 2685 N N . ALA A 1 347 ? 7.933 15.276 17.977 1.00 36.09 347 ALA A N 1
ATOM 2686 C CA . ALA A 1 347 ? 8.214 16.106 19.137 1.00 36.09 347 ALA A CA 1
ATOM 2687 C C . ALA A 1 347 ? 7.261 17.306 19.082 1.00 36.09 347 ALA A C 1
ATOM 2689 O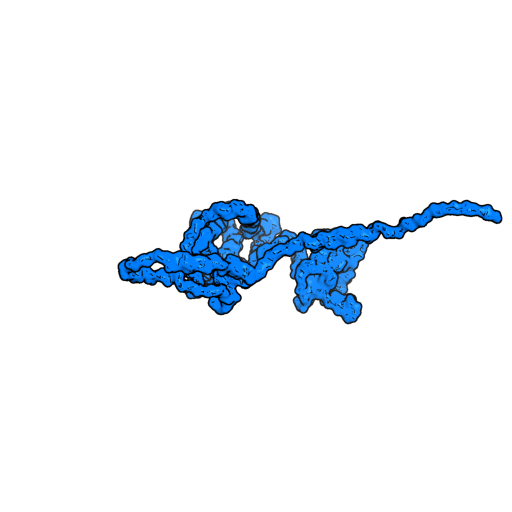 O . ALA A 1 347 ? 7.128 17.917 18.034 1.00 36.09 347 ALA A O 1
ATOM 2690 N N . PHE A 1 348 ? 6.651 17.648 20.216 1.00 38.84 348 PHE A N 1
ATOM 2691 C CA . PHE A 1 348 ? 5.810 18.829 20.474 1.00 38.84 348 PHE A CA 1
ATOM 2692 C C . PHE A 1 348 ? 4.285 18.667 20.312 1.00 38.84 348 PHE A C 1
ATOM 2694 O O . PHE A 1 348 ? 3.722 18.760 19.227 1.00 38.84 348 PHE A O 1
ATOM 2701 N N . PRO A 1 349 ? 3.578 18.655 21.454 1.00 48.41 349 PRO A N 1
ATOM 2702 C CA . PRO A 1 349 ? 2.421 19.513 21.676 1.00 48.41 349 PRO A CA 1
ATOM 2703 C C . PRO A 1 349 ? 2.765 20.625 22.691 1.00 48.41 349 PRO A C 1
ATOM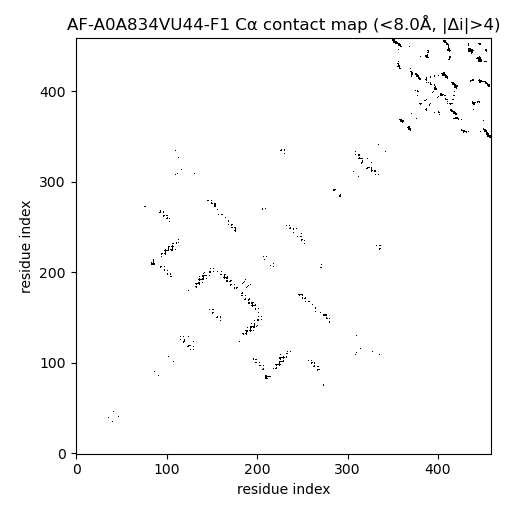 2705 O O . PRO A 1 349 ? 3.685 20.449 23.497 1.00 48.41 349 PRO A O 1
ATOM 2708 N N . PRO A 1 350 ? 2.052 21.775 22.702 1.00 50.00 350 PRO A N 1
ATOM 2709 C CA . PRO A 1 350 ? 0.775 22.065 22.037 1.00 50.00 350 PRO A CA 1
ATOM 2710 C C . PRO A 1 350 ? 0.854 23.281 21.086 1.00 50.00 350 PRO A C 1
ATOM 2712 O O . PRO A 1 350 ? -0.025 24.139 21.072 1.00 50.00 350 PRO A O 1
ATOM 2715 N N . ASN A 1 351 ? 1.934 23.393 20.318 1.00 56.72 351 ASN A N 1
ATOM 2716 C CA . ASN A 1 351 ? 2.063 24.431 19.301 1.00 56.72 351 ASN A CA 1
ATOM 2717 C C . ASN A 1 351 ? 2.250 23.744 17.952 1.00 56.72 351 ASN A C 1
ATOM 2719 O O . ASN A 1 351 ? 3.245 23.046 17.762 1.00 56.72 351 ASN A O 1
ATOM 2723 N N . SER A 1 352 ? 1.326 23.941 17.015 1.00 66.06 352 SER A N 1
ATOM 2724 C CA . SER A 1 352 ? 1.547 23.500 15.639 1.00 66.06 352 SER A CA 1
ATOM 2725 C C . SER A 1 352 ? 2.529 24.473 14.992 1.00 66.06 352 SER A C 1
ATOM 2727 O O . SER A 1 352 ? 2.186 25.636 14.751 1.00 66.06 352 SER A O 1
ATOM 2729 N N . TYR A 1 353 ? 3.764 24.023 14.763 1.00 75.50 353 TYR A N 1
ATOM 2730 C CA . TYR A 1 353 ? 4.695 24.752 13.907 1.00 75.50 353 TYR A CA 1
ATOM 2731 C C . TYR A 1 353 ? 4.073 24.885 12.518 1.00 75.50 353 TYR A C 1
ATOM 2733 O O . TYR A 1 353 ? 3.593 23.903 11.957 1.00 75.50 353 TYR A O 1
ATOM 2741 N N . LEU A 1 354 ? 4.026 26.108 12.002 1.00 73.38 354 LEU A N 1
ATOM 2742 C CA . LEU A 1 354 ? 3.413 26.397 10.712 1.00 73.38 354 LEU A CA 1
ATOM 2743 C C . LEU A 1 354 ? 4.449 26.329 9.595 1.00 73.38 354 LEU A C 1
ATOM 2745 O O . LEU A 1 354 ? 4.257 25.599 8.629 1.00 73.38 354 LEU A O 1
ATOM 2749 N N . SER A 1 355 ? 5.501 27.145 9.684 1.00 73.25 355 SER A N 1
ATOM 2750 C CA . SER A 1 355 ? 6.530 27.261 8.642 1.00 73.25 355 SER A CA 1
ATOM 2751 C C . SER A 1 355 ? 7.623 28.272 9.007 1.00 73.25 355 SER A C 1
ATOM 2753 O O . SER A 1 355 ? 7.471 29.103 9.912 1.00 73.25 355 SER A O 1
ATOM 2755 N N . CYS A 1 356 ? 8.720 28.222 8.247 1.00 77.56 356 CYS A N 1
ATOM 2756 C CA . CYS A 1 356 ? 9.738 29.264 8.172 1.00 77.56 356 CYS A CA 1
ATOM 2757 C C . CYS A 1 356 ? 9.329 30.306 7.125 1.00 77.56 356 CYS A C 1
ATOM 2759 O O . CYS A 1 356 ? 9.171 29.979 5.948 1.00 77.56 356 CYS A O 1
ATOM 2761 N N . ASN A 1 357 ? 9.167 31.564 7.538 1.00 76.62 357 ASN A N 1
ATOM 2762 C CA . ASN A 1 357 ? 8.707 32.630 6.647 1.00 76.62 357 ASN A CA 1
ATOM 2763 C C . ASN A 1 357 ? 9.681 33.807 6.626 1.00 76.62 357 ASN A C 1
ATOM 2765 O O . ASN A 1 357 ? 10.274 34.171 7.646 1.00 76.62 357 ASN A O 1
ATOM 2769 N N . GLN A 1 358 ? 9.820 34.436 5.460 1.00 73.94 358 GLN A N 1
ATOM 2770 C CA . GLN A 1 358 ? 10.578 35.676 5.321 1.00 73.94 358 GLN A CA 1
ATOM 2771 C C . GLN A 1 358 ? 9.715 36.892 5.669 1.00 73.94 358 GLN A C 1
ATOM 2773 O O . GLN A 1 358 ? 8.644 37.100 5.099 1.00 73.94 358 GLN A O 1
ATOM 2778 N N . GLY A 1 359 ? 10.211 37.735 6.577 1.00 63.25 359 GLY A N 1
ATOM 2779 C CA . GLY A 1 359 ? 9.620 39.047 6.838 1.00 63.25 359 GLY A CA 1
ATOM 2780 C C . GLY A 1 359 ? 9.987 40.060 5.748 1.00 63.25 359 GLY A C 1
ATOM 2781 O O . GLY A 1 359 ? 11.110 40.064 5.245 1.00 63.25 359 GLY A O 1
ATOM 2782 N N . GLU A 1 360 ? 9.044 40.924 5.364 1.00 54.88 360 GLU A N 1
ATOM 2783 C CA . GLU A 1 360 ? 9.312 42.053 4.462 1.00 54.88 360 GLU A CA 1
ATOM 2784 C C . GLU A 1 360 ? 9.776 43.278 5.261 1.00 54.88 360 GLU A C 1
ATOM 2786 O O . GLU A 1 360 ? 9.057 43.745 6.152 1.00 54.88 360 GLU A O 1
ATOM 2791 N N . ALA A 1 361 ? 10.949 43.809 4.900 1.00 50.59 361 ALA A N 1
ATOM 2792 C CA . ALA A 1 361 ? 11.496 45.050 5.432 1.00 50.59 361 ALA A CA 1
ATOM 2793 C C . ALA A 1 361 ? 10.620 46.254 5.046 1.00 50.59 361 ALA A C 1
ATOM 2795 O O . ALA A 1 361 ? 10.265 46.434 3.884 1.00 50.59 361 ALA A O 1
ATOM 2796 N N . ASN A 1 362 ? 10.314 47.137 6.004 1.00 50.84 362 ASN A N 1
ATOM 2797 C CA . ASN A 1 362 ? 9.822 48.481 5.678 1.00 50.84 362 ASN A CA 1
ATOM 2798 C C . ASN A 1 362 ? 10.873 49.230 4.827 1.00 50.84 362 ASN A C 1
ATOM 2800 O O . ASN A 1 362 ? 12.055 48.900 4.887 1.00 50.84 362 ASN A O 1
ATOM 2804 N N . ALA A 1 363 ? 10.484 50.314 4.143 1.00 41.44 363 ALA A N 1
ATOM 2805 C CA . ALA A 1 363 ? 11.396 51.188 3.381 1.00 41.44 363 ALA A CA 1
ATOM 2806 C C . ALA A 1 363 ? 12.607 51.726 4.189 1.00 41.44 363 ALA A C 1
ATOM 2808 O O . ALA A 1 363 ? 13.594 52.153 3.603 1.00 41.44 363 ALA A O 1
ATOM 2809 N N . ASN A 1 364 ? 12.555 51.641 5.526 1.00 46.22 364 ASN A N 1
ATOM 2810 C CA . ASN A 1 364 ? 13.629 52.010 6.455 1.00 46.22 364 ASN A CA 1
ATOM 2811 C C . ASN A 1 364 ? 14.358 50.793 7.077 1.00 46.22 364 ASN A C 1
ATOM 2813 O O . ASN A 1 364 ? 15.001 50.933 8.113 1.00 46.22 364 ASN A O 1
ATOM 2817 N N . GLY A 1 365 ? 14.212 49.583 6.522 1.00 42.31 365 GLY A N 1
ATOM 2818 C CA . GLY A 1 365 ? 14.940 48.378 6.953 1.00 42.31 365 GLY A CA 1
ATOM 2819 C C . GLY A 1 365 ? 14.496 47.742 8.280 1.00 42.31 365 GLY A C 1
ATOM 2820 O O . GLY A 1 365 ? 15.154 46.830 8.762 1.00 42.31 365 GLY A O 1
ATOM 2821 N N . THR A 1 366 ? 13.397 48.199 8.892 1.00 46.16 366 THR A N 1
ATOM 2822 C CA . THR A 1 366 ? 13.019 47.852 10.284 1.00 46.16 366 THR A CA 1
ATOM 2823 C C . THR A 1 366 ? 11.672 47.128 10.444 1.00 46.16 366 THR A C 1
ATOM 2825 O O . THR A 1 366 ? 11.154 47.018 11.553 1.00 46.16 366 THR A O 1
ATOM 2828 N N . GLY A 1 367 ? 11.072 46.624 9.363 1.00 48.88 367 GLY A N 1
ATOM 2829 C CA . GLY A 1 367 ? 9.797 45.891 9.422 1.00 48.88 367 GLY A CA 1
ATOM 2830 C C . GLY A 1 367 ? 9.989 44.382 9.278 1.00 48.88 367 GLY A C 1
ATOM 2831 O O . GLY A 1 367 ? 10.696 43.964 8.383 1.00 48.88 367 GLY A O 1
ATOM 2832 N N . ASN A 1 368 ? 9.344 43.573 10.118 1.00 54.72 368 ASN A N 1
ATOM 2833 C CA . ASN A 1 368 ? 9.093 42.147 9.868 1.00 54.72 368 ASN A CA 1
ATOM 2834 C C . ASN A 1 368 ? 7.568 41.963 9.915 1.00 54.72 368 ASN A C 1
ATOM 2836 O O . ASN A 1 368 ? 7.008 41.604 10.950 1.00 54.72 368 ASN A O 1
ATOM 2840 N N . ARG A 1 369 ? 6.866 42.314 8.826 1.00 57.03 369 ARG A N 1
ATOM 2841 C CA . ARG A 1 369 ? 5.385 42.323 8.757 1.00 57.03 369 ARG A CA 1
ATOM 2842 C C . ARG A 1 369 ? 4.784 40.937 8.477 1.00 57.03 369 ARG A C 1
ATOM 2844 O O . ARG A 1 369 ? 4.056 40.764 7.504 1.00 57.03 369 ARG A O 1
ATOM 2851 N N . LEU A 1 370 ? 5.117 39.943 9.295 1.00 65.44 370 LEU A N 1
ATOM 2852 C CA . LEU A 1 370 ? 4.473 38.620 9.226 1.00 65.44 370 LEU A CA 1
ATOM 2853 C C . LEU A 1 370 ? 3.167 38.563 10.031 1.00 65.44 370 LEU A C 1
ATOM 2855 O O . LEU A 1 370 ? 2.231 37.862 9.651 1.00 65.44 370 LEU A O 1
ATOM 2859 N N . PHE A 1 371 ? 3.079 39.375 11.083 1.00 69.06 371 PHE A N 1
ATOM 2860 C CA . PHE A 1 371 ? 1.865 39.614 11.858 1.00 69.06 371 PHE A CA 1
ATOM 2861 C C . PHE A 1 371 ? 1.360 41.039 11.618 1.00 69.06 371 PHE A C 1
ATOM 2863 O O . PHE A 1 371 ? 2.149 41.930 11.284 1.00 69.06 371 PHE A O 1
ATOM 2870 N N . ASP A 1 372 ? 0.052 41.251 11.771 1.00 61.41 372 ASP A N 1
ATOM 2871 C CA . ASP A 1 372 ? -0.564 42.570 11.609 1.00 61.41 372 ASP A CA 1
ATOM 2872 C C . ASP A 1 372 ? 0.057 43.587 12.595 1.00 61.41 372 ASP A C 1
ATOM 2874 O O . ASP A 1 372 ? -0.020 43.387 13.813 1.00 61.41 372 ASP A O 1
ATOM 2878 N N . PRO A 1 373 ? 0.684 44.676 12.104 1.00 55.81 373 PRO A N 1
ATOM 2879 C CA . PRO A 1 373 ? 1.349 45.664 12.950 1.00 55.81 373 PRO A CA 1
ATOM 2880 C C . PRO A 1 373 ? 0.382 46.484 13.815 1.00 55.81 373 PRO A C 1
ATOM 2882 O O . PRO A 1 373 ? 0.832 47.117 14.766 1.00 55.81 373 PRO A O 1
ATOM 2885 N N . SER A 1 374 ? -0.920 46.487 13.509 1.00 55.69 374 SER A N 1
ATOM 2886 C CA . SER A 1 374 ? -1.934 47.179 14.316 1.00 55.69 374 SER A CA 1
ATOM 2887 C C . SER A 1 374 ? -2.330 46.405 15.579 1.00 55.69 374 SER A C 1
ATOM 2889 O O . SER A 1 374 ? -2.825 46.999 16.534 1.00 55.69 374 SER A O 1
ATOM 2891 N N . THR A 1 375 ? -2.054 45.097 15.609 1.00 56.66 375 THR A N 1
ATOM 2892 C CA . THR A 1 375 ? -2.418 44.188 16.706 1.00 56.66 375 THR A CA 1
ATOM 2893 C C . THR A 1 375 ? -1.222 43.406 17.253 1.00 56.66 375 THR A C 1
ATOM 2895 O O . THR A 1 375 ? -1.411 42.427 17.952 1.00 56.66 375 THR A O 1
ATOM 2898 N N . GLY A 1 376 ? 0.013 43.738 16.876 1.00 62.34 376 GLY A N 1
ATOM 2899 C CA . GLY A 1 376 ? 1.189 42.941 17.234 1.00 62.34 376 GLY A CA 1
ATOM 2900 C C . GLY A 1 376 ? 1.834 43.370 18.553 1.00 62.34 376 GLY A C 1
ATOM 2901 O O . GLY A 1 376 ? 2.034 44.560 18.789 1.00 62.34 376 GLY A O 1
ATOM 2902 N N . ALA A 1 377 ? 2.249 42.404 19.374 1.00 69.56 377 ALA A N 1
ATOM 2903 C CA . ALA A 1 377 ? 3.131 42.633 20.522 1.00 69.56 377 ALA A CA 1
ATOM 2904 C C . ALA A 1 377 ? 4.521 42.030 20.262 1.00 69.56 377 ALA A C 1
ATOM 2906 O O . ALA A 1 377 ? 4.640 41.007 19.584 1.00 69.56 377 ALA A O 1
ATOM 2907 N N . ILE A 1 378 ? 5.575 42.664 20.787 1.00 74.12 378 ILE A N 1
ATOM 2908 C CA . ILE A 1 378 ? 6.965 42.209 20.635 1.00 74.12 378 ILE A CA 1
ATOM 2909 C C . ILE A 1 378 ? 7.623 42.151 22.011 1.00 74.12 378 ILE A C 1
ATOM 2911 O O . ILE A 1 378 ? 7.575 43.118 22.769 1.00 74.12 378 ILE A O 1
ATOM 2915 N N . PHE A 1 379 ? 8.288 41.038 22.290 1.00 78.31 379 PHE A N 1
ATOM 2916 C CA . PHE A 1 379 ? 9.123 40.829 23.465 1.00 78.31 379 PHE A CA 1
ATOM 2917 C C . PHE A 1 379 ? 10.561 40.554 23.015 1.00 78.31 379 PHE A C 1
ATOM 2919 O O . PHE A 1 379 ? 10.777 39.768 22.095 1.00 78.31 379 PHE A O 1
ATOM 2926 N N . ARG A 1 380 ? 11.540 41.225 23.630 1.00 76.62 380 ARG A N 1
ATOM 2927 C CA . ARG A 1 380 ? 12.965 41.035 23.333 1.00 76.62 380 ARG A CA 1
ATOM 2928 C C . ARG A 1 380 ? 13.663 40.300 24.462 1.00 76.62 380 ARG A C 1
ATOM 2930 O O . ARG A 1 380 ? 13.315 40.484 25.627 1.00 76.62 380 ARG A O 1
ATOM 2937 N N . ASP A 1 381 ? 14.670 39.534 24.079 1.00 71.12 381 ASP A N 1
ATOM 2938 C CA . ASP A 1 381 ? 15.578 38.835 24.970 1.00 71.12 381 ASP A CA 1
ATOM 2939 C C . ASP A 1 381 ? 16.176 39.767 26.022 1.00 71.12 381 ASP A C 1
ATOM 2941 O O . ASP A 1 381 ? 16.522 40.922 25.748 1.00 71.12 381 ASP A O 1
ATOM 2945 N N . SER A 1 382 ? 16.258 39.267 27.249 1.00 67.44 382 SER A N 1
ATOM 2946 C CA . SER A 1 382 ? 16.876 39.972 28.363 1.00 67.44 382 SER A CA 1
ATOM 2947 C C . SER A 1 382 ? 17.546 38.970 29.297 1.00 67.44 382 SER A C 1
ATOM 2949 O O . SER A 1 382 ? 17.141 37.810 29.373 1.00 67.44 382 SER A O 1
ATOM 2951 N N . ALA A 1 383 ? 18.545 39.424 30.058 1.00 60.50 383 ALA A N 1
ATOM 2952 C CA . ALA A 1 383 ? 19.324 38.570 30.958 1.00 60.50 383 ALA A CA 1
ATOM 2953 C C . ALA A 1 383 ? 18.478 37.816 32.011 1.00 60.50 383 ALA A C 1
ATOM 2955 O O . ALA A 1 383 ? 18.944 36.828 32.572 1.00 60.50 383 ALA A O 1
ATOM 2956 N N . SER A 1 384 ? 17.249 38.265 32.291 1.00 62.06 384 SER A N 1
ATOM 2957 C CA . SER A 1 384 ? 16.326 37.625 33.235 1.00 62.06 384 SER A CA 1
ATOM 2958 C C . SER A 1 384 ? 15.304 36.691 32.579 1.00 62.06 384 SER A C 1
ATOM 2960 O O . SER A 1 384 ? 14.716 35.864 33.274 1.00 62.06 384 SER A O 1
ATOM 2962 N N . THR A 1 385 ? 15.067 36.801 31.271 1.00 71.00 385 THR A N 1
ATOM 2963 C CA . THR A 1 385 ? 14.037 36.031 30.556 1.00 71.00 385 THR A CA 1
ATOM 2964 C C . THR A 1 385 ? 14.497 35.740 29.130 1.00 71.00 385 THR A C 1
ATOM 2966 O O . THR A 1 385 ? 14.235 36.556 28.240 1.00 71.00 385 THR A O 1
ATOM 2969 N N . PRO A 1 386 ? 15.158 34.592 28.898 1.00 78.69 386 PRO A N 1
ATOM 2970 C CA . PRO A 1 386 ? 15.630 34.262 27.572 1.00 78.69 386 PRO A CA 1
ATOM 2971 C C . PRO A 1 386 ? 14.464 33.967 26.621 1.00 78.69 386 PRO A C 1
ATOM 2973 O O . PRO A 1 386 ? 13.455 33.358 27.015 1.00 78.69 386 PRO A O 1
ATOM 2976 N N . VAL A 1 387 ? 14.594 34.365 25.356 1.00 77.44 387 VAL A N 1
ATOM 2977 C CA . VAL A 1 387 ? 13.622 34.014 24.314 1.00 77.44 387 VAL A CA 1
ATOM 2978 C C . VAL A 1 387 ? 13.767 32.530 23.974 1.00 77.44 387 VAL A C 1
ATOM 2980 O O . VAL A 1 387 ? 14.743 32.065 23.396 1.00 77.44 387 VAL A O 1
ATOM 2983 N N . THR A 1 388 ? 12.757 31.770 24.376 1.00 79.38 388 THR A N 1
ATOM 2984 C CA . THR A 1 388 ? 12.548 30.356 24.065 1.00 79.38 388 THR A CA 1
ATOM 2985 C C . THR A 1 388 ? 11.143 30.215 23.498 1.00 79.38 388 THR A C 1
ATOM 2987 O O . THR A 1 388 ? 10.291 31.091 23.689 1.00 79.38 388 THR A O 1
ATOM 2990 N N . GLN A 1 389 ? 10.848 29.091 22.853 1.00 78.06 389 GLN A N 1
ATOM 2991 C CA . GLN A 1 389 ? 9.494 28.826 22.356 1.00 78.06 389 GLN A CA 1
ATOM 2992 C C . GLN A 1 389 ? 8.453 28.888 23.485 1.00 78.06 389 GLN A C 1
ATOM 2994 O O . GLN A 1 389 ? 7.349 29.393 23.297 1.00 78.06 389 GLN A O 1
ATOM 2999 N N . GLN A 1 390 ? 8.817 28.436 24.687 1.00 78.25 390 GLN A N 1
ATOM 3000 C CA . GLN A 1 390 ? 7.914 28.378 25.834 1.00 78.25 390 GLN A CA 1
ATOM 3001 C C . GLN A 1 390 ? 7.719 29.736 26.519 1.00 78.25 390 GLN A C 1
ATOM 3003 O O . GLN A 1 390 ? 6.595 30.069 26.911 1.00 78.25 390 GLN A O 1
ATOM 3008 N N . THR A 1 391 ? 8.778 30.544 26.626 1.00 80.88 391 THR A N 1
ATOM 3009 C CA . THR A 1 391 ? 8.669 31.915 27.151 1.00 80.88 391 THR A CA 1
ATOM 3010 C C . THR A 1 391 ? 7.917 32.811 26.174 1.00 80.88 391 THR A C 1
ATOM 3012 O O . THR A 1 391 ? 7.017 33.536 26.595 1.00 80.88 391 THR A O 1
ATOM 3015 N N . CYS A 1 392 ? 8.182 32.678 24.871 1.00 82.19 392 CYS A N 1
ATOM 3016 C CA . CYS A 1 392 ? 7.463 33.407 23.830 1.00 82.19 392 CYS A CA 1
ATOM 3017 C C . CYS A 1 392 ? 5.971 33.041 23.803 1.00 82.19 392 CYS A C 1
ATOM 3019 O O . CYS A 1 392 ? 5.107 33.919 23.811 1.00 82.19 392 CYS A O 1
ATOM 3021 N N . ARG A 1 393 ? 5.651 31.744 23.896 1.00 81.31 393 ARG A N 1
ATOM 3022 C CA . ARG A 1 393 ? 4.269 31.258 24.002 1.00 81.31 393 ARG A CA 1
ATOM 3023 C C . ARG A 1 393 ? 3.545 31.834 25.218 1.00 81.31 393 ARG A C 1
ATOM 3025 O O . ARG A 1 393 ? 2.426 32.331 25.086 1.00 81.31 393 ARG A O 1
ATOM 3032 N N . THR A 1 394 ? 4.152 31.738 26.401 1.00 82.31 394 THR A N 1
ATOM 3033 C CA . THR A 1 394 ? 3.548 32.257 27.640 1.00 82.31 394 THR A CA 1
ATOM 3034 C C . THR A 1 394 ? 3.298 33.755 27.499 1.00 82.31 394 THR A C 1
ATOM 3036 O O . THR A 1 394 ? 2.181 34.215 27.704 1.00 82.31 394 THR A O 1
ATOM 3039 N N . TYR A 1 395 ? 4.289 34.506 27.015 1.00 83.50 395 TYR A N 1
ATOM 3040 C CA . TYR A 1 395 ? 4.141 35.937 26.792 1.00 83.50 395 TYR A CA 1
ATOM 3041 C C . TYR A 1 395 ? 2.972 36.267 25.849 1.00 83.50 395 TYR A C 1
ATOM 3043 O O . TYR A 1 395 ? 2.085 37.022 26.238 1.00 83.50 395 TYR A O 1
ATOM 3051 N N . CYS A 1 396 ? 2.905 35.657 24.662 1.00 81.12 396 CYS A N 1
ATOM 3052 C CA . CYS A 1 396 ? 1.852 35.944 23.681 1.00 81.12 396 CYS A CA 1
ATOM 3053 C C . CYS A 1 396 ? 0.446 35.492 24.107 1.00 81.12 396 CYS A C 1
ATOM 3055 O O . CYS A 1 396 ? -0.546 36.054 23.643 1.00 81.12 396 CYS A O 1
ATOM 3057 N N . SER A 1 397 ? 0.343 34.491 24.983 1.00 81.06 397 SER A N 1
ATOM 3058 C CA . SER A 1 397 ? -0.955 33.984 25.442 1.00 81.06 397 SER A CA 1
ATOM 3059 C C . SER A 1 397 ? -1.488 34.682 26.687 1.00 81.06 397 SER A C 1
ATOM 3061 O O . SER A 1 397 ? -2.702 34.837 26.793 1.00 81.06 397 SER A O 1
ATOM 3063 N N . THR A 1 398 ? -0.621 35.121 27.605 1.00 79.38 398 THR A N 1
ATOM 3064 C CA . THR A 1 398 ? -1.066 35.644 28.909 1.00 79.38 398 THR A CA 1
ATOM 3065 C C . THR A 1 398 ? -0.597 37.056 29.232 1.00 79.38 398 THR A C 1
ATOM 3067 O O . THR A 1 398 ? -1.276 37.754 29.976 1.00 79.38 398 THR A O 1
ATOM 3070 N N . THR A 1 399 ? 0.564 37.478 28.729 1.00 81.75 399 THR A N 1
ATOM 3071 C CA . THR A 1 399 ? 1.279 38.651 29.275 1.00 81.75 399 THR A CA 1
ATOM 3072 C C . THR A 1 399 ? 1.336 39.826 28.301 1.00 81.75 399 THR A C 1
ATOM 3074 O O . THR A 1 399 ? 1.476 40.975 28.718 1.00 81.75 399 THR A O 1
ATOM 3077 N N . ALA A 1 400 ? 1.244 39.558 27.001 1.00 80.69 400 ALA A N 1
ATOM 3078 C CA . ALA A 1 400 ? 1.331 40.567 25.963 1.00 80.69 400 ALA A CA 1
ATOM 3079 C C . ALA A 1 400 ? 0.135 41.541 26.022 1.00 80.69 400 ALA A C 1
ATOM 3081 O O . ALA A 1 400 ? -1.001 41.111 26.242 1.00 80.69 400 ALA A O 1
ATOM 3082 N N . PRO A 1 401 ? 0.343 42.846 25.768 1.00 75.62 401 PRO A N 1
ATOM 3083 C CA . PRO A 1 401 ? -0.759 43.794 25.626 1.00 75.62 401 PRO A CA 1
ATOM 3084 C C . PRO A 1 401 ? -1.672 43.340 24.482 1.00 75.62 401 PRO A C 1
ATOM 3086 O O . PRO A 1 401 ? -1.192 43.189 23.363 1.00 75.62 401 PRO A O 1
ATOM 3089 N N . GLY A 1 402 ? -2.955 43.091 24.755 1.00 71.44 402 GLY A N 1
ATOM 3090 C CA . GLY A 1 402 ? -3.906 42.565 23.762 1.00 71.44 402 GLY A CA 1
ATOM 3091 C C . GLY A 1 402 ? -3.964 41.034 23.649 1.00 71.44 402 GLY A C 1
ATOM 3092 O O . GLY A 1 402 ? -4.605 40.530 22.732 1.00 71.44 402 GLY A O 1
ATOM 3093 N N . ALA A 1 403 ? -3.332 40.295 24.568 1.00 73.12 403 ALA A N 1
ATOM 3094 C CA . ALA A 1 403 ? -3.513 38.848 24.689 1.00 73.12 403 ALA A CA 1
ATOM 3095 C C . ALA A 1 403 ? -4.996 38.470 24.939 1.00 73.12 403 ALA A C 1
ATOM 3097 O O . ALA A 1 403 ? -5.716 39.237 25.589 1.00 73.12 403 ALA A O 1
ATOM 3098 N N . PRO A 1 404 ? -5.457 37.288 24.479 1.00 76.69 404 PRO A N 1
ATOM 3099 C CA . PRO A 1 404 ? -4.672 36.196 23.892 1.00 76.69 404 PRO A CA 1
ATOM 3100 C C . PRO A 1 404 ? -4.450 36.324 22.374 1.00 76.69 404 PRO A C 1
ATOM 3102 O O . PRO A 1 404 ? -5.388 36.543 21.609 1.00 76.69 404 PRO A O 1
ATOM 3105 N N . TYR A 1 405 ? -3.211 36.101 21.926 1.00 78.00 405 TYR A N 1
ATOM 3106 C CA . TYR A 1 405 ? -2.864 36.004 20.504 1.00 78.00 405 TYR A CA 1
ATOM 3107 C C . TYR A 1 405 ? -2.910 34.553 20.000 1.00 78.00 405 TYR A C 1
ATOM 3109 O O . TYR A 1 405 ? -2.467 33.642 20.698 1.00 78.00 405 TYR A O 1
ATOM 3117 N N . LEU A 1 406 ? -3.409 34.335 18.774 1.00 75.56 406 LEU A N 1
ATOM 3118 C CA . LEU A 1 406 ? -3.480 32.999 18.155 1.00 75.56 406 LEU A CA 1
ATOM 3119 C C . LEU A 1 406 ? -2.144 32.520 17.578 1.00 75.56 406 LEU A C 1
ATOM 3121 O O . LEU A 1 406 ? -1.928 31.313 17.456 1.00 75.56 406 LEU A O 1
ATOM 3125 N N . TYR A 1 407 ? -1.259 33.443 17.210 1.00 79.75 407 TYR A N 1
ATOM 3126 C CA . TYR A 1 407 ? 0.012 33.132 16.573 1.00 79.75 407 TYR A CA 1
ATOM 3127 C C . TYR A 1 407 ? 1.166 33.778 17.324 1.00 79.75 407 TYR A C 1
ATOM 3129 O O . TYR A 1 407 ? 1.051 34.892 17.846 1.00 79.75 407 TYR A O 1
ATOM 3137 N N . PHE A 1 408 ? 2.298 33.085 17.332 1.00 83.44 408 PHE A N 1
ATOM 3138 C CA . PHE A 1 408 ? 3.555 33.642 17.799 1.00 83.44 408 PHE A CA 1
ATOM 3139 C C . PHE A 1 408 ? 4.709 33.193 16.902 1.00 83.44 408 PHE A C 1
ATOM 3141 O O . PHE A 1 408 ? 4.627 32.168 16.226 1.00 83.44 408 PHE A O 1
ATOM 3148 N N . GLY A 1 409 ? 5.787 33.965 16.877 1.00 83.44 409 GLY A N 1
ATOM 3149 C CA . GLY A 1 409 ? 6.980 33.642 16.107 1.00 83.44 409 GLY A CA 1
ATOM 3150 C C . GLY A 1 409 ? 8.243 34.197 16.741 1.00 83.44 409 GLY A C 1
ATOM 3151 O O . GLY A 1 409 ? 8.173 35.121 17.552 1.00 83.44 409 GLY A O 1
ATOM 3152 N N . ILE A 1 410 ? 9.388 33.617 16.388 1.00 82.62 410 ILE A N 1
ATOM 3153 C CA . ILE A 1 410 ? 10.700 34.045 16.881 1.00 82.62 410 ILE A CA 1
ATOM 3154 C C . ILE A 1 410 ? 11.561 34.468 15.687 1.00 82.62 410 ILE A C 1
ATOM 3156 O O . ILE A 1 410 ? 11.660 33.733 14.702 1.00 82.62 410 ILE A O 1
ATOM 3160 N N . ASP A 1 411 ? 12.147 35.665 15.755 1.00 78.50 411 ASP A N 1
ATOM 3161 C CA . ASP A 1 411 ? 13.121 36.175 14.787 1.00 78.50 411 ASP A CA 1
ATOM 3162 C C . ASP A 1 411 ? 14.441 36.559 15.464 1.00 78.50 411 ASP A C 1
ATOM 3164 O O . ASP A 1 411 ? 14.458 37.118 16.564 1.00 78.50 411 ASP A O 1
ATOM 3168 N N . TYR A 1 412 ? 15.555 36.305 14.767 1.00 72.69 412 TYR A N 1
ATOM 3169 C CA . TYR A 1 412 ? 16.905 36.616 15.250 1.00 72.69 412 TYR A CA 1
ATOM 3170 C C . TYR A 1 412 ? 17.224 36.029 16.629 1.00 72.69 412 TYR A C 1
ATOM 3172 O O . TYR A 1 412 ? 17.898 36.704 17.388 1.00 72.69 412 TYR A O 1
ATOM 3180 N N . ASP A 1 413 ? 16.685 34.865 17.015 1.00 68.50 413 ASP A N 1
ATOM 3181 C CA . ASP A 1 413 ? 16.955 34.184 18.299 1.00 68.50 413 ASP A CA 1
ATOM 3182 C C . ASP A 1 413 ? 16.649 34.979 19.591 1.00 68.50 413 ASP A C 1
ATOM 3184 O O . ASP A 1 413 ? 16.604 34.398 20.676 1.00 68.50 413 ASP A O 1
ATOM 3188 N N . ILE A 1 414 ? 16.322 36.268 19.460 1.00 72.75 414 ILE A N 1
ATOM 3189 C CA . ILE A 1 414 ? 16.213 37.264 20.521 1.00 72.75 414 ILE A CA 1
ATOM 3190 C C . ILE A 1 414 ? 14.905 38.056 20.477 1.00 72.75 414 ILE A C 1
ATOM 3192 O O . ILE A 1 414 ? 14.645 38.852 21.376 1.00 72.75 414 ILE A O 1
ATOM 3196 N N . ASN A 1 415 ? 14.071 37.900 19.450 1.00 79.50 415 ASN A N 1
ATOM 3197 C CA . ASN A 1 415 ? 12.793 38.603 19.361 1.00 79.50 415 ASN A CA 1
ATOM 3198 C C . ASN A 1 415 ? 11.649 37.593 19.287 1.00 79.50 415 ASN A C 1
ATOM 3200 O O . ASN A 1 415 ? 11.610 36.740 18.410 1.00 79.50 415 ASN A O 1
ATOM 3204 N N . CYS A 1 416 ? 10.692 37.726 20.196 1.00 83.75 416 CYS A N 1
ATOM 3205 C CA . CYS A 1 416 ? 9.406 37.048 20.169 1.00 83.75 416 CYS A CA 1
ATOM 3206 C C . CYS A 1 416 ? 8.338 38.013 19.651 1.00 83.75 416 CYS A C 1
ATOM 3208 O O . CYS A 1 416 ? 8.251 39.158 20.106 1.00 83.75 416 CYS A O 1
ATOM 3210 N N . ARG A 1 417 ? 7.494 37.555 18.729 1.00 83.75 417 ARG A N 1
ATOM 3211 C CA . ARG A 1 417 ? 6.404 38.336 18.139 1.00 83.75 417 ARG A CA 1
ATOM 3212 C C . ARG A 1 417 ? 5.084 37.608 18.277 1.00 83.75 417 ARG A C 1
ATOM 3214 O O . ARG A 1 417 ? 5.029 36.404 18.061 1.00 83.75 417 ARG A O 1
ATOM 3221 N N . CYS A 1 418 ? 4.030 38.357 18.567 1.00 82.56 418 CYS A N 1
ATOM 3222 C CA . CYS A 1 418 ? 2.670 37.848 18.705 1.00 82.56 418 CYS A CA 1
ATOM 3223 C C . CYS A 1 418 ? 1.762 38.458 17.631 1.00 82.56 418 CYS A C 1
ATOM 3225 O O . CYS A 1 418 ? 1.931 39.629 17.277 1.00 82.56 418 CYS A O 1
ATOM 3227 N N . GLY A 1 419 ? 0.782 37.696 17.148 1.00 77.19 419 GLY A N 1
ATOM 3228 C CA . GLY A 1 419 ? -0.203 38.172 16.179 1.00 77.19 419 GLY A CA 1
ATOM 3229 C C . GLY A 1 419 ? -1.561 37.492 16.325 1.00 77.19 419 GLY A C 1
ATOM 3230 O O . GLY A 1 419 ? -1.650 36.293 16.583 1.00 77.19 419 GLY A O 1
ATOM 3231 N N . ALA A 1 420 ? -2.637 38.260 16.145 1.00 70.69 420 ALA A N 1
ATOM 3232 C CA . ALA A 1 420 ? -4.001 37.723 16.109 1.00 70.69 420 ALA A CA 1
ATOM 3233 C C . ALA A 1 420 ? -4.330 37.085 14.748 1.00 70.69 420 ALA A C 1
ATOM 3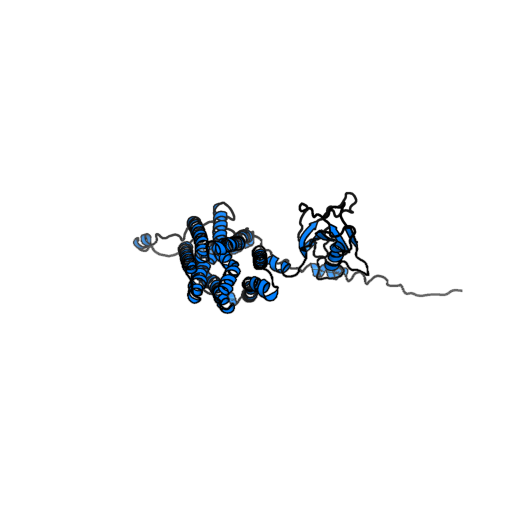235 O O . ALA A 1 420 ? -5.099 36.131 14.677 1.00 70.69 420 ALA A O 1
ATOM 3236 N N . ALA A 1 421 ? -3.703 37.584 13.680 1.00 64.88 421 ALA A N 1
ATOM 3237 C CA . ALA A 1 421 ? -3.824 37.076 12.323 1.00 64.88 421 ALA A CA 1
ATOM 3238 C C . ALA A 1 421 ? -2.438 36.821 11.717 1.00 64.88 421 ALA A C 1
ATOM 3240 O O . ALA A 1 421 ? -1.494 37.585 11.939 1.00 64.88 421 ALA A O 1
ATOM 3241 N N . PHE A 1 422 ? -2.347 35.755 10.926 1.00 67.75 422 PHE A N 1
ATOM 3242 C CA . PHE A 1 422 ? -1.173 35.379 10.150 1.00 67.75 422 PHE A CA 1
ATOM 3243 C C . PHE A 1 422 ? -1.509 35.472 8.657 1.00 67.75 422 PHE A C 1
ATOM 3245 O O . PHE A 1 422 ? -2.456 34.840 8.183 1.00 67.75 422 PHE A O 1
ATOM 3252 N N . PHE A 1 423 ? -0.758 36.280 7.904 1.00 61.16 423 PHE A N 1
ATOM 3253 C CA . PHE A 1 423 ? -0.981 36.440 6.467 1.00 61.16 423 PHE A CA 1
ATOM 3254 C C . PHE A 1 423 ? -0.264 35.323 5.696 1.00 61.16 423 PHE A C 1
ATOM 3256 O O . PHE A 1 423 ? 0.937 35.395 5.459 1.00 61.16 423 PHE A O 1
ATOM 3263 N N . ILE A 1 424 ? -1.025 34.322 5.247 1.00 51.25 424 ILE A N 1
ATOM 3264 C CA . ILE A 1 424 ? -0.552 33.103 4.551 1.00 51.25 424 ILE A CA 1
ATOM 3265 C C . ILE A 1 424 ? 0.179 33.392 3.212 1.00 51.25 424 ILE A C 1
ATOM 3267 O O . ILE A 1 424 ? 0.807 32.514 2.631 1.00 51.25 424 ILE A O 1
ATOM 3271 N N . LEU A 1 425 ? 0.144 34.629 2.704 1.00 48.62 425 LEU A N 1
ATOM 3272 C CA . LEU A 1 425 ? 0.617 34.997 1.361 1.00 48.62 425 LEU A CA 1
ATOM 3273 C C . LEU A 1 425 ? 2.087 35.453 1.255 1.00 48.62 425 LEU A C 1
ATOM 3275 O O . LEU A 1 425 ? 2.432 36.094 0.261 1.00 48.62 425 LEU A O 1
ATOM 3279 N N . ARG A 1 426 ? 2.981 35.174 2.215 1.00 55.78 426 ARG A N 1
ATOM 3280 C CA . ARG A 1 426 ? 4.372 35.670 2.121 1.00 55.78 426 ARG A CA 1
ATOM 3281 C C . ARG A 1 426 ? 5.439 34.588 2.277 1.00 55.78 426 ARG A C 1
ATOM 3283 O O . ARG A 1 426 ? 5.607 34.023 3.343 1.00 55.78 426 ARG A O 1
ATOM 3290 N N . VAL A 1 427 ? 6.144 34.379 1.157 1.00 62.31 427 VAL A N 1
ATOM 3291 C CA . VAL A 1 427 ? 7.388 33.624 0.907 1.00 62.31 427 VAL A CA 1
ATOM 3292 C C . VAL A 1 427 ? 7.796 32.692 2.052 1.00 62.31 427 VAL A C 1
ATOM 3294 O O . VAL A 1 427 ? 8.635 33.034 2.890 1.00 62.31 427 VAL A O 1
ATOM 3297 N N . GLN A 1 428 ? 7.213 31.491 2.044 1.00 69.00 428 GLN A N 1
ATOM 3298 C CA . GLN A 1 428 ? 7.770 30.354 2.765 1.00 69.00 428 GLN A CA 1
ATOM 3299 C C . GLN A 1 428 ? 9.179 30.098 2.228 1.00 69.00 428 GLN A C 1
ATOM 3301 O O . GLN A 1 428 ? 9.396 30.065 1.012 1.00 69.00 428 GLN A O 1
ATOM 3306 N N . VAL A 1 429 ? 10.132 29.948 3.138 1.00 70.88 429 VAL A N 1
ATOM 3307 C CA . VAL A 1 429 ? 11.536 29.714 2.802 1.00 70.88 429 VAL A CA 1
ATOM 3308 C C . VAL A 1 429 ? 11.972 28.371 3.359 1.00 70.88 429 VAL A C 1
ATOM 3310 O O . VAL A 1 429 ? 11.310 27.802 4.224 1.00 70.88 429 VAL A O 1
ATOM 3313 N N . ASP A 1 430 ? 13.081 27.864 2.834 1.00 73.06 430 ASP A N 1
ATOM 3314 C CA . ASP A 1 430 ? 13.705 26.636 3.306 1.00 73.06 430 ASP A CA 1
ATOM 3315 C C . ASP A 1 430 ? 13.943 26.671 4.827 1.00 73.06 430 ASP A C 1
ATOM 3317 O O . ASP A 1 430 ? 14.429 27.668 5.372 1.00 73.06 430 ASP A O 1
ATOM 3321 N N . GLU A 1 431 ? 13.592 25.578 5.508 1.00 70.94 431 GLU A N 1
ATOM 3322 C CA . GLU A 1 431 ? 13.637 25.470 6.969 1.00 70.94 431 GLU A CA 1
ATOM 3323 C C . GLU A 1 431 ? 15.048 25.644 7.536 1.00 70.94 431 GLU A C 1
ATOM 3325 O O . GLU A 1 431 ? 15.198 26.162 8.648 1.00 70.94 431 GLU A O 1
ATOM 3330 N N . ALA A 1 432 ? 16.089 25.316 6.762 1.00 69.25 432 ALA A N 1
ATOM 3331 C CA . ALA A 1 432 ? 17.474 25.525 7.174 1.00 69.25 432 ALA A CA 1
ATOM 3332 C C . ALA A 1 432 ? 17.771 27.003 7.480 1.00 69.25 432 ALA A C 1
ATOM 3334 O O . ALA A 1 432 ? 18.643 27.305 8.293 1.00 69.25 432 ALA A O 1
ATOM 3335 N N . GLN A 1 433 ? 17.018 27.936 6.884 1.00 68.00 433 GLN A N 1
ATOM 3336 C CA . GLN A 1 433 ? 17.189 29.374 7.108 1.00 68.00 433 GLN A CA 1
ATOM 3337 C C . GLN A 1 433 ? 16.554 29.881 8.416 1.00 68.00 433 GLN A C 1
ATOM 3339 O O . GLN A 1 433 ? 16.829 31.013 8.813 1.00 68.00 433 GLN A O 1
ATOM 3344 N N . CYS A 1 434 ? 15.722 29.073 9.085 1.00 70.12 434 CYS A N 1
ATOM 3345 C CA . CYS A 1 434 ? 15.121 29.381 10.391 1.00 70.12 434 CYS A CA 1
ATOM 3346 C C . CYS A 1 434 ? 15.695 28.538 11.543 1.00 70.12 434 CYS A C 1
ATOM 3348 O O . CYS A 1 434 ? 15.176 28.602 12.661 1.00 70.12 434 CYS A O 1
ATOM 3350 N N . ASN A 1 435 ? 16.730 27.736 11.283 1.00 67.94 435 ASN A N 1
ATOM 3351 C CA . ASN A 1 435 ? 17.264 26.773 12.244 1.00 67.94 435 ASN A CA 1
ATOM 3352 C C . ASN A 1 435 ? 18.391 27.343 13.127 1.00 67.94 435 ASN A C 1
ATOM 3354 O O . ASN A 1 435 ? 19.234 26.592 13.615 1.00 67.94 435 ASN A O 1
ATOM 3358 N N . VAL A 1 436 ? 18.443 28.667 13.327 1.00 71.50 436 VAL A N 1
ATOM 3359 C CA . VAL A 1 436 ? 19.340 29.253 14.337 1.00 71.50 436 VAL A CA 1
ATOM 3360 C C . VAL A 1 436 ? 18.822 28.850 15.713 1.00 71.50 436 VAL A C 1
ATOM 3362 O O . VAL A 1 436 ? 17.617 28.847 15.941 1.00 71.50 436 VAL A O 1
ATOM 3365 N N . SER A 1 437 ? 19.710 28.488 16.633 1.00 70.25 437 SER A N 1
ATOM 3366 C CA . SER A 1 437 ? 19.350 28.129 18.008 1.00 70.25 437 SER A CA 1
ATOM 3367 C C . SER A 1 437 ? 18.733 29.303 18.770 1.00 70.25 437 SER A C 1
ATOM 3369 O O . SER A 1 437 ? 19.286 30.398 18.741 1.00 70.25 437 SER A O 1
ATOM 3371 N N . ALA A 1 438 ? 17.647 29.075 19.510 1.00 66.44 438 ALA A N 1
ATOM 3372 C CA . ALA A 1 438 ? 17.069 30.074 20.410 1.00 66.44 438 ALA A CA 1
ATOM 3373 C C . ALA A 1 438 ? 18.017 30.405 21.581 1.00 66.44 438 ALA A C 1
ATOM 3375 O O . ALA A 1 438 ? 18.663 29.506 22.127 1.00 66.44 438 ALA A O 1
ATOM 3376 N N . ALA A 1 439 ? 18.046 31.671 22.019 1.00 64.44 439 ALA A N 1
ATOM 3377 C CA . ALA A 1 439 ? 18.996 32.174 23.020 1.00 64.44 439 ALA A CA 1
ATOM 3378 C C . ALA A 1 439 ? 18.997 31.387 24.349 1.00 64.44 439 ALA A C 1
ATOM 3380 O O . ALA A 1 439 ? 20.040 31.224 24.979 1.00 64.44 439 ALA A O 1
ATOM 3381 N N . GLY A 1 440 ? 17.841 30.861 24.774 1.00 62.53 440 GLY A N 1
ATOM 3382 C CA . GLY A 1 440 ? 17.715 30.080 26.013 1.00 62.53 440 GLY A CA 1
ATOM 3383 C C . GLY A 1 440 ? 17.774 28.559 25.860 1.00 62.53 440 GLY A C 1
ATOM 3384 O O . GLY A 1 440 ? 17.780 27.860 26.873 1.00 62.53 440 GLY A O 1
ATOM 3385 N N . ASN A 1 441 ? 17.753 28.024 24.634 1.00 65.12 441 ASN A N 1
ATOM 3386 C CA . ASN A 1 441 ? 17.769 26.580 24.394 1.00 65.12 441 ASN A CA 1
ATOM 3387 C C . ASN A 1 441 ? 18.268 26.251 22.977 1.00 65.12 441 ASN A C 1
ATOM 3389 O O . ASN A 1 441 ? 17.559 26.462 21.993 1.00 65.12 441 ASN A O 1
ATOM 3393 N N . SER A 1 442 ? 19.449 25.633 22.888 1.00 64.62 442 SER A N 1
ATOM 3394 C CA . SER A 1 442 ? 20.088 25.263 21.620 1.00 64.62 442 SER A CA 1
ATOM 3395 C C . SER A 1 442 ? 19.363 24.178 20.822 1.00 64.62 442 SER A C 1
ATOM 3397 O O . SER A 1 442 ? 19.638 24.011 19.639 1.00 64.62 442 SER A O 1
ATOM 3399 N N . SER A 1 443 ? 18.418 23.466 21.439 1.00 62.75 443 SER A N 1
ATOM 3400 C CA . SER A 1 443 ? 17.565 22.475 20.767 1.00 62.75 443 SER A CA 1
ATOM 3401 C C . SER A 1 443 ? 16.300 23.071 20.135 1.00 62.75 443 SER A C 1
ATOM 3403 O O . SER A 1 443 ? 15.511 22.340 19.540 1.00 62.75 443 SER A O 1
ATOM 3405 N N . GLN A 1 444 ? 16.076 24.383 20.271 1.00 68.31 444 GLN A N 1
ATOM 3406 C CA . GLN A 1 444 ? 14.889 25.065 19.757 1.00 68.31 444 GLN A CA 1
ATOM 3407 C C . GLN A 1 444 ? 15.239 25.992 18.596 1.00 68.31 444 GLN A C 1
ATOM 3409 O O . GLN A 1 444 ? 16.191 26.764 18.677 1.00 68.31 444 GLN A O 1
ATOM 3414 N N . ALA A 1 445 ? 14.411 25.973 17.550 1.00 67.56 445 ALA A N 1
ATOM 3415 C CA . ALA A 1 445 ? 14.509 26.925 16.450 1.00 67.56 445 ALA A CA 1
ATOM 3416 C C . ALA A 1 445 ? 14.146 28.343 16.929 1.00 67.56 445 ALA A C 1
ATOM 3418 O O . ALA A 1 445 ? 13.024 28.587 17.379 1.00 67.56 445 ALA A O 1
ATOM 3419 N N . GLY A 1 446 ? 15.096 29.262 16.805 1.00 67.31 446 GLY A N 1
ATOM 3420 C CA . GLY A 1 446 ? 15.027 30.691 17.112 1.00 67.31 446 GLY A CA 1
ATOM 3421 C C . GLY A 1 446 ? 14.863 31.587 15.877 1.00 67.31 446 GLY A C 1
ATOM 3422 O O . GLY A 1 446 ? 14.952 32.807 15.993 1.00 67.31 446 GLY A O 1
ATOM 3423 N N . GLY A 1 447 ? 14.621 31.018 14.693 1.00 73.31 447 GLY A N 1
ATOM 3424 C CA . GLY A 1 447 ? 14.456 31.787 13.457 1.00 73.31 447 GLY A CA 1
ATOM 3425 C C . GLY A 1 447 ? 15.795 32.089 12.784 1.00 73.31 447 GLY A C 1
ATOM 3426 O O . GLY A 1 447 ? 16.724 31.296 12.875 1.00 73.31 447 GLY A O 1
ATOM 3427 N N . GLY A 1 448 ? 15.892 33.197 12.050 1.00 69.31 448 GLY A N 1
ATOM 3428 C CA . GLY A 1 448 ? 17.119 33.610 11.362 1.00 69.31 448 GLY A CA 1
ATOM 3429 C C . GLY A 1 448 ? 17.080 35.072 10.909 1.00 69.31 448 GLY A C 1
ATOM 3430 O O . GLY A 1 448 ? 16.133 35.807 11.202 1.00 69.31 448 GLY A O 1
ATOM 3431 N N . ALA A 1 449 ? 18.101 35.522 10.177 1.00 69.50 449 ALA A N 1
ATOM 3432 C CA . ALA A 1 449 ? 18.176 36.908 9.711 1.00 69.50 449 ALA A CA 1
ATOM 3433 C C . ALA A 1 449 ? 17.053 37.218 8.702 1.00 69.50 449 ALA A C 1
ATOM 3435 O O . ALA A 1 449 ? 17.045 36.696 7.588 1.00 69.50 449 ALA A O 1
ATOM 3436 N N . ASN A 1 450 ? 16.087 38.060 9.089 1.00 70.44 450 ASN A N 1
ATOM 3437 C CA . ASN A 1 450 ? 14.834 38.292 8.348 1.00 70.44 450 ASN A CA 1
ATOM 3438 C C . ASN A 1 450 ? 14.031 37.003 8.079 1.00 70.44 450 ASN A C 1
ATOM 3440 O O . ASN A 1 450 ? 13.329 36.894 7.066 1.00 70.44 450 ASN A O 1
ATOM 3444 N N . ARG A 1 451 ? 14.166 36.007 8.959 1.00 75.75 451 ARG A N 1
ATOM 3445 C CA . ARG A 1 451 ? 13.469 34.721 8.901 1.00 75.75 451 ARG A CA 1
ATOM 3446 C C . ARG A 1 451 ? 12.824 34.452 10.246 1.00 75.75 451 ARG A C 1
ATOM 3448 O O . ARG A 1 451 ? 13.466 34.588 11.285 1.00 75.75 451 ARG A O 1
ATOM 3455 N N . MET A 1 452 ? 11.556 34.084 10.220 1.00 78.31 452 MET A N 1
ATOM 3456 C CA . MET A 1 452 ? 10.781 33.857 11.426 1.00 78.31 452 MET A CA 1
ATOM 3457 C C . MET A 1 452 ? 10.208 32.455 11.396 1.00 78.31 452 MET A C 1
ATOM 3459 O O . MET A 1 452 ? 9.529 32.067 10.441 1.00 78.31 452 MET A O 1
ATOM 3463 N N . SER A 1 453 ? 10.480 31.711 12.456 1.00 79.00 453 SER A N 1
ATOM 3464 C CA . SER A 1 453 ? 9.771 30.480 12.761 1.00 79.00 453 SER A CA 1
ATOM 3465 C C . SER A 1 453 ? 8.422 30.857 13.372 1.00 79.00 453 SER A C 1
ATOM 3467 O O . SER A 1 453 ? 8.366 31.662 14.302 1.00 79.00 453 SER A O 1
ATOM 3469 N N . VAL A 1 454 ? 7.329 30.347 12.799 1.00 81.25 454 VAL A N 1
ATOM 3470 C CA . VAL A 1 454 ? 5.960 30.715 13.189 1.00 81.25 454 VAL A CA 1
ATOM 3471 C C . VAL A 1 454 ? 5.220 29.499 13.727 1.00 81.25 454 VAL A C 1
ATOM 3473 O O . VAL A 1 454 ? 5.281 28.413 13.151 1.00 81.25 454 VAL A O 1
ATOM 3476 N N . TRP A 1 455 ? 4.477 29.703 14.808 1.00 82.31 455 TRP A N 1
ATOM 3477 C CA . TRP A 1 455 ? 3.646 28.695 15.451 1.00 82.31 455 TRP A CA 1
ATOM 3478 C C . TRP A 1 455 ? 2.231 29.223 15.674 1.00 82.31 455 TRP A C 1
ATOM 3480 O O . TRP A 1 455 ? 2.013 30.418 15.895 1.00 82.31 455 TRP A O 1
ATOM 3490 N N . GLN A 1 456 ? 1.269 28.306 15.653 1.00 81.19 456 GLN A N 1
ATOM 3491 C CA . GLN A 1 456 ? -0.118 28.568 16.015 1.00 81.19 456 GLN A CA 1
ATOM 3492 C C . GLN A 1 456 ? -0.458 27.899 17.346 1.00 81.19 456 GLN A C 1
ATOM 3494 O O . GLN A 1 456 ? -0.027 26.777 17.632 1.00 81.19 456 GLN A O 1
ATOM 3499 N N . TYR A 1 457 ? -1.253 28.603 18.147 1.00 69.25 457 TYR A N 1
ATOM 3500 C CA . TYR A 1 457 ? -1.868 28.061 19.347 1.00 69.25 457 TYR A CA 1
ATOM 3501 C C . TYR A 1 457 ? -2.918 27.018 18.954 1.00 69.25 457 TYR A C 1
ATOM 3503 O O . TYR A 1 457 ? -3.882 27.339 18.256 1.00 69.25 457 TYR A O 1
ATOM 3511 N N . VAL A 1 458 ? -2.754 25.781 19.417 1.00 58.06 458 VAL A N 1
ATOM 3512 C CA . VAL A 1 458 ? -3.828 24.784 19.394 1.00 58.06 458 VAL A CA 1
ATOM 3513 C C . VAL A 1 458 ? -4.364 24.725 20.819 1.00 58.06 458 VAL A C 1
ATOM 3515 O O . VAL A 1 458 ? -3.622 24.368 21.734 1.00 58.06 458 VAL A O 1
ATOM 3518 N N . ALA A 1 459 ? -5.592 25.209 21.012 1.00 48.50 459 ALA A N 1
ATOM 3519 C CA . ALA A 1 459 ? -6.259 25.216 22.313 1.00 48.50 459 ALA A CA 1
ATOM 3520 C C . ALA A 1 459 ? -6.505 23.795 22.834 1.00 48.50 459 ALA A C 1
ATOM 3522 O O . ALA A 1 459 ? -6.830 22.914 22.001 1.00 48.50 459 ALA A O 1
#

Nearest PDB structures (foldseek):
  7da5-assembly1_A  TM=8.424E-01  e=9.249E-07  Homo sapiens
  7yr5-assembly1_A  TM=8.500E-01  e=1.162E-06  Homo sapiens
  6lyy-assembly1_A  TM=8.184E-01  e=2.462E-05  Homo sapiens
  7ckr-assembly1_A  TM=8.102E-01  e=2.823E-05  Homo sapiens
  6lz0-assembly1_A  TM=7.958E-01  e=3.546E-05  Homo sapiens

Radius of gyration: 31.09 Å; Cα contacts (8 Å, |Δi|>4): 621; chains: 1; bounding box: 104×91×75 Å

Sequence (459 aa):
MTARSVDRPVEEGKELRTHAVADARVERDLQQWPSTRDDEIVEATYGPHYASETAEQRNEKPPGPALARILSRSSAASYDPGPAPDGGLTAWIQVLCTHLTIFTTFGFFTSFGVYQTYYENTLGIAPSTISWIGSIQVFLLFFLGTFTGCATDAGLFRPVYITGACFQLVGIFTLAECKSVWQLFLSQGVCLGLANGLQFCPSMALVSTYFVKRRAFALGFTALGSCTGGVILPVIVQQCLPSLGFPWTIRIIGFIMLLLNTVTIALYRTRLPPRKAGPLVDWASFAELPYTLYCAGAFFSFWGLYFAFFYIGSYARNVLGATYQQSINLLLVQDTTPPATTALITAFPPNSYLSCNQGEANANGTGNRLFDPSTGAIFRDSASTPVTQQTCRTYCSTTAPGAPYLYFGIDYDINCRCGAAFFILRVQVDEAQCNVSAAGNSSQAGGGANRMSVWQYVA

pLDDT: mean 72.91, std 19.86, range [25.58, 97.56]

Organism: NCBI:txid45151

Mean predicted aligned error: 19.04 Å

InterPro domains:
  IPR002889 Carbohydrate-binding WSC [PF01822] (383-448)
  IPR011701 Major facilitator superfamily [PF07690] (101-327)
  IPR036259 MFS transporter superfamily [G3DSA:1.20.1250.20] (91-351)
  IPR036259 MFS transporter superfamily [SSF103473] (80-332)
  IPR050327 Proton-linked Monocarboxylate Transporter [PTHR11360] (86-332)

Foldseek 3Di:
DDDDDDDDDDDDDDPPPPVVVVVVVVVVPPPPPPPQDLVNVCCVVVHDVVVVVVVVVPDDDDDDDCVVVVVPVPPLVPDPLPAQQQDDPLLVLLLVLLLLLCLLQLLVLLLLQVVLVCCCPPVVDDSVLSVLLSVLLVVLQVVLLLVLLLCLLQVNLLVLLVQLLVLSLQLLLQCLVDDDSVSSSCSRNPSSSNSNNSHNNSSLVQSCRNRDPCNVVSSVSSNCSSLVSNVPLNVLCVVCCVPPNRSVSSVVSSVSSVVSSVSSSVSDDHRDRRDNRDPSDDPVQCVDPVSVVVVVVVVVVVVVVVVCSHCQLVCCCVPVVDDNVVSSVVSSVVSNDPPVCVVVPVPDPDKAFDAKFFADADPVRPGRPQAPPVQKFKDFADPVQFDDPVSLQCCCAPPTDNDDAFKWKAAPLTMIMGHNDGDPPGDGDDVVQQQCARPVGRVGGRGHDSIIGMIGGDD

Secondary structure (DSSP, 8-state):
--------------SSSSSHHHHHHHTT---------HHHHHHHHHSTHHHHHHHHTTS------HHHHHHT----TT----S---SHHHHHHHHHHHHHHHHHHHHHHHTHHHHHHHHHHHH---HHHHHHHHHHHHHHHHHHHHHHHHHHHTT-HHHHHHHHHHHHHHHHHHHTT--SHHHHIIIIIIIHHHHHHHHHHHHHHHHHTT-STTHHHHHHHHHHHHHHHHHHHHHHHHHHHHHHHHHHHHHHHHHHHHHHHHHHHHH----SPPPPP--SS-GGGGGSHHHHHHHHHHHHHHHHHHHHHHHHHHHHHHTT---HHHHHHHHHHHHHS-TTTHHHHSS-SSEEEEEEEEPPPPTTS---TTB-TTS-EEEE-BTTB---HHHHHHIIIIISTTPPPSEEEEETTTEEEEES-B-TTS-B--GGGGBPEETTEEEEE-BBTTEEEEEEE--

Solvent-accessible surface area (backbone atoms only — not comparable to full-atom values): 25116 Å² total; per-residue (Å²): 134,88,79,91,89,87,89,84,87,86,90,82,91,77,80,86,66,65,66,72,60,53,56,72,57,62,73,73,67,69,72,71,74,83,74,73,46,74,66,53,55,51,42,74,75,66,37,72,71,63,62,55,56,64,63,66,71,70,68,90,78,81,90,73,65,70,66,62,64,64,74,51,76,74,72,55,82,74,63,78,72,70,73,59,67,57,48,61,71,71,43,50,49,41,33,52,35,32,12,55,48,29,18,60,41,46,3,53,54,64,30,41,51,61,55,49,53,49,40,37,76,74,68,67,46,56,66,74,65,52,50,49,28,57,48,46,18,54,49,32,26,58,62,37,20,62,58,33,37,42,38,30,46,46,54,40,45,67,64,41,34,52,51,10,50,52,32,34,51,52,12,35,53,50,39,32,71,47,87,48,72,69,47,39,35,48,16,52,9,44,27,33,6,46,11,33,4,31,35,52,41,35,41,55,54,54,45,53,64,35,23,70,92,47,27,69,62,48,51,49,59,20,56,48,14,28,28,57,18,30,50,51,52,45,52,52,42,67,65,30,34,85,76,60,31,64,41,54,33,36,40,52,53,36,52,50,45,50,53,53,48,53,52,32,66,72,66,62,76,87,71,74,54,57,42,86,58,71,74,95,68,66,70,70,58,61,72,40,63,71,54,42,53,49,54,54,49,50,53,58,50,54,60,56,53,52,53,50,67,59,42,49,45,53,46,33,38,76,73,70,65,42,52,75,68,57,23,49,52,52,52,41,52,58,47,68,38,59,81,84,51,51,79,68,59,80,61,72,81,65,50,52,71,73,52,26,29,47,37,54,58,40,101,82,72,78,36,64,66,53,33,49,80,92,64,47,37,78,48,67,51,44,101,90,51,50,31,31,75,66,52,38,48,49,34,28,46,72,67,34,82,80,46,68,32,46,28,39,30,25,34,60,25,34,34,28,38,21,10,72,51,74,67,89,88,48,60,74,47,67,57,81,58,17,59,39,47,11,71,62,36,76,91,38,70,8,2,17,90,62,17,28,32,34,32,34,66,57,131